Protein AF-A0A1D5QR86-F1 (afdb_monomer_lite)

InterPro domains:
  IPR000245 V-ATPase proteolipid subunit [PR00122] (263-287)
  IPR000245 V-ATPase proteolipid subunit [PR00122] (347-373)
  IPR000245 V-ATPase proteolipid subunit [PR00122] (374-397)
  IPR002379 V-ATPase proteolipid subunit C-like domain [PF00137] (250-309)
  IPR002379 V-ATPase proteolipid subunit C-like domain [PF00137] (336-394)
  IPR016435 Diphthamide synthesis DPH1/DPH2 [PF01866] (54-160)
  IPR016435 Diphthamide synthesis DPH1/DPH2 [SFLDS00032] (28-161)
  IPR016435 Diphthamide synthesis DPH1/DPH2 [TIGR00322] (32-161)
  IPR035921 F/V-ATP synthase subunit C superfamily [G3DSA:1.20.120.610] (244-402)
  IPR035921 F/V-ATP synthase subunit C superfamily [SSF81333] (243-310)
  IPR035921 F/V-ATP synthase subunit C superfamily [SSF81333] (328-397)
  IPR042263 Diphthamide synthesis DPH1/DPH2, domain 1 [G3DSA:3.40.50.11840] (35-127)

Sequence (403 aa):
MESMFSSPAEAALQREAGVPGLLTPLPDLDRVYELERVAGFIRDLGCERVALQFPDQLLGDAVAVAARLEETTGSKMFILGDTAYGSCCMDVLGAEQAGAQALIHFGPACLSPPARPLPVAFVLGQRSVALELCVKAFEAQNPDPKAPVVLLSEPACAHALGSPFHVPLPPPESELWETPDVSLITGDLRPPPAWKSSNDSGSLALTPRPQLELAESSPAGICYTIFDLGFRFDVAWFLTETSPFMWSNLGIGLAISLSVVGAAWGIYITGSSIIGGGVKAPRIKTKNLVSIIFCEAVAIYGIIMAIVISNMAEPFSATDPKAIGHRNYHAGYSMFGAGLTVGLSNLFCGVCVGIVGSGAALADAQNPSLFVKILIVEIFGSAIGLFGVIVAILQTSRVKMGD

pLDDT: mean 77.25, std 22.2, range [23.45, 98.5]

Secondary structure (DSSP, 8-state):
-GGGTS--HHHHHT-----PPP-S-TTTHHHHTTHHHHHHHHHHTT-SEEEEE--GGGTTTHHHHHHHHHHHH-PEEEE-----SSTTS--HHHHHHTT-SEEEEES----PPPSS---EEEE-------HHHHHHHHHHH---TTS--PPP--GGGGGGG-S----PPPPTTSGGGGSPP--TTS-PPPPPPPP-----------PPP---------HHHHHHHHTT-GGG--HHHHHHHS-HHHHHHHHHHHHHHHHHHHHHHHHHHHHHHHHHHHHH-TTHHHHTHHHHHHHHHHHHHHHHHHHHHHTT-------SHHHHHHHHHHHHHHHHHHHHHHHHHHHHHHHHHHHHHHHHHHHHHH-TTSHHHHHHHHHHHHHHHHHHHHHHHHHHTT-----

Radius of gyration: 29.92 Å; chains: 1; bounding box: 74×60×73 Å

Organism: Macaca mulatta (NCBI:txid9544)

Structure (mmCIF, N/CA/C/O backbone):
data_AF-A0A1D5QR86-F1
#
_entry.id   AF-A0A1D5QR86-F1
#
loop_
_atom_site.group_PDB
_atom_site.id
_atom_site.type_symbol
_atom_site.label_atom_id
_atom_site.label_alt_id
_atom_site.label_comp_id
_atom_site.label_asym_id
_atom_site.label_entity_id
_atom_site.label_seq_id
_atom_site.pdbx_PDB_ins_code
_atom_site.Cartn_x
_atom_site.Cartn_y
_atom_site.Cartn_z
_atom_site.occupancy
_atom_site.B_iso_or_equiv
_atom_site.auth_seq_id
_atom_site.auth_comp_id
_atom_site.auth_asym_id
_atom_site.auth_atom_id
_atom_site.pdbx_PDB_model_num
ATOM 1 N N . MET A 1 1 ? -16.825 1.562 -8.379 1.00 32.47 1 MET A N 1
ATOM 2 C CA . MET A 1 1 ? -17.013 0.316 -7.603 1.00 32.47 1 MET A CA 1
ATOM 3 C C . MET A 1 1 ? -16.562 0.462 -6.144 1.00 32.47 1 MET A C 1
ATOM 5 O O . MET A 1 1 ? -17.110 -0.226 -5.302 1.00 32.47 1 MET A O 1
ATOM 9 N N . GLU A 1 2 ? -15.655 1.395 -5.812 1.00 26.03 2 GLU A N 1
ATOM 10 C CA . GLU A 1 2 ? -15.201 1.665 -4.426 1.00 26.03 2 GLU A CA 1
ATOM 11 C C . GLU A 1 2 ? -16.261 2.291 -3.496 1.00 26.03 2 GLU A C 1
ATOM 13 O O . GLU A 1 2 ? -16.185 2.143 -2.282 1.00 26.03 2 GLU A O 1
ATOM 18 N N . SER A 1 3 ? -17.293 2.942 -4.038 1.00 32.66 3 SER A N 1
ATOM 19 C CA . SER A 1 3 ? -18.311 3.656 -3.250 1.00 32.66 3 SER A CA 1
ATOM 20 C C . SER A 1 3 ? -19.381 2.765 -2.604 1.00 32.66 3 SER A C 1
ATOM 22 O O . SER A 1 3 ? -20.321 3.292 -2.017 1.00 32.66 3 SER A O 1
ATOM 24 N N . MET A 1 4 ? -19.300 1.439 -2.760 1.00 37.44 4 MET A N 1
ATOM 25 C CA . MET A 1 4 ? -20.317 0.509 -2.247 1.00 37.44 4 MET A CA 1
ATOM 26 C C . MET A 1 4 ? -20.044 0.028 -0.815 1.00 37.44 4 MET A C 1
ATOM 28 O O . MET A 1 4 ? -20.982 -0.393 -0.147 1.00 37.44 4 MET A O 1
ATOM 32 N N . PHE A 1 5 ? -18.797 0.113 -0.328 1.00 35.44 5 PHE A N 1
ATOM 33 C CA . PHE A 1 5 ? -18.410 -0.471 0.967 1.00 35.44 5 PHE A CA 1
ATOM 34 C C . PHE A 1 5 ? -17.581 0.446 1.879 1.00 35.44 5 PHE A C 1
ATOM 36 O O . PHE A 1 5 ? -17.468 0.156 3.069 1.00 35.44 5 PHE A O 1
ATOM 43 N N . SER A 1 6 ? -17.042 1.567 1.384 1.00 39.09 6 SER A N 1
ATOM 44 C CA . SER A 1 6 ? -16.416 2.581 2.239 1.00 39.09 6 SER A CA 1
ATOM 45 C C . SER A 1 6 ? -16.717 3.999 1.761 1.00 39.09 6 SER A C 1
ATOM 47 O O . SER A 1 6 ? -16.951 4.252 0.579 1.00 39.09 6 SER A O 1
ATOM 49 N N . SER A 1 7 ? -16.696 4.948 2.699 1.00 45.62 7 SER A N 1
ATOM 50 C CA . SER A 1 7 ? -16.758 6.369 2.348 1.00 45.62 7 SER A CA 1
ATOM 51 C C . SER A 1 7 ? -15.442 6.788 1.672 1.00 45.62 7 SER A C 1
ATOM 53 O O . SER A 1 7 ? -14.379 6.398 2.160 1.00 45.62 7 SER A O 1
ATOM 55 N N . PRO A 1 8 ? -15.474 7.577 0.583 1.00 51.75 8 PRO A N 1
ATOM 56 C CA . PRO A 1 8 ? -14.273 8.172 0.002 1.00 51.75 8 PRO A CA 1
ATOM 57 C C . PRO A 1 8 ? -13.542 9.049 1.027 1.00 51.75 8 PRO A C 1
ATOM 59 O O . PRO A 1 8 ? -14.184 9.771 1.793 1.00 51.75 8 PRO A O 1
ATOM 62 N N . ALA A 1 9 ? -12.207 9.030 1.018 1.00 50.56 9 ALA A N 1
ATOM 63 C CA . ALA A 1 9 ? -11.381 9.776 1.977 1.00 50.56 9 ALA A CA 1
ATOM 64 C C . ALA A 1 9 ? -11.683 11.289 1.984 1.00 50.56 9 ALA A C 1
ATOM 66 O O . ALA A 1 9 ? -11.667 11.935 3.028 1.00 50.56 9 ALA A O 1
ATOM 67 N N . GLU A 1 10 ? -12.032 11.842 0.825 1.00 54.88 10 GLU A N 1
ATOM 68 C CA . GLU A 1 10 ? -12.370 13.255 0.653 1.00 54.88 10 GLU A CA 1
ATOM 69 C C . GLU A 1 10 ? -13.703 13.627 1.328 1.00 54.88 10 GLU A C 1
ATOM 71 O O . GLU A 1 10 ? -13.811 14.674 1.963 1.00 54.88 10 GLU A O 1
ATOM 76 N N . ALA A 1 11 ? -14.685 12.719 1.304 1.00 58.59 11 ALA A N 1
ATOM 77 C CA . ALA A 1 11 ? -15.957 12.888 2.008 1.00 58.59 11 ALA A CA 1
ATOM 78 C C . ALA A 1 11 ? -15.796 12.768 3.533 1.00 58.59 11 ALA A C 1
ATOM 80 O O . ALA A 1 11 ? -16.530 13.408 4.282 1.00 58.59 11 ALA A O 1
ATOM 81 N N . ALA A 1 12 ? -14.826 11.976 4.004 1.00 56.12 12 ALA A N 1
ATOM 82 C CA . ALA A 1 12 ? -14.495 11.887 5.424 1.00 56.12 12 ALA A CA 1
ATOM 83 C C . ALA A 1 12 ? -13.814 13.167 5.942 1.00 56.12 12 ALA A C 1
ATOM 85 O O . ALA A 1 12 ? -14.102 13.598 7.054 1.00 56.12 12 ALA A O 1
ATOM 86 N N . LEU A 1 13 ? -12.962 13.803 5.128 1.00 49.66 13 LEU A N 1
ATOM 87 C CA . LEU A 1 13 ? -12.280 15.062 5.463 1.00 49.66 13 LEU A CA 1
ATOM 88 C C . LEU A 1 13 ? -13.221 16.274 5.503 1.00 49.66 13 LEU A C 1
ATOM 90 O O . LEU A 1 13 ? -12.959 17.224 6.233 1.00 49.66 13 LEU A O 1
ATOM 94 N N . GLN A 1 14 ? -14.310 16.240 4.732 1.00 52.50 14 GLN A N 1
ATOM 95 C CA . GLN A 1 14 ? -15.327 17.297 4.708 1.00 52.50 14 GLN A CA 1
ATOM 96 C C . GLN A 1 14 ? -16.430 17.120 5.764 1.00 52.50 14 GLN A C 1
ATOM 98 O O . GLN A 1 14 ? -17.315 17.969 5.861 1.00 52.50 14 GLN A O 1
ATOM 103 N N . ARG A 1 15 ? -16.413 16.040 6.562 1.00 55.00 15 ARG A N 1
ATOM 104 C CA . ARG A 1 15 ? -17.391 15.857 7.643 1.00 55.00 15 ARG A CA 1
ATOM 105 C C . ARG A 1 15 ? -17.127 16.853 8.767 1.00 55.00 15 ARG A C 1
ATOM 107 O O . ARG A 1 15 ? -16.128 16.761 9.475 1.00 55.00 15 ARG A O 1
ATOM 114 N N . GLU A 1 16 ? -18.069 17.763 8.976 1.00 50.78 16 GLU A N 1
ATOM 115 C CA . GLU A 1 16 ? -18.090 18.600 10.170 1.00 50.78 16 GLU A CA 1
ATOM 116 C C . GLU A 1 16 ? -18.520 17.764 11.386 1.00 50.78 16 GLU A C 1
ATOM 118 O O . GLU A 1 16 ? -19.588 17.149 11.398 1.00 50.78 16 GLU A O 1
ATOM 123 N N . ALA A 1 17 ? -17.687 17.739 12.428 1.00 47.78 17 ALA A N 1
ATOM 124 C CA . ALA A 1 17 ? -18.006 17.115 13.710 1.00 47.78 17 ALA A CA 1
ATOM 125 C C . ALA A 1 17 ? -18.940 18.029 14.529 1.00 47.78 17 ALA A C 1
ATOM 127 O O . ALA A 1 17 ? -18.517 18.693 15.474 1.00 47.78 17 ALA A O 1
ATOM 128 N N . GLY A 1 18 ? -20.208 18.103 14.129 1.00 49.53 18 GLY A N 1
ATOM 129 C CA . GLY A 1 18 ? -21.288 18.692 14.923 1.00 49.53 18 GLY A CA 1
ATOM 130 C C . GLY A 1 18 ? -22.098 17.613 15.641 1.00 49.53 18 GLY A C 1
ATOM 131 O O . GLY A 1 18 ? -22.132 16.470 15.191 1.00 49.53 18 GLY A O 1
ATOM 132 N N . VAL A 1 19 ? -22.781 17.964 16.739 1.00 51.56 19 VAL A N 1
ATOM 133 C CA . VAL A 1 19 ? -23.878 17.130 17.263 1.00 51.56 19 VAL A CA 1
ATOM 134 C C . VAL A 1 19 ? -24.912 17.070 16.141 1.00 51.56 19 VAL A C 1
ATOM 136 O O . VAL A 1 19 ? -25.474 18.123 15.824 1.00 51.56 19 VAL A O 1
ATOM 139 N N . PRO A 1 20 ? -25.127 15.918 15.482 1.00 55.78 20 PRO A N 1
ATOM 140 C CA . PRO A 1 20 ? -26.083 15.879 14.399 1.00 55.78 20 PRO A CA 1
ATOM 141 C C . PRO A 1 20 ? -27.441 16.178 15.032 1.00 55.78 20 PRO A C 1
ATOM 143 O O . PRO A 1 20 ? -27.851 15.513 15.984 1.00 55.78 20 PRO A O 1
ATOM 146 N N . GLY A 1 21 ? -28.088 17.252 14.579 1.00 62.06 21 GLY A N 1
ATOM 147 C CA . GLY A 1 21 ? -29.459 17.535 14.980 1.00 62.06 21 GLY A CA 1
ATOM 148 C C . GLY A 1 21 ? -30.355 16.354 14.614 1.00 62.06 21 GLY A C 1
ATOM 149 O O . GLY A 1 21 ? -29.981 15.525 13.785 1.00 62.06 21 GLY A O 1
ATOM 150 N N . LEU A 1 22 ? -31.535 16.289 15.226 1.00 71.12 22 LEU A N 1
ATOM 151 C CA . LEU A 1 22 ? -32.528 15.273 14.897 1.00 71.12 22 LEU A CA 1
ATOM 152 C C . LEU A 1 22 ? -32.771 15.268 13.374 1.00 71.12 22 LEU A C 1
ATOM 154 O O . LEU A 1 22 ? -33.191 16.281 12.810 1.00 71.12 22 LEU A O 1
ATOM 158 N N . LEU A 1 23 ? -32.452 14.152 12.720 1.00 75.12 23 LEU A N 1
ATOM 159 C CA . LEU A 1 23 ? -32.503 13.986 11.267 1.00 75.12 23 LEU A CA 1
ATOM 160 C C . LEU A 1 23 ? -33.921 13.631 10.821 1.00 75.12 23 LEU A C 1
ATOM 162 O O . LEU A 1 23 ? -34.385 14.103 9.783 1.00 75.12 23 LEU A O 1
ATOM 166 N N . THR A 1 24 ? -34.614 12.828 11.629 1.00 78.88 24 THR A N 1
ATOM 167 C CA . THR A 1 24 ? -35.984 12.380 11.369 1.00 78.88 24 THR A CA 1
ATOM 168 C C . THR A 1 24 ? -36.973 13.144 12.254 1.00 78.88 24 THR A C 1
ATOM 170 O O . THR A 1 24 ? -36.804 13.161 13.473 1.00 78.88 24 THR A O 1
ATOM 173 N N . PRO A 1 25 ? -38.046 13.751 11.708 1.00 82.19 25 PRO A N 1
ATOM 174 C CA . PRO A 1 25 ? -39.092 14.357 12.528 1.00 82.19 25 PRO A CA 1
ATOM 175 C C . PRO A 1 25 ? -39.625 13.376 13.586 1.00 82.19 25 PRO A C 1
ATOM 177 O O . PRO A 1 25 ? -39.898 12.219 13.274 1.00 82.19 25 PRO A O 1
ATOM 180 N N . LEU A 1 26 ? -39.832 13.845 14.825 1.00 76.50 26 LEU A N 1
ATOM 181 C CA . LEU A 1 26 ? -40.340 13.028 15.946 1.00 76.50 26 LEU A CA 1
ATOM 182 C C . LEU A 1 26 ? -41.544 12.120 15.610 1.00 76.50 26 LEU A C 1
ATOM 184 O O . LEU A 1 26 ? -41.548 10.985 16.077 1.00 76.50 26 LEU A O 1
ATOM 188 N N . PRO A 1 27 ? -42.540 12.548 14.807 1.00 80.19 27 PRO A N 1
ATOM 189 C CA . PRO A 1 27 ? -43.680 11.697 14.456 1.00 80.19 27 PRO A CA 1
ATOM 190 C C . PRO A 1 27 ? -43.328 10.508 13.551 1.00 80.19 27 PRO A C 1
ATOM 192 O O . PRO A 1 27 ? -44.059 9.523 13.528 1.00 80.19 27 PRO A O 1
ATOM 195 N N . ASP A 1 28 ? -42.234 10.601 12.792 1.00 82.19 28 ASP A N 1
ATOM 196 C CA . ASP A 1 28 ? -41.844 9.606 11.791 1.00 82.19 28 ASP A CA 1
ATOM 197 C C . ASP A 1 28 ? -40.810 8.598 12.323 1.00 82.19 28 ASP A C 1
ATOM 199 O O . ASP A 1 28 ? -40.579 7.565 11.690 1.00 82.19 28 ASP A O 1
ATOM 203 N N . LEU A 1 29 ? -40.220 8.861 13.496 1.00 83.50 29 LEU A N 1
ATOM 204 C CA . LEU A 1 29 ? -39.222 8.009 14.155 1.00 83.50 29 LEU A CA 1
ATOM 205 C C . LEU A 1 29 ? -39.717 6.572 14.357 1.00 83.50 29 LEU A C 1
ATOM 207 O O . LEU A 1 29 ? -39.020 5.630 13.979 1.00 83.50 29 LEU A O 1
ATOM 211 N N . ASP A 1 30 ? -40.936 6.413 14.884 1.00 83.88 30 ASP A N 1
ATOM 212 C CA . ASP A 1 30 ? -41.536 5.102 15.167 1.00 83.88 30 ASP A CA 1
ATOM 213 C C . ASP A 1 30 ? -41.618 4.238 13.889 1.00 83.88 30 ASP A C 1
ATOM 215 O O . ASP A 1 30 ? -41.329 3.038 13.920 1.00 83.88 30 ASP A O 1
ATOM 219 N N . ARG A 1 31 ? -41.933 4.862 12.742 1.00 83.06 31 ARG A N 1
ATOM 220 C CA . ARG A 1 31 ? -42.046 4.190 11.439 1.00 83.06 31 ARG A CA 1
ATOM 221 C C . ARG A 1 31 ? -40.686 3.909 10.803 1.00 83.06 31 ARG A C 1
ATOM 223 O O . ARG A 1 31 ? -40.471 2.810 10.306 1.00 83.06 31 ARG A O 1
ATOM 230 N N . VAL A 1 32 ? -39.787 4.896 10.778 1.00 82.12 32 VAL A N 1
ATOM 231 C CA . VAL A 1 32 ? -38.483 4.795 10.093 1.00 82.12 32 VAL A CA 1
ATOM 232 C C . VAL A 1 32 ? -37.579 3.760 10.758 1.00 82.12 32 VAL A C 1
ATOM 234 O O . VAL A 1 32 ? -36.906 2.999 10.063 1.00 82.12 32 VAL A O 1
ATOM 237 N N . TYR A 1 33 ? -37.596 3.709 12.089 1.00 85.62 33 TYR A N 1
ATOM 238 C CA . TYR A 1 33 ? -36.760 2.809 12.882 1.00 85.62 33 TYR A CA 1
ATOM 239 C C . TYR A 1 33 ? -37.495 1.542 13.340 1.00 85.62 33 TYR A C 1
ATOM 241 O O . TYR A 1 33 ? -36.945 0.767 14.120 1.00 85.62 33 TYR A O 1
ATOM 249 N N . GLU A 1 34 ? -38.722 1.320 12.855 1.00 85.25 34 GLU A N 1
ATOM 250 C CA . GLU A 1 34 ? -39.534 0.131 13.145 1.00 85.25 34 GLU A CA 1
ATOM 251 C C . GLU A 1 34 ? -39.636 -0.159 14.659 1.00 85.25 34 GLU A C 1
ATOM 253 O O . GLU A 1 34 ? -39.511 -1.304 15.107 1.00 85.25 34 GLU A O 1
ATOM 258 N N . LEU A 1 35 ? -39.839 0.892 15.466 1.00 88.31 35 LEU A N 1
ATOM 259 C CA . LEU A 1 35 ? -39.670 0.831 16.924 1.00 88.31 35 LEU A CA 1
ATOM 260 C C . LEU A 1 35 ? -40.651 -0.128 17.601 1.00 88.31 35 LEU A C 1
ATOM 262 O O . LEU A 1 35 ? -40.291 -0.762 18.589 1.00 88.31 35 LEU A O 1
ATOM 266 N N . GLU A 1 36 ? -41.850 -0.316 17.045 1.00 86.56 36 GLU A N 1
ATOM 267 C CA . GLU A 1 36 ? -42.806 -1.312 17.542 1.00 86.56 36 GLU A CA 1
ATOM 268 C C . GLU A 1 36 ? -42.268 -2.747 17.423 1.00 86.56 36 GLU A C 1
ATOM 270 O O . GLU A 1 36 ? -42.405 -3.533 18.366 1.00 86.56 36 GLU A O 1
ATOM 275 N N . ARG A 1 37 ? -41.598 -3.083 16.306 1.00 85.56 37 ARG A N 1
ATOM 276 C CA . ARG A 1 37 ? -40.980 -4.404 16.094 1.00 85.56 37 ARG A CA 1
ATOM 277 C C . ARG A 1 37 ? -39.827 -4.617 17.066 1.00 85.56 37 ARG A C 1
ATOM 279 O O . ARG A 1 37 ? -39.736 -5.669 17.695 1.00 85.56 37 ARG A O 1
ATOM 286 N N . VAL A 1 38 ? -38.970 -3.607 17.209 1.00 87.81 38 VAL A N 1
ATOM 287 C CA . VAL A 1 38 ? -37.832 -3.637 18.139 1.00 87.81 38 VAL A CA 1
ATOM 288 C C . VAL A 1 38 ? -38.321 -3.781 19.583 1.00 87.81 38 VAL A C 1
ATOM 290 O O . VAL A 1 38 ? -37.812 -4.613 20.331 1.00 87.81 38 VAL A O 1
ATOM 293 N N . ALA A 1 39 ? -39.360 -3.040 19.968 1.00 88.19 39 ALA A N 1
ATOM 294 C CA . ALA A 1 39 ? -39.958 -3.133 21.293 1.00 88.19 39 ALA A CA 1
ATOM 295 C C . ALA A 1 39 ? -40.630 -4.491 21.551 1.00 88.19 39 ALA A C 1
ATOM 297 O O . ALA A 1 39 ? -40.648 -4.944 22.694 1.00 88.19 39 ALA A O 1
ATOM 298 N N . GLY A 1 40 ? -41.210 -5.132 20.529 1.00 84.31 40 GLY A N 1
ATOM 299 C CA . GLY A 1 40 ? -41.700 -6.513 20.610 1.00 84.31 40 GLY A CA 1
ATOM 300 C C . GLY A 1 40 ? -40.565 -7.485 20.929 1.00 84.31 40 GLY A C 1
ATOM 301 O O . GLY A 1 40 ? -40.592 -8.130 21.970 1.00 84.31 40 GLY A O 1
ATOM 302 N N . PHE A 1 41 ? -39.500 -7.459 20.123 1.00 84.62 41 PHE A N 1
ATOM 303 C CA . PHE A 1 41 ? -38.308 -8.294 20.310 1.00 84.62 41 PHE A CA 1
ATOM 304 C C . PHE A 1 41 ? -37.681 -8.163 21.711 1.00 84.62 41 PHE A C 1
ATOM 306 O O . PHE A 1 41 ? -37.348 -9.161 22.348 1.00 84.62 41 PHE A O 1
ATOM 313 N N . ILE A 1 42 ? -37.554 -6.934 22.224 1.00 86.50 42 ILE A N 1
ATOM 314 C CA . ILE A 1 42 ? -36.993 -6.673 23.560 1.00 86.50 42 ILE A CA 1
ATOM 315 C C . ILE A 1 42 ? -37.888 -7.250 24.667 1.00 86.50 42 ILE A C 1
ATOM 317 O O . ILE A 1 42 ? -37.379 -7.814 25.639 1.00 86.50 42 ILE A O 1
ATOM 321 N N . ARG A 1 43 ? -39.213 -7.116 24.524 1.00 87.25 43 ARG A N 1
ATOM 322 C CA . ARG A 1 43 ? -40.190 -7.631 25.495 1.00 87.25 43 ARG A CA 1
ATOM 323 C C . ARG A 1 43 ? -40.265 -9.152 25.476 1.00 87.25 43 ARG A C 1
ATOM 325 O O . ARG A 1 43 ? -40.291 -9.750 26.548 1.00 87.25 43 ARG A O 1
ATOM 332 N N . ASP A 1 44 ? -40.233 -9.762 24.296 1.00 83.31 44 ASP A N 1
ATOM 333 C CA . ASP A 1 44 ? -40.285 -11.218 24.131 1.00 83.31 44 ASP A CA 1
ATOM 334 C C . ASP A 1 44 ? -39.072 -11.905 24.776 1.00 83.31 44 ASP A C 1
ATOM 336 O O . ASP A 1 44 ? -39.197 -12.979 25.366 1.00 83.31 44 ASP A O 1
ATOM 340 N N . LEU A 1 45 ? -37.903 -11.257 24.732 1.00 82.88 45 LEU A N 1
ATOM 341 C CA . LEU A 1 45 ? -36.685 -11.730 25.395 1.00 82.88 45 LEU A CA 1
ATOM 342 C C . LEU A 1 45 ? -36.576 -11.320 26.873 1.00 82.88 45 LEU A C 1
ATOM 344 O O . LEU A 1 45 ? -35.663 -11.780 27.559 1.00 82.88 45 LEU A O 1
ATOM 348 N N . GLY A 1 46 ? -37.456 -10.444 27.369 1.00 85.88 46 GLY A N 1
ATOM 349 C CA . GLY A 1 46 ? -37.400 -9.925 28.738 1.00 85.88 46 GLY A CA 1
ATOM 350 C C . GLY A 1 46 ? -36.086 -9.207 29.069 1.00 85.88 46 GLY A C 1
ATOM 351 O O . GLY A 1 46 ? -35.585 -9.326 30.186 1.00 85.88 46 GLY A O 1
ATOM 352 N N . CYS A 1 47 ? -35.483 -8.511 28.099 1.00 88.19 47 CYS A N 1
ATOM 353 C CA . CYS A 1 47 ? -34.191 -7.855 28.299 1.00 88.19 47 CYS A CA 1
ATOM 354 C C . CYS A 1 47 ? -34.319 -6.608 29.187 1.00 88.19 47 CYS A C 1
ATOM 356 O O . CYS A 1 47 ? -35.113 -5.713 28.912 1.00 88.19 47 CYS A O 1
ATOM 358 N N . GLU A 1 48 ? -33.470 -6.494 30.206 1.00 91.00 48 GLU A N 1
ATOM 359 C CA . GLU A 1 48 ? -33.322 -5.303 31.051 1.00 91.00 48 GLU A CA 1
ATOM 360 C C . GLU A 1 48 ? -32.292 -4.321 30.482 1.00 91.00 48 GLU A C 1
ATOM 362 O O . GLU A 1 48 ? -32.366 -3.120 30.740 1.00 91.00 48 GLU A O 1
ATOM 367 N N . ARG A 1 49 ? -31.310 -4.822 29.720 1.00 91.81 49 ARG A N 1
ATOM 368 C CA . ARG A 1 49 ? -30.216 -4.024 29.148 1.00 91.81 49 ARG A CA 1
ATOM 369 C C . ARG A 1 49 ? -30.013 -4.363 27.681 1.00 91.81 49 ARG A C 1
ATOM 371 O O . ARG A 1 49 ? -29.712 -5.509 27.352 1.00 91.81 49 ARG A O 1
ATOM 378 N N . VAL A 1 50 ? -30.108 -3.361 26.816 1.00 93.75 50 VAL A N 1
ATOM 379 C CA . VAL A 1 50 ? -30.031 -3.538 25.360 1.00 93.75 50 VAL A CA 1
ATOM 380 C C . VAL A 1 50 ? -29.004 -2.573 24.777 1.00 93.75 50 VAL A C 1
ATOM 382 O O . VAL A 1 50 ? -28.977 -1.394 25.128 1.00 93.75 50 VAL A O 1
ATOM 385 N N . ALA A 1 51 ? -28.139 -3.080 23.904 1.00 93.50 51 ALA A N 1
ATOM 386 C CA . ALA A 1 51 ? -27.189 -2.270 23.155 1.00 93.50 51 ALA A CA 1
ATOM 387 C C . ALA A 1 51 ? -27.809 -1.838 21.821 1.00 93.50 51 ALA A C 1
ATOM 389 O O . ALA A 1 51 ? -28.441 -2.640 21.138 1.00 93.50 51 ALA A O 1
ATOM 390 N N . LEU A 1 52 ? -27.606 -0.582 21.441 1.00 93.12 52 LEU A N 1
ATOM 391 C CA . LEU A 1 52 ? -28.038 -0.001 20.178 1.00 93.12 52 LEU A CA 1
ATOM 392 C C . LEU A 1 52 ? -26.798 0.414 19.391 1.00 93.12 52 LEU A C 1
ATOM 394 O O . LEU A 1 52 ? -25.952 1.146 19.906 1.00 93.12 52 LEU A O 1
ATOM 398 N N . GLN A 1 53 ? -26.693 -0.027 18.146 1.00 89.81 53 GLN A N 1
ATOM 399 C CA . GLN A 1 53 ? -25.594 0.322 17.255 1.00 89.81 53 GLN A CA 1
ATOM 400 C C . GLN A 1 53 ? -26.139 1.091 16.055 1.00 89.81 53 GLN A C 1
ATOM 402 O O . GLN A 1 53 ? -26.983 0.578 15.320 1.00 89.81 53 GLN A O 1
ATOM 407 N N . PHE A 1 54 ? -25.638 2.309 15.856 1.00 87.56 54 PHE A N 1
ATOM 408 C CA . PHE A 1 54 ? -26.008 3.176 14.740 1.00 87.56 54 PHE A CA 1
ATOM 409 C C . PHE A 1 54 ? -24.792 3.427 13.845 1.00 87.56 54 PHE A C 1
ATOM 411 O O . PHE A 1 54 ? -23.684 3.589 14.358 1.00 87.56 54 PHE A O 1
ATOM 418 N N . PRO A 1 55 ? -24.973 3.511 12.521 1.00 81.44 55 PRO A N 1
ATOM 419 C CA . PRO A 1 55 ? -23.953 4.026 11.631 1.00 81.44 55 PRO A CA 1
ATOM 420 C C . PRO A 1 55 ? -23.883 5.550 11.787 1.00 81.44 55 PRO A C 1
ATOM 422 O O . PRO A 1 55 ? -24.868 6.190 12.168 1.00 81.44 55 PRO A O 1
ATOM 425 N N . ASP A 1 56 ? -22.740 6.146 11.441 1.00 75.50 56 ASP A N 1
ATOM 426 C CA . ASP A 1 56 ? -22.488 7.585 11.616 1.00 75.50 56 ASP A CA 1
ATOM 427 C C . ASP A 1 56 ? -23.613 8.470 11.059 1.00 75.50 56 ASP A C 1
ATOM 429 O O . ASP A 1 56 ? -23.941 9.503 11.640 1.00 75.50 56 ASP A O 1
ATOM 433 N N . GLN A 1 57 ? -24.223 8.066 9.936 1.00 75.19 57 GLN A N 1
ATOM 434 C CA . GLN A 1 57 ? -25.270 8.846 9.275 1.00 75.19 57 GLN A CA 1
ATOM 435 C C . GLN A 1 57 ? -26.579 8.905 10.071 1.00 75.19 57 GLN A C 1
ATOM 437 O O . GLN A 1 57 ? -27.375 9.798 9.814 1.00 75.19 57 GLN A O 1
ATOM 442 N N . LEU A 1 58 ? -26.818 7.975 11.002 1.00 80.31 58 LEU A N 1
ATOM 443 C CA . LEU A 1 58 ? -28.047 7.893 11.805 1.00 80.31 58 LEU A CA 1
ATOM 444 C C . LEU A 1 58 ? -27.822 8.301 13.269 1.00 80.31 58 LEU A C 1
ATOM 446 O O . LEU A 1 58 ? -28.756 8.291 14.070 1.00 80.31 58 LEU A O 1
ATOM 450 N N . LEU A 1 59 ? -26.597 8.693 13.635 1.00 82.38 59 LEU A N 1
ATOM 451 C CA . LEU A 1 59 ? -26.238 8.990 15.022 1.00 82.38 59 LEU A CA 1
ATOM 452 C C . LEU A 1 59 ? -27.011 10.191 15.604 1.00 82.38 59 LEU A C 1
ATOM 454 O O . LEU A 1 59 ? -27.214 10.257 16.813 1.00 82.38 59 LEU A O 1
ATOM 458 N N . GLY A 1 60 ? -27.494 11.107 14.753 1.00 82.19 60 GLY A N 1
ATOM 459 C CA . GLY A 1 60 ? -28.330 12.247 15.163 1.00 82.19 60 GLY A CA 1
ATOM 460 C C . GLY A 1 60 ? -29.674 11.857 15.774 1.00 82.19 60 GLY A C 1
ATOM 461 O O . GLY A 1 60 ? -30.173 12.537 16.668 1.00 82.19 60 GLY A O 1
ATOM 462 N N . ASP A 1 61 ? -30.231 10.725 15.344 1.00 87.06 61 ASP A N 1
ATOM 463 C CA . ASP A 1 61 ? -31.503 10.209 15.854 1.00 87.06 61 ASP A CA 1
ATOM 464 C C . ASP A 1 61 ? -31.310 9.253 17.040 1.00 87.06 61 ASP A C 1
ATOM 466 O O . ASP A 1 61 ? -32.273 8.934 17.738 1.00 87.06 61 ASP A O 1
ATOM 470 N N . ALA A 1 62 ? -30.075 8.813 17.308 1.00 88.50 62 ALA A N 1
ATOM 471 C CA . ALA A 1 62 ? -29.783 7.736 18.252 1.00 88.50 62 ALA A CA 1
ATOM 472 C C . ALA A 1 62 ? -30.316 8.011 19.666 1.00 88.50 62 ALA A C 1
ATOM 474 O O . ALA A 1 62 ? -30.881 7.122 20.301 1.00 88.50 62 ALA A O 1
ATOM 475 N N . VAL A 1 63 ? -30.188 9.252 20.150 1.00 89.56 63 VAL A N 1
ATOM 476 C CA . VAL A 1 63 ? -30.679 9.654 21.480 1.00 89.56 63 VAL A CA 1
ATOM 477 C C . VAL A 1 63 ? -32.207 9.625 21.542 1.00 89.56 63 VAL A C 1
ATOM 479 O O . VAL A 1 63 ? -32.771 9.165 22.533 1.00 89.56 63 VAL A O 1
ATOM 482 N N . ALA A 1 64 ? -32.883 10.084 20.485 1.00 90.00 64 ALA A N 1
ATOM 483 C CA . ALA A 1 64 ? -34.341 10.098 20.425 1.00 90.00 64 ALA A CA 1
ATOM 484 C C . ALA A 1 64 ? -34.911 8.675 20.315 1.00 90.00 64 ALA A C 1
ATOM 486 O O . ALA A 1 64 ? -35.848 8.335 21.036 1.00 90.00 64 ALA A O 1
ATOM 487 N N . VAL A 1 65 ? -34.301 7.827 19.479 1.00 91.31 65 VAL A N 1
ATOM 488 C CA . VAL A 1 65 ? -34.645 6.402 19.360 1.00 91.31 65 VAL A CA 1
ATOM 489 C C . VAL A 1 65 ? -34.442 5.678 20.690 1.00 91.31 65 VAL A C 1
ATOM 491 O O . VAL A 1 65 ? -35.336 4.961 21.135 1.00 91.31 65 VAL A O 1
ATOM 494 N N . ALA A 1 66 ? -33.300 5.889 21.352 1.00 92.44 66 ALA A N 1
ATOM 495 C CA . ALA A 1 66 ? -33.017 5.282 22.648 1.00 92.44 66 ALA A CA 1
ATOM 496 C C . ALA A 1 66 ? -34.061 5.691 23.695 1.00 92.44 66 ALA A C 1
ATOM 498 O O . ALA A 1 66 ? -34.663 4.818 24.310 1.00 92.44 66 ALA A O 1
ATOM 499 N N . ALA A 1 67 ? -34.341 6.991 23.840 1.00 91.75 67 ALA A N 1
ATOM 500 C CA . ALA A 1 67 ? -35.328 7.489 24.798 1.00 91.75 67 ALA A CA 1
ATOM 501 C C . ALA A 1 67 ? -36.732 6.914 24.546 1.00 91.75 67 ALA A C 1
ATOM 503 O O . ALA A 1 67 ? -37.432 6.537 25.485 1.00 91.75 67 ALA A O 1
ATOM 504 N N . ARG A 1 68 ? -37.130 6.797 23.274 1.00 91.38 68 ARG A N 1
ATOM 505 C CA . ARG A 1 68 ? -38.430 6.241 22.888 1.00 91.38 68 ARG A CA 1
ATOM 506 C C . ARG A 1 68 ? -38.543 4.746 23.192 1.00 91.38 68 ARG A C 1
ATOM 508 O O . ARG A 1 68 ? -39.584 4.290 23.668 1.00 91.38 68 ARG A O 1
ATOM 515 N N . LEU A 1 69 ? -37.477 3.985 22.948 1.00 92.12 69 LEU A N 1
ATOM 516 C CA . LEU A 1 69 ? -37.415 2.563 23.287 1.00 92.12 69 LEU A CA 1
ATOM 517 C C . LEU A 1 69 ? -37.384 2.344 24.805 1.00 92.12 69 LEU A C 1
ATOM 519 O O . LEU A 1 69 ? -38.100 1.468 25.281 1.00 92.12 69 LEU A O 1
ATOM 523 N N . GLU A 1 70 ? -36.644 3.158 25.568 1.00 93.69 70 GLU A N 1
ATOM 524 C CA . GLU A 1 70 ? -36.655 3.113 27.041 1.00 93.69 70 GLU A CA 1
ATOM 525 C C . GLU A 1 70 ? -38.060 3.369 27.604 1.00 93.69 70 GLU A C 1
ATOM 527 O O . GLU A 1 70 ? -38.515 2.628 28.474 1.00 93.69 70 GLU A O 1
ATOM 532 N N . GLU A 1 71 ? -38.778 4.369 27.079 1.00 92.00 71 GLU A N 1
ATOM 533 C CA . GLU A 1 71 ? -40.162 4.672 27.473 1.00 92.00 71 GLU A CA 1
ATOM 534 C C . GLU A 1 71 ? -41.115 3.506 27.164 1.00 92.00 71 GLU A C 1
ATOM 536 O O . GLU A 1 71 ? -41.997 3.185 27.961 1.00 92.00 71 GLU A O 1
ATOM 541 N N . THR A 1 72 ? -40.927 2.851 26.016 1.00 90.94 72 THR A N 1
ATOM 542 C CA . THR A 1 72 ? -41.844 1.813 25.526 1.00 90.94 72 THR A CA 1
ATOM 543 C C . THR A 1 72 ? -41.595 0.448 26.171 1.00 90.94 72 THR A C 1
ATOM 545 O O . THR A 1 72 ? -42.548 -0.289 26.432 1.00 90.94 72 THR A O 1
ATOM 548 N N . THR A 1 73 ? -40.335 0.073 26.410 1.00 91.19 73 THR A N 1
ATOM 549 C CA . THR A 1 73 ? -39.982 -1.258 26.933 1.00 91.19 73 THR A CA 1
ATOM 550 C C . THR A 1 73 ? -39.661 -1.261 28.424 1.00 91.19 73 THR A C 1
ATOM 552 O O . THR A 1 73 ? -39.723 -2.321 29.041 1.00 91.19 73 THR A O 1
ATOM 555 N N . GLY A 1 74 ? -39.305 -0.113 29.012 1.00 89.75 74 GLY A N 1
ATOM 556 C CA . GLY A 1 74 ? -38.802 -0.017 30.387 1.00 89.75 74 GLY A CA 1
ATOM 557 C C . GLY A 1 74 ? -37.385 -0.577 30.582 1.00 89.75 74 GLY A C 1
ATOM 558 O O . GLY A 1 74 ? -36.883 -0.597 31.706 1.00 89.75 74 GLY A O 1
ATOM 559 N N . SER A 1 75 ? -36.735 -1.037 29.510 1.00 91.25 75 SER A N 1
ATOM 560 C CA . SER A 1 75 ? -35.361 -1.553 29.521 1.00 91.25 75 SER A CA 1
ATOM 561 C C . SER A 1 75 ? -34.371 -0.402 29.379 1.00 91.25 75 SER A C 1
ATOM 563 O O . SER A 1 75 ? -34.678 0.605 28.754 1.00 91.25 75 SER A O 1
ATOM 565 N N . LYS A 1 76 ? -33.153 -0.560 29.896 1.00 93.19 76 LYS A N 1
ATOM 566 C CA . LYS A 1 76 ? -32.087 0.434 29.749 1.00 93.19 76 LYS A CA 1
ATOM 567 C C . LYS A 1 76 ? -31.374 0.285 28.405 1.00 93.19 76 LYS A C 1
ATOM 569 O O . LYS A 1 76 ? -30.863 -0.800 28.103 1.00 93.19 76 LYS A O 1
ATOM 574 N N . MET A 1 77 ? -31.278 1.372 27.643 1.00 93.56 77 MET A N 1
ATOM 575 C CA . MET A 1 77 ? -30.634 1.399 26.328 1.00 93.56 77 MET A CA 1
ATOM 576 C C . MET A 1 77 ? -29.200 1.935 26.428 1.00 93.56 77 MET A C 1
ATOM 578 O O . MET A 1 77 ? -28.918 2.905 27.131 1.00 93.56 77 MET A O 1
ATOM 582 N N . PHE A 1 78 ? -28.271 1.311 25.706 1.00 90.81 78 PHE A N 1
ATOM 583 C CA . PHE A 1 78 ? -26.873 1.737 25.617 1.00 90.81 78 PHE A CA 1
ATOM 584 C C . PHE A 1 78 ? -26.494 1.950 24.158 1.00 90.81 78 PHE A C 1
ATOM 586 O O . PHE A 1 78 ? -26.476 0.998 23.388 1.00 90.81 78 PHE A O 1
ATOM 593 N N . ILE A 1 79 ? -26.159 3.179 23.777 1.00 90.94 79 ILE A N 1
ATOM 594 C CA . ILE A 1 79 ? -25.678 3.471 22.424 1.00 90.94 79 ILE A CA 1
ATOM 595 C C . ILE A 1 79 ? -24.189 3.110 22.359 1.00 90.94 79 ILE A C 1
ATOM 597 O O . ILE A 1 79 ? -23.386 3.650 23.124 1.00 90.94 79 ILE A O 1
ATOM 601 N N . LEU A 1 80 ? -23.826 2.180 21.477 1.00 87.44 80 LEU A N 1
ATOM 602 C CA . LEU A 1 80 ? -22.436 1.803 21.232 1.00 87.44 80 LEU A CA 1
ATOM 603 C C . LEU A 1 80 ? -21.734 2.894 20.418 1.00 87.44 80 LEU A C 1
ATOM 605 O O . LEU A 1 80 ? -22.298 3.429 19.466 1.00 87.44 80 LEU A O 1
ATOM 609 N N . GLY A 1 81 ? -20.505 3.225 20.816 1.00 72.31 81 GLY A N 1
ATOM 610 C CA . GLY A 1 81 ? -19.702 4.273 20.179 1.00 72.31 81 GLY A CA 1
ATOM 611 C C . GLY A 1 81 ? -18.753 3.779 19.084 1.00 72.31 81 GLY A C 1
ATOM 612 O O . GLY A 1 81 ? -18.212 4.608 18.361 1.00 72.31 81 GLY A O 1
ATOM 613 N N . ASP A 1 82 ? -18.543 2.464 18.966 1.00 64.19 82 ASP A N 1
ATOM 614 C CA . ASP A 1 82 ? -17.628 1.877 17.985 1.00 64.19 82 ASP A CA 1
ATOM 615 C C . ASP A 1 82 ? -18.381 1.372 16.743 1.00 64.19 82 ASP A C 1
ATOM 617 O O . ASP A 1 82 ? -19.381 0.652 16.823 1.00 64.19 82 ASP A O 1
ATOM 621 N N . THR A 1 83 ? -17.858 1.708 15.563 1.00 55.97 83 THR A N 1
ATOM 622 C CA . THR A 1 83 ? -18.192 1.004 14.321 1.00 55.97 83 THR A CA 1
ATOM 623 C C . THR A 1 83 ? -17.236 -0.184 14.191 1.00 55.97 83 THR A C 1
ATOM 625 O O . THR A 1 83 ? -16.020 -0.025 14.094 1.00 55.97 83 THR A O 1
ATOM 628 N N . ALA A 1 84 ? -17.749 -1.413 14.249 1.00 52.81 84 ALA A N 1
ATOM 629 C CA . ALA A 1 84 ? -16.904 -2.605 14.213 1.00 52.81 84 ALA A CA 1
ATOM 630 C C . ALA A 1 84 ? -16.272 -2.776 12.823 1.00 52.81 84 ALA A C 1
ATOM 632 O O . ALA A 1 84 ? -16.976 -3.176 11.926 1.00 52.81 84 ALA A O 1
ATOM 633 N N . TYR A 1 85 ? -14.980 -2.531 12.587 1.00 49.50 85 TYR A N 1
ATOM 634 C CA . TYR A 1 85 ? -14.292 -2.763 11.284 1.00 49.50 85 TYR A CA 1
ATOM 635 C C . TYR A 1 85 ? -14.880 -2.049 10.022 1.00 49.50 85 TYR A C 1
ATOM 637 O O . TYR A 1 85 ? -14.175 -1.928 9.024 1.00 49.50 85 TYR A O 1
ATOM 645 N N . GLY A 1 86 ? -16.127 -1.559 10.047 1.00 59.16 86 GLY A N 1
ATOM 646 C CA . GLY A 1 86 ? -16.918 -0.958 8.969 1.00 59.16 86 GLY A CA 1
ATOM 647 C C . GLY A 1 86 ? -18.383 -0.736 9.401 1.00 59.16 86 GLY A C 1
ATOM 648 O O . GLY A 1 86 ? -18.857 -1.328 10.369 1.00 59.16 86 GLY A O 1
ATOM 649 N N . SER A 1 87 ? -19.137 0.106 8.684 1.00 63.28 87 SER A N 1
ATOM 650 C CA . SER A 1 87 ? -20.513 0.491 9.068 1.00 63.28 87 SER A CA 1
ATOM 651 C C . SER A 1 87 ? -21.551 -0.635 8.978 1.00 63.28 87 SER A C 1
ATOM 653 O O . SER A 1 87 ? -22.677 -0.437 9.412 1.00 63.28 87 SER A O 1
ATOM 655 N N . CYS A 1 88 ? -21.189 -1.782 8.392 1.00 68.81 88 CYS A N 1
ATOM 656 C CA . CYS A 1 88 ? -22.079 -2.926 8.169 1.00 68.81 88 CYS A CA 1
ATOM 657 C C . CYS A 1 88 ? -21.886 -4.098 9.139 1.00 68.81 88 CYS A C 1
ATOM 659 O O . CYS A 1 88 ? -22.544 -5.132 9.013 1.00 68.81 88 CYS A O 1
ATOM 661 N N . CYS A 1 89 ? -20.961 -3.958 10.082 1.00 73.19 89 CYS A N 1
ATOM 662 C CA . CYS A 1 89 ? -20.534 -5.020 10.977 1.00 73.19 89 CYS A CA 1
ATOM 663 C C . CYS A 1 89 ? -21.081 -4.797 12.391 1.00 73.19 89 CYS A C 1
ATOM 665 O O . CYS A 1 89 ? -21.143 -3.673 12.897 1.00 73.19 89 CYS A O 1
ATOM 667 N N . MET A 1 90 ? -21.426 -5.898 13.054 1.00 80.94 90 MET A N 1
ATOM 668 C CA . MET A 1 90 ? -22.001 -5.882 14.396 1.00 80.94 90 MET A CA 1
ATOM 669 C C . MET A 1 90 ? -20.923 -5.836 15.479 1.00 80.94 90 MET A C 1
ATOM 671 O O . MET A 1 90 ? -20.029 -6.685 15.495 1.00 80.94 90 MET A O 1
ATOM 675 N N . ASP A 1 91 ? -21.054 -4.921 16.439 1.00 82.06 91 ASP A N 1
ATOM 676 C CA . ASP A 1 91 ? -20.194 -4.887 17.628 1.00 82.06 91 ASP A CA 1
ATOM 677 C C . ASP A 1 91 ? -20.766 -5.735 18.779 1.00 82.06 91 ASP A C 1
ATOM 679 O O . ASP A 1 91 ? -21.216 -5.246 19.818 1.00 82.06 91 ASP A O 1
ATOM 683 N N . VAL A 1 92 ? -20.760 -7.055 18.582 1.00 83.19 92 VAL A N 1
ATOM 684 C CA . VAL A 1 92 ? -21.237 -8.013 19.595 1.00 83.19 92 VAL A CA 1
ATOM 685 C C . VAL A 1 92 ? -20.348 -7.993 20.843 1.00 83.19 92 VAL A C 1
ATOM 687 O O . VAL A 1 92 ? -20.839 -8.145 21.960 1.00 83.19 92 VAL A O 1
ATOM 690 N N . LEU A 1 93 ? -19.040 -7.772 20.677 1.00 82.88 93 LEU A N 1
ATOM 691 C CA . LEU A 1 93 ? -18.097 -7.751 21.794 1.00 82.88 93 LEU A CA 1
ATOM 692 C C . LEU A 1 93 ? -18.317 -6.526 22.689 1.00 82.88 93 LEU A C 1
ATOM 694 O O . LEU A 1 93 ? -18.342 -6.672 23.911 1.00 82.88 93 LEU A O 1
ATOM 698 N N . GLY A 1 94 ? -18.494 -5.340 22.100 1.00 82.25 94 GLY A N 1
ATOM 699 C CA . GLY A 1 94 ? -18.807 -4.119 22.836 1.00 82.25 94 GLY A CA 1
ATOM 700 C C . GLY A 1 94 ? -20.146 -4.215 23.561 1.00 82.25 94 GLY A C 1
ATOM 701 O O . GLY A 1 94 ? -20.231 -3.849 24.735 1.00 82.25 94 GLY A O 1
ATOM 702 N N . ALA A 1 95 ? -21.165 -4.804 22.924 1.00 86.81 95 ALA A N 1
ATOM 703 C CA . ALA A 1 95 ? -22.456 -5.077 23.558 1.00 86.81 95 ALA A CA 1
ATOM 704 C C . ALA A 1 95 ? -22.326 -6.004 24.784 1.00 86.81 95 ALA A C 1
ATOM 706 O O . ALA A 1 95 ? -22.831 -5.683 25.863 1.00 86.81 95 ALA A O 1
ATOM 707 N N . GLU A 1 96 ? -21.599 -7.119 24.655 1.00 84.75 96 GLU A N 1
ATOM 708 C CA . GLU A 1 96 ? -21.350 -8.049 25.766 1.00 84.75 96 GLU A CA 1
ATOM 709 C C . GLU A 1 96 ? -20.560 -7.387 26.905 1.00 84.75 96 GLU A C 1
ATOM 711 O O . GLU A 1 96 ? -20.901 -7.548 28.078 1.00 84.75 96 GLU A O 1
ATOM 716 N N . GLN A 1 97 ? -19.526 -6.603 26.587 1.00 84.94 97 GLN A N 1
ATOM 717 C CA . GLN A 1 97 ? -18.735 -5.873 27.587 1.00 84.94 97 GLN A CA 1
ATOM 718 C C . GLN A 1 97 ? -19.549 -4.791 28.300 1.00 84.94 97 GLN A C 1
ATOM 720 O O . GLN A 1 97 ? -19.341 -4.539 29.489 1.00 84.94 97 GLN A O 1
ATOM 725 N N . ALA A 1 98 ? -20.506 -4.183 27.599 1.00 83.31 98 ALA A N 1
ATOM 726 C CA . ALA A 1 98 ? -21.487 -3.286 28.189 1.00 83.31 98 ALA A CA 1
ATOM 727 C C . ALA A 1 98 ? -22.535 -4.031 29.035 1.00 83.31 98 ALA A C 1
ATOM 729 O O . ALA A 1 98 ? -23.351 -3.379 29.682 1.00 83.31 98 ALA A O 1
ATOM 730 N N . GLY A 1 99 ? -22.517 -5.368 29.087 1.00 86.56 99 GLY A N 1
ATOM 731 C CA . GLY A 1 99 ? -23.481 -6.183 29.823 1.00 86.56 99 GLY A CA 1
ATOM 732 C C . GLY A 1 99 ? -24.885 -6.145 29.220 1.00 86.56 99 GLY A C 1
ATOM 733 O O . GLY A 1 99 ? -25.860 -6.246 29.966 1.00 86.56 99 GLY A O 1
ATOM 734 N N . ALA A 1 100 ? -24.993 -5.925 27.907 1.00 89.44 100 ALA A N 1
ATOM 735 C CA . ALA A 1 100 ? -26.257 -6.001 27.190 1.00 89.44 100 ALA A CA 1
ATOM 736 C C . ALA A 1 100 ? -26.660 -7.463 26.948 1.00 89.44 100 ALA A C 1
ATOM 738 O O . ALA A 1 100 ? -25.818 -8.331 26.732 1.00 89.44 100 ALA A O 1
ATOM 739 N N . GLN A 1 101 ? -27.964 -7.720 26.984 1.00 87.56 101 GLN A N 1
ATOM 740 C CA . GLN A 1 101 ? -28.568 -9.035 26.746 1.00 87.56 101 GLN A CA 1
ATOM 741 C C . GLN A 1 101 ? -29.028 -9.204 25.296 1.00 87.56 101 GLN A C 1
ATOM 743 O O . GLN A 1 101 ? -29.273 -10.324 24.862 1.00 87.56 101 GLN A O 1
ATOM 748 N N . ALA A 1 102 ? -29.123 -8.101 24.555 1.00 87.69 102 ALA A N 1
ATOM 749 C CA . ALA A 1 102 ? -29.446 -8.073 23.139 1.00 87.69 102 ALA A CA 1
ATOM 750 C C . ALA A 1 102 ? -28.782 -6.868 22.461 1.00 87.69 102 ALA A C 1
ATOM 752 O O . ALA A 1 102 ? -28.485 -5.861 23.116 1.00 87.69 102 ALA A O 1
ATOM 753 N N . LEU A 1 103 ? -28.577 -6.972 21.150 1.00 89.62 103 LEU A N 1
ATOM 754 C CA . LEU A 1 103 ? -28.047 -5.913 20.294 1.00 89.62 103 LEU A CA 1
ATOM 755 C C . LEU A 1 103 ? -29.067 -5.559 19.207 1.00 89.62 103 LEU A C 1
ATOM 757 O O . LEU A 1 103 ? -29.575 -6.437 18.516 1.00 89.62 103 LEU A O 1
ATOM 761 N N . ILE A 1 104 ? -29.341 -4.271 19.021 1.00 90.44 104 ILE A N 1
ATOM 762 C CA . ILE A 1 104 ? -30.129 -3.763 17.897 1.00 90.44 104 ILE A CA 1
ATOM 763 C C . ILE A 1 104 ? -29.182 -3.037 16.948 1.00 90.44 104 ILE A C 1
ATOM 765 O O . ILE A 1 104 ? -28.555 -2.048 17.333 1.00 90.44 104 ILE A O 1
ATOM 769 N N . HIS A 1 105 ? -29.067 -3.537 15.722 1.00 88.25 105 HIS A N 1
ATOM 770 C CA . HIS A 1 105 ? -28.229 -2.950 14.683 1.00 88.25 105 HIS A CA 1
ATOM 771 C C . HIS A 1 105 ? -29.090 -2.187 13.674 1.00 88.25 105 HIS A C 1
ATOM 773 O O . HIS A 1 105 ? -29.937 -2.776 12.997 1.00 88.25 105 HIS A O 1
ATOM 779 N N . PHE A 1 106 ? -28.862 -0.880 13.567 1.00 86.94 106 PHE A N 1
ATOM 780 C CA . PHE A 1 106 ? -29.543 -0.008 12.614 1.00 86.94 106 PHE A CA 1
ATOM 781 C C . PHE A 1 106 ? -28.696 0.184 11.352 1.00 86.94 106 PHE A C 1
ATOM 783 O O . PHE A 1 106 ? -27.480 0.296 11.432 1.00 86.94 106 PHE A O 1
ATOM 790 N N . GLY A 1 107 ? -29.334 0.286 10.188 1.00 80.50 107 GLY A N 1
ATOM 791 C CA . GLY A 1 107 ? -28.665 0.553 8.915 1.00 80.50 107 GLY A CA 1
ATOM 792 C C . GLY A 1 107 ? -28.192 -0.700 8.164 1.00 80.50 107 GLY A C 1
ATOM 793 O O . GLY A 1 107 ? -28.656 -1.805 8.440 1.00 80.50 107 GLY A O 1
ATOM 794 N N . PRO A 1 108 ? -27.328 -0.534 7.144 1.00 75.81 108 PRO A N 1
ATOM 795 C CA . PRO A 1 108 ? -26.865 -1.636 6.303 1.00 75.81 108 PRO A CA 1
ATOM 796 C C . PRO A 1 108 ? -26.107 -2.679 7.121 1.00 75.81 108 PRO A C 1
ATOM 798 O O . PRO A 1 108 ? -25.236 -2.304 7.889 1.00 75.81 108 PRO A O 1
ATOM 801 N N . ALA A 1 109 ? -26.353 -3.968 6.889 1.00 76.38 109 ALA A N 1
ATOM 802 C CA . ALA A 1 109 ? -25.652 -5.056 7.567 1.00 76.38 109 ALA A CA 1
ATOM 803 C C . ALA A 1 109 ? -25.104 -6.076 6.564 1.00 76.38 109 ALA A C 1
ATOM 805 O O . ALA A 1 109 ? -25.747 -6.367 5.555 1.00 76.38 109 ALA A O 1
ATOM 806 N N . CYS A 1 110 ? -23.938 -6.657 6.861 1.00 69.88 110 CYS A N 1
ATOM 807 C CA . CYS A 1 110 ? -23.378 -7.769 6.085 1.00 69.88 110 CYS A CA 1
ATOM 808 C C . CYS A 1 110 ? -24.059 -9.117 6.380 1.00 69.88 110 CYS A C 1
ATOM 810 O O . CYS A 1 110 ? -23.833 -10.077 5.652 1.00 69.88 110 CYS A O 1
ATOM 812 N N . LEU A 1 111 ? -24.880 -9.182 7.441 1.00 71.75 111 LEU A N 1
ATOM 813 C CA . LEU A 1 111 ? -25.600 -10.378 7.910 1.00 71.75 111 LEU A CA 1
ATOM 814 C C . LEU A 1 111 ? -24.699 -11.595 8.179 1.00 71.75 111 LEU A C 1
ATOM 816 O O . LEU A 1 111 ? -25.179 -12.724 8.258 1.00 71.75 111 LEU A O 1
ATOM 820 N N . SER A 1 112 ? -23.398 -11.369 8.368 1.00 67.88 112 SER A N 1
ATOM 821 C CA . SER A 1 112 ? -22.464 -12.418 8.758 1.00 67.88 112 SER A CA 1
ATOM 822 C C . SER A 1 112 ? -22.907 -13.057 10.079 1.00 67.88 112 SER A C 1
ATOM 824 O O . SER A 1 112 ? -23.224 -12.321 11.022 1.00 67.88 112 SER A O 1
ATOM 826 N N . PRO A 1 113 ? -22.900 -14.399 10.187 1.00 63.22 113 PRO A N 1
ATOM 827 C CA . PRO A 1 113 ? -23.258 -15.081 11.421 1.00 63.22 113 PRO A CA 1
ATOM 828 C C . PRO A 1 113 ? -22.405 -14.567 12.589 1.00 63.22 113 PRO A C 1
ATOM 830 O O . PRO A 1 113 ? -21.176 -14.501 12.464 1.00 63.22 113 PRO A O 1
ATOM 833 N N . PRO A 1 114 ? -23.013 -14.188 13.726 1.00 65.38 114 PRO A N 1
ATOM 834 C CA . PRO A 1 114 ? -22.242 -13.724 14.862 1.00 65.38 114 PRO A CA 1
ATOM 835 C C . PRO A 1 114 ? -21.427 -14.887 15.435 1.00 65.38 114 PRO A C 1
ATOM 837 O O . PRO A 1 114 ? -21.923 -15.995 15.622 1.00 65.38 114 PRO A O 1
ATOM 840 N N . ALA A 1 115 ? -20.166 -14.624 15.779 1.00 62.75 115 ALA A N 1
ATOM 841 C CA . ALA A 1 115 ? -19.291 -15.618 16.406 1.00 62.75 115 ALA A CA 1
ATOM 842 C C . ALA A 1 115 ? -19.722 -15.993 17.843 1.00 62.75 115 ALA A C 1
ATOM 844 O O . ALA A 1 115 ? -19.122 -16.873 18.461 1.00 62.75 115 ALA A O 1
ATOM 845 N N . ARG A 1 116 ? -20.716 -15.290 18.403 1.00 65.75 116 ARG A N 1
ATOM 846 C CA . ARG A 1 116 ? -21.193 -15.419 19.784 1.00 65.75 116 ARG A CA 1
ATOM 847 C C . ARG A 1 116 ? -22.723 -15.376 19.845 1.00 65.75 116 ARG A C 1
ATOM 849 O O . ARG A 1 116 ? -23.331 -14.719 19.005 1.00 65.75 116 ARG A O 1
ATOM 856 N N . PRO A 1 117 ? -23.349 -16.033 20.837 1.00 74.56 117 PRO A N 1
ATOM 857 C CA . PRO A 1 117 ? -24.795 -16.261 20.878 1.00 74.56 117 PRO A CA 1
ATOM 858 C C . PRO A 1 117 ? -25.623 -15.063 21.387 1.00 74.56 117 PRO A C 1
ATOM 860 O O . PRO A 1 117 ? -26.696 -15.270 21.948 1.00 74.56 117 PRO A O 1
ATOM 863 N N . LEU A 1 118 ? -25.157 -13.819 21.230 1.00 78.38 118 LEU A N 1
ATOM 864 C CA . LEU A 1 118 ? -25.938 -12.644 21.628 1.00 78.38 118 LEU A CA 1
ATOM 865 C C . LEU A 1 118 ? -27.126 -12.465 20.659 1.00 78.38 118 LEU A C 1
ATOM 867 O O . LEU A 1 118 ? -26.891 -12.381 19.453 1.00 78.38 118 LEU A O 1
ATOM 871 N N . PRO A 1 119 ? -28.381 -12.383 21.138 1.00 83.62 119 PRO A N 1
ATOM 872 C CA . PRO A 1 119 ? -29.529 -12.077 20.292 1.00 83.62 119 PRO A CA 1
ATOM 873 C C . PRO A 1 119 ? -29.360 -10.726 19.591 1.00 83.62 119 PRO A C 1
ATOM 875 O O . PRO A 1 119 ? -29.127 -9.707 20.249 1.00 83.62 119 PRO A O 1
ATOM 878 N N . VAL A 1 120 ? -29.501 -10.713 18.263 1.00 83.62 120 VAL A N 1
ATOM 879 C CA . VAL A 1 120 ? -29.403 -9.494 17.452 1.00 83.62 120 VAL A CA 1
ATOM 880 C C . VAL A 1 120 ? -30.673 -9.285 16.640 1.00 83.62 120 VAL A C 1
ATOM 882 O O . VAL A 1 120 ? -31.140 -10.212 15.981 1.00 83.62 120 VAL A O 1
ATOM 885 N N . ALA A 1 121 ? -31.196 -8.060 16.646 1.00 84.62 121 ALA A N 1
ATOM 886 C CA . ALA A 1 121 ? -32.235 -7.627 15.718 1.00 84.62 121 ALA A CA 1
ATOM 887 C C . ALA A 1 121 ? -31.692 -6.561 14.761 1.00 84.62 121 ALA A C 1
ATOM 889 O O . ALA A 1 121 ? -30.954 -5.660 15.164 1.00 84.62 121 ALA A O 1
ATOM 890 N N . PHE A 1 122 ? -32.088 -6.651 13.494 1.00 83.19 122 PHE A N 1
ATOM 891 C CA . PHE A 1 122 ? -31.676 -5.718 12.449 1.00 83.19 122 PHE A CA 1
ATOM 892 C C . PHE A 1 122 ? -32.811 -4.765 12.080 1.00 83.19 122 PHE A C 1
ATOM 894 O O . PHE A 1 122 ? -33.971 -5.169 11.972 1.00 83.19 122 PHE A O 1
ATOM 901 N N . VAL A 1 123 ? -32.463 -3.504 11.837 1.00 85.00 123 VAL A N 1
ATOM 902 C CA . VAL A 1 123 ? -33.357 -2.470 11.303 1.00 85.00 123 VAL A CA 1
ATOM 903 C C . VAL A 1 123 ? -32.668 -1.837 10.099 1.00 85.00 123 VAL A C 1
ATOM 905 O O . VAL A 1 123 ? -31.879 -0.905 10.224 1.00 85.00 123 VAL A O 1
ATOM 908 N N . LEU A 1 124 ? -32.942 -2.388 8.918 1.00 79.62 124 LEU A N 1
ATOM 909 C CA . LEU A 1 124 ? -32.217 -2.085 7.675 1.00 79.62 124 LEU A CA 1
ATOM 910 C C . LEU A 1 124 ? -32.734 -0.824 6.954 1.00 79.62 124 LEU A C 1
ATOM 912 O O . LEU A 1 124 ? -32.125 -0.371 5.984 1.00 79.62 124 LEU A O 1
ATOM 916 N N . GLY A 1 125 ? -33.847 -0.258 7.429 1.00 73.56 125 GLY A N 1
ATOM 917 C CA . GLY A 1 125 ? -34.547 0.867 6.811 1.00 73.56 125 GLY A CA 1
ATOM 918 C C . GLY A 1 125 ? -35.465 0.452 5.654 1.00 73.56 125 GLY A C 1
ATOM 919 O O . GLY A 1 125 ? -35.322 -0.619 5.064 1.00 73.56 125 GLY A O 1
ATOM 920 N N . GLN A 1 126 ? -36.428 1.318 5.326 1.00 69.94 126 GLN A N 1
ATOM 921 C CA . GLN A 1 126 ? -37.394 1.109 4.242 1.00 69.94 126 GLN A CA 1
ATOM 922 C C . GLN A 1 126 ? -37.188 2.158 3.146 1.00 69.94 126 GLN A C 1
ATOM 924 O O . GLN A 1 126 ? -37.648 3.297 3.248 1.00 69.94 126 GLN A O 1
ATOM 929 N N . ARG A 1 127 ? -36.464 1.792 2.085 1.00 69.19 127 ARG A N 1
ATOM 930 C CA . ARG A 1 127 ? -36.252 2.676 0.933 1.00 69.19 127 ARG A CA 1
ATOM 931 C C . ARG A 1 127 ? -37.462 2.637 0.001 1.00 69.19 127 ARG A C 1
ATOM 933 O O . ARG A 1 127 ? -37.824 1.572 -0.469 1.00 69.19 127 ARG A O 1
ATOM 940 N N . SER A 1 128 ? -38.053 3.784 -0.330 1.00 69.50 128 SER A N 1
ATOM 941 C CA . SER A 1 128 ? -39.190 3.822 -1.264 1.00 69.50 128 SER A CA 1
ATOM 942 C C . SER A 1 128 ? -38.834 3.183 -2.615 1.00 69.50 128 SER A C 1
ATOM 944 O O . SER A 1 128 ? -37.869 3.597 -3.264 1.00 69.50 128 SER A O 1
ATOM 946 N N . VAL A 1 129 ? -39.614 2.180 -3.034 1.00 70.38 129 VAL A N 1
ATOM 947 C CA . VAL A 1 129 ? -39.460 1.474 -4.314 1.00 70.38 129 VAL A CA 1
ATOM 948 C C . VAL A 1 129 ? -40.696 1.713 -5.176 1.00 70.38 129 VAL A C 1
ATOM 950 O O . VAL A 1 129 ? -41.818 1.402 -4.780 1.00 70.38 129 VAL A O 1
ATOM 953 N N . ALA A 1 130 ? -40.495 2.218 -6.394 1.00 77.44 130 ALA A N 1
ATOM 954 C CA . ALA A 1 130 ? -41.554 2.343 -7.392 1.00 77.44 130 ALA A CA 1
ATOM 955 C C . ALA A 1 130 ? -41.825 0.982 -8.059 1.00 77.44 130 ALA A C 1
ATOM 957 O O . ALA A 1 130 ? -41.406 0.736 -9.191 1.00 77.44 130 ALA A O 1
ATOM 958 N N . LEU A 1 131 ? -42.525 0.100 -7.339 1.00 73.56 131 LEU A N 1
ATOM 959 C CA . LEU A 1 131 ? -42.840 -1.275 -7.751 1.00 73.56 131 LEU A CA 1
ATOM 960 C C . LEU A 1 131 ? -43.389 -1.364 -9.181 1.00 73.56 131 LEU A C 1
ATOM 962 O O . LEU A 1 131 ? -42.931 -2.194 -9.959 1.00 73.56 131 LEU A O 1
ATOM 966 N N . GLU A 1 132 ? -44.298 -0.468 -9.566 1.00 71.94 132 GLU A N 1
ATOM 967 C CA . GLU A 1 132 ? -44.894 -0.464 -10.909 1.00 71.94 132 GLU A CA 1
ATOM 968 C C . GLU A 1 132 ? -43.869 -0.267 -12.036 1.00 71.94 132 GLU A C 1
ATOM 970 O O . GLU A 1 132 ? -44.005 -0.849 -13.112 1.00 71.94 132 GLU A O 1
ATOM 975 N N . LEU A 1 133 ? -42.834 0.548 -11.807 1.00 74.56 133 LEU A N 1
ATOM 976 C CA . LEU A 1 133 ? -41.762 0.759 -12.781 1.00 74.56 133 LEU A CA 1
ATOM 977 C C . LEU A 1 133 ? -40.818 -0.443 -12.823 1.00 74.56 133 LEU A C 1
ATOM 979 O O . LEU A 1 133 ? -40.415 -0.859 -13.908 1.00 74.56 133 LEU A O 1
ATOM 983 N N . CYS A 1 134 ? -40.505 -1.020 -11.659 1.00 71.25 134 CYS A N 1
ATOM 984 C CA . CYS A 1 134 ? -39.680 -2.222 -11.557 1.00 71.25 134 CYS A CA 1
ATOM 985 C C . CYS A 1 134 ? -40.328 -3.410 -12.276 1.00 71.25 134 CYS A C 1
ATOM 987 O O . CYS A 1 134 ? -39.647 -4.099 -13.030 1.00 71.25 134 CYS A O 1
ATOM 989 N N . VAL A 1 135 ? -41.640 -3.604 -12.111 1.00 73.19 135 VAL A N 1
ATOM 990 C CA . VAL A 1 135 ? -42.402 -4.665 -12.788 1.00 73.19 135 VAL A CA 1
ATOM 991 C C . VAL A 1 135 ? -42.382 -4.468 -14.302 1.00 73.19 135 VAL A C 1
ATOM 993 O O . VAL A 1 135 ? -42.001 -5.383 -15.023 1.00 73.19 135 VAL A O 1
ATOM 996 N N . LYS A 1 136 ? -42.682 -3.260 -14.799 1.00 73.94 136 LYS A N 1
ATOM 997 C CA . LYS A 1 136 ? -42.643 -2.974 -16.246 1.00 73.94 136 LYS A CA 1
ATOM 998 C C . LYS A 1 136 ? -41.255 -3.191 -16.854 1.00 73.94 136 LYS A C 1
ATOM 1000 O O . LYS A 1 136 ? -41.138 -3.710 -17.961 1.00 73.94 136 LYS A O 1
ATOM 1005 N N . ALA A 1 137 ? -40.200 -2.788 -16.145 1.00 78.12 137 ALA A N 1
ATOM 1006 C CA . ALA A 1 137 ? -38.825 -3.009 -16.586 1.00 78.12 137 ALA A CA 1
ATOM 1007 C C . ALA A 1 137 ? -38.455 -4.501 -16.580 1.00 78.12 137 ALA A C 1
ATOM 1009 O O . ALA A 1 137 ? -37.785 -4.969 -17.499 1.00 78.12 137 ALA A O 1
ATOM 1010 N N . PHE A 1 138 ? -38.920 -5.245 -15.575 1.00 75.19 138 PHE A N 1
ATOM 1011 C CA . PHE A 1 138 ? -38.707 -6.683 -15.468 1.00 75.19 138 PHE A CA 1
ATOM 1012 C C . PHE A 1 138 ? -39.397 -7.449 -16.601 1.00 75.19 138 PHE A C 1
ATOM 1014 O O . PHE A 1 138 ? -38.747 -8.257 -17.258 1.00 75.19 138 PHE A O 1
ATOM 1021 N N . GLU A 1 139 ? -40.669 -7.149 -16.880 1.00 76.38 139 GLU A N 1
ATOM 1022 C CA . GLU A 1 139 ? -41.444 -7.749 -17.977 1.00 76.38 139 GLU A CA 1
ATOM 1023 C C . GLU A 1 139 ? -40.827 -7.452 -19.352 1.00 76.38 139 GLU A C 1
ATOM 1025 O O . GLU A 1 139 ? -40.814 -8.312 -20.230 1.00 76.38 139 GLU A O 1
ATOM 1030 N N . ALA A 1 140 ? -40.265 -6.252 -19.539 1.00 80.25 140 ALA A N 1
ATOM 1031 C CA . ALA A 1 140 ? -39.578 -5.887 -20.776 1.00 80.25 140 ALA A CA 1
ATOM 1032 C C . ALA A 1 140 ? -38.259 -6.656 -20.986 1.00 80.25 140 ALA A C 1
ATOM 1034 O O . ALA A 1 140 ? -37.887 -6.927 -22.126 1.00 80.25 140 ALA A O 1
ATOM 1035 N N . GLN A 1 141 ? -37.542 -6.989 -19.907 1.00 77.69 141 GLN A N 1
ATOM 1036 C CA . GLN A 1 141 ? -36.259 -7.704 -19.967 1.00 77.69 141 GLN A CA 1
ATOM 1037 C C . GLN A 1 141 ? -36.411 -9.228 -19.929 1.00 77.69 141 GLN A C 1
ATOM 1039 O O . GLN A 1 141 ? -35.564 -9.933 -20.473 1.00 77.69 141 GLN A O 1
ATOM 1044 N N . ASN A 1 142 ? -37.490 -9.735 -19.329 1.00 69.31 142 ASN A N 1
ATOM 1045 C CA . ASN A 1 142 ? -37.773 -11.162 -19.182 1.00 69.31 142 ASN A CA 1
ATOM 1046 C C . ASN A 1 142 ? -39.147 -11.496 -19.791 1.00 69.31 142 ASN A C 1
ATOM 1048 O O . ASN A 1 142 ? -40.124 -11.672 -19.063 1.00 69.31 142 ASN A O 1
ATOM 1052 N N . PRO A 1 143 ? -39.241 -11.589 -21.131 1.00 67.75 143 PRO A N 1
ATOM 1053 C CA . PRO A 1 143 ? -40.507 -11.822 -21.825 1.00 67.75 143 PRO A CA 1
ATOM 1054 C C . PRO A 1 143 ? -41.029 -13.265 -21.709 1.00 67.75 143 PRO A C 1
ATOM 1056 O O . PRO A 1 143 ? -42.177 -13.513 -22.073 1.00 67.75 143 PRO A O 1
ATOM 1059 N N . ASP A 1 144 ? -40.215 -14.219 -21.236 1.00 73.12 144 ASP A N 1
ATOM 1060 C CA . ASP A 1 144 ? -40.653 -15.594 -20.969 1.00 73.12 144 ASP A CA 1
ATOM 1061 C C . ASP A 1 144 ? -41.056 -15.765 -19.489 1.00 73.12 144 ASP A C 1
ATOM 1063 O O . ASP A 1 144 ? -40.183 -15.868 -18.623 1.00 73.12 144 ASP A O 1
ATOM 1067 N N . PRO A 1 145 ? -42.362 -15.851 -19.175 1.00 66.00 145 PRO A N 1
ATOM 1068 C CA . PRO A 1 145 ? -42.854 -15.964 -17.803 1.00 66.00 145 PRO A CA 1
ATOM 1069 C C . PRO A 1 145 ? -42.593 -17.335 -17.160 1.00 66.00 145 PRO A C 1
ATOM 1071 O O . PRO A 1 145 ? -42.933 -17.534 -15.995 1.00 66.00 145 PRO A O 1
ATOM 1074 N N . LYS A 1 146 ? -42.054 -18.311 -17.904 1.00 69.56 146 LYS A N 1
ATOM 1075 C CA . LYS A 1 146 ? -41.768 -19.662 -17.394 1.00 69.56 146 LYS A CA 1
ATOM 1076 C C . LYS A 1 146 ? -40.295 -19.883 -17.062 1.00 69.56 146 LYS A C 1
ATOM 1078 O O . LYS A 1 146 ? -39.964 -20.923 -16.492 1.00 69.56 146 LYS A O 1
ATOM 1083 N N . ALA A 1 147 ? -39.424 -18.941 -17.414 1.00 68.94 147 ALA A N 1
ATOM 1084 C CA . ALA A 1 147 ? -38.016 -19.016 -17.069 1.00 68.94 147 ALA A CA 1
ATOM 1085 C C . ALA A 1 147 ? -37.833 -18.788 -15.555 1.00 68.94 147 ALA A C 1
ATOM 1087 O O . ALA A 1 147 ? -38.418 -17.852 -15.004 1.00 68.94 147 ALA A O 1
ATOM 1088 N N . PRO A 1 148 ? -37.042 -19.620 -14.854 1.00 68.06 148 PRO A N 1
ATOM 1089 C CA . PRO A 1 148 ? -36.717 -19.362 -13.459 1.00 68.06 148 PRO A CA 1
ATOM 1090 C C . PRO A 1 148 ? -35.838 -18.110 -13.368 1.00 68.06 148 PRO A C 1
ATOM 1092 O O . PRO A 1 148 ? -34.786 -18.040 -14.002 1.00 68.06 148 PRO A O 1
ATOM 1095 N N . VAL A 1 149 ? -36.261 -17.129 -12.569 1.00 60.97 149 VAL A N 1
ATOM 1096 C CA . VAL A 1 149 ? -35.520 -15.881 -12.354 1.00 60.97 149 VAL A CA 1
ATOM 1097 C C . VAL A 1 149 ? -35.261 -15.686 -10.867 1.00 60.97 149 VAL A C 1
ATOM 1099 O O . VAL A 1 149 ? -36.157 -15.850 -10.042 1.00 60.97 149 VAL A O 1
ATOM 1102 N N . VAL A 1 150 ? -34.023 -15.325 -10.532 1.00 69.56 150 VAL A N 1
ATOM 1103 C CA . VAL A 1 150 ? -33.623 -14.957 -9.172 1.00 69.56 150 VAL A CA 1
ATOM 1104 C C . VAL A 1 150 ? -33.629 -13.436 -9.067 1.00 69.56 150 VAL A C 1
ATOM 1106 O O . VAL A 1 150 ? -32.913 -12.755 -9.798 1.00 69.56 150 VAL A O 1
ATOM 1109 N N . LEU A 1 151 ? -34.442 -12.905 -8.156 1.00 63.31 151 LEU A N 1
ATOM 1110 C CA . LEU A 1 151 ? -34.488 -11.481 -7.835 1.00 63.31 151 LEU A CA 1
ATOM 1111 C C . LEU A 1 151 ? -33.600 -11.213 -6.621 1.00 63.31 151 LEU A C 1
ATOM 1113 O O . LEU A 1 151 ? -33.853 -11.721 -5.532 1.00 63.31 151 LEU A O 1
ATOM 1117 N N . LEU A 1 152 ? -32.562 -10.404 -6.820 1.00 64.25 152 LEU A N 1
ATOM 1118 C CA . LEU A 1 152 ? -31.703 -9.908 -5.751 1.00 64.25 152 LEU A CA 1
ATOM 1119 C C . LEU A 1 152 ? -32.104 -8.467 -5.430 1.00 64.25 152 LEU A C 1
ATOM 1121 O O . LEU A 1 152 ? -32.250 -7.648 -6.338 1.00 64.25 152 LEU A O 1
ATOM 1125 N N . SER A 1 153 ? -32.268 -8.147 -4.149 1.00 64.81 153 SER A N 1
ATOM 1126 C CA . SER A 1 153 ? -32.546 -6.784 -3.689 1.00 64.81 153 SER A CA 1
ATOM 1127 C C . SER A 1 153 ? -31.523 -6.327 -2.664 1.00 64.81 153 SER A C 1
ATOM 1129 O O . SER A 1 153 ? -31.049 -7.122 -1.853 1.00 64.81 153 SER A O 1
ATOM 1131 N N . GLU A 1 154 ? -31.267 -5.021 -2.625 1.00 65.50 154 GLU A N 1
ATOM 1132 C CA . GLU A 1 154 ? -30.594 -4.415 -1.478 1.00 65.50 154 GLU A CA 1
ATOM 1133 C C . GLU A 1 154 ? -31.406 -4.666 -0.189 1.00 65.50 154 GLU A C 1
ATOM 1135 O O . GLU A 1 154 ? -32.641 -4.630 -0.239 1.00 65.50 154 GLU A O 1
ATOM 1140 N N . PRO A 1 155 ? -30.755 -4.858 0.976 1.00 66.38 155 PRO A N 1
ATOM 1141 C CA . PRO A 1 155 ? -31.450 -5.123 2.239 1.00 66.38 155 PRO A CA 1
ATOM 1142 C C . PRO A 1 155 ? -32.493 -4.049 2.609 1.00 66.38 155 PRO A C 1
ATOM 1144 O O . PRO A 1 155 ? -33.566 -4.374 3.108 1.00 66.38 155 PRO A O 1
ATOM 1147 N N . ALA A 1 156 ? -32.238 -2.779 2.273 1.00 66.62 156 ALA A N 1
ATOM 1148 C CA . ALA A 1 156 ? -33.167 -1.663 2.503 1.00 66.62 156 ALA A CA 1
ATOM 1149 C C . ALA A 1 156 ? -34.441 -1.705 1.624 1.00 66.62 156 ALA A C 1
ATOM 1151 O O . ALA A 1 156 ? -35.432 -1.027 1.908 1.00 66.62 156 ALA A O 1
ATOM 1152 N N . CYS A 1 157 ? -34.432 -2.498 0.549 1.00 67.19 157 CYS A N 1
ATOM 1153 C CA . CYS A 1 157 ? -35.561 -2.699 -0.364 1.00 67.19 157 CYS A CA 1
ATOM 1154 C C . CYS A 1 157 ? -36.302 -4.020 -0.097 1.00 67.19 157 CYS A C 1
ATOM 1156 O O . CYS A 1 157 ? -37.293 -4.301 -0.767 1.00 67.19 157 CYS A O 1
ATOM 1158 N N . ALA A 1 158 ? -35.861 -4.820 0.883 1.00 66.50 158 ALA A N 1
ATOM 1159 C CA . ALA A 1 158 ? -36.431 -6.139 1.162 1.00 66.50 158 ALA A CA 1
ATOM 1160 C C . ALA A 1 158 ? -37.933 -6.084 1.500 1.00 66.50 158 ALA A C 1
ATOM 1162 O O . ALA A 1 158 ? -38.689 -6.973 1.118 1.00 66.50 158 ALA A O 1
ATOM 1163 N N . HIS A 1 159 ? -38.391 -5.007 2.146 1.00 69.06 159 HIS A N 1
ATOM 1164 C CA . HIS A 1 159 ? -39.811 -4.788 2.448 1.00 69.06 159 HIS A CA 1
ATOM 1165 C C . HIS A 1 159 ? -40.698 -4.721 1.187 1.00 69.06 159 HIS A C 1
ATOM 1167 O O . HIS A 1 159 ? -41.866 -5.094 1.245 1.00 69.06 159 HIS A O 1
ATOM 1173 N N . ALA A 1 160 ? -40.154 -4.287 0.043 1.00 64.50 160 ALA A N 1
ATOM 1174 C CA . ALA A 1 160 ? -40.887 -4.191 -1.219 1.00 64.50 160 ALA A CA 1
ATOM 1175 C C . ALA A 1 160 ? -41.072 -5.553 -1.911 1.00 64.50 160 ALA A C 1
ATOM 1177 O O . ALA A 1 160 ? -41.899 -5.667 -2.811 1.00 64.50 160 ALA A O 1
ATOM 1178 N N . LEU A 1 161 ? -40.332 -6.587 -1.492 1.00 62.31 161 LEU A N 1
ATOM 1179 C CA . LEU A 1 161 ? -40.441 -7.935 -2.055 1.00 62.31 161 LEU A CA 1
ATOM 1180 C C . LEU A 1 161 ? -41.597 -8.762 -1.469 1.00 62.31 161 LEU A C 1
ATOM 1182 O O . LEU A 1 161 ? -41.878 -9.818 -2.022 1.00 62.31 161 LEU A O 1
ATOM 1186 N N . GLY A 1 162 ? -42.270 -8.288 -0.408 1.00 48.31 162 GLY A N 1
ATOM 1187 C CA . GLY A 1 162 ? -43.439 -8.934 0.210 1.00 48.31 162 GLY A CA 1
ATOM 1188 C C . GLY A 1 162 ? -43.161 -10.355 0.727 1.00 48.31 162 GLY A C 1
ATOM 1189 O O . GLY A 1 162 ? -43.118 -11.311 -0.040 1.00 48.31 162 GLY A O 1
ATOM 1190 N N . SER A 1 163 ? -42.990 -10.549 2.038 1.00 36.62 163 SER A N 1
ATOM 1191 C CA . SER A 1 163 ? -42.859 -11.916 2.587 1.00 36.62 163 SER A CA 1
ATOM 1192 C C . SER A 1 163 ? -44.225 -12.647 2.589 1.00 36.62 163 SER A C 1
ATOM 1194 O O . SER A 1 163 ? -45.250 -11.964 2.668 1.00 36.62 163 SER A O 1
ATOM 1196 N N . PRO A 1 164 ? -44.297 -13.998 2.501 1.00 37.03 164 PRO A N 1
ATOM 1197 C CA . PRO A 1 164 ? -43.239 -14.989 2.686 1.00 37.03 164 PRO A CA 1
ATOM 1198 C C . PRO A 1 164 ? -43.060 -15.875 1.437 1.00 37.03 164 PRO A C 1
ATOM 1200 O O . PRO A 1 164 ? -43.799 -16.837 1.224 1.00 37.03 164 PRO A O 1
ATOM 1203 N N . PHE A 1 165 ? -42.042 -15.619 0.617 1.00 33.75 165 PHE A N 1
ATOM 1204 C CA . PHE A 1 165 ? -41.582 -16.657 -0.302 1.00 33.75 165 PHE A CA 1
ATOM 1205 C C . PHE A 1 165 ? -40.754 -17.659 0.501 1.00 33.75 165 PHE A C 1
ATOM 1207 O O . PHE A 1 165 ? -39.628 -17.378 0.903 1.00 33.75 165 PHE A O 1
ATOM 1214 N N . HIS A 1 166 ? -41.341 -18.831 0.755 1.00 30.86 166 HIS A N 1
ATOM 1215 C CA . HIS A 1 166 ? -40.589 -20.035 1.080 1.00 30.86 166 HIS A CA 1
ATOM 1216 C C . HIS A 1 166 ? -39.517 -20.216 0.004 1.00 30.86 166 HIS A C 1
ATOM 1218 O O . HIS A 1 166 ? -39.824 -20.639 -1.108 1.00 30.86 166 HIS A O 1
ATOM 1224 N N . VAL A 1 167 ? -38.266 -19.904 0.328 1.00 35.31 167 VAL A N 1
ATOM 1225 C CA . VAL A 1 167 ? -37.131 -20.480 -0.385 1.00 35.31 167 VAL A CA 1
ATOM 1226 C C . VAL A 1 167 ? -37.049 -21.915 0.133 1.00 35.31 167 VAL A C 1
ATOM 1228 O O . VAL A 1 167 ? -36.790 -22.106 1.325 1.00 35.31 167 VAL A O 1
ATOM 1231 N N . PRO A 1 168 ? -37.363 -22.943 -0.675 1.00 30.81 168 PRO A N 1
ATOM 1232 C CA . PRO A 1 168 ? -37.160 -24.313 -0.242 1.00 30.81 168 PRO A CA 1
ATOM 1233 C C . PRO A 1 168 ? -35.663 -24.464 0.021 1.00 30.81 168 PRO A C 1
ATOM 1235 O O . PRO A 1 168 ? -34.857 -24.188 -0.868 1.00 30.81 168 PRO A O 1
ATOM 1238 N N . LEU A 1 169 ? -35.297 -24.870 1.238 1.00 34.59 169 LEU A N 1
ATOM 1239 C CA . LEU A 1 169 ? -33.938 -25.323 1.522 1.00 34.59 169 LEU A CA 1
ATOM 1240 C C . LEU A 1 169 ? -33.567 -26.361 0.449 1.00 34.59 169 LEU A C 1
ATOM 1242 O O . LEU A 1 169 ? -34.356 -27.290 0.225 1.00 34.59 169 LEU A O 1
ATOM 1246 N N . PRO A 1 170 ? -32.413 -26.225 -0.226 1.00 33.50 170 PRO A N 1
ATOM 1247 C CA . PRO A 1 170 ? -31.913 -27.305 -1.053 1.00 33.50 170 PRO A CA 1
ATOM 1248 C C . PRO A 1 170 ? -31.793 -28.569 -0.185 1.00 33.50 170 PRO A C 1
ATOM 1250 O O . PRO A 1 170 ? -31.459 -28.462 1.000 1.00 33.50 170 PRO A O 1
ATOM 1253 N N . PRO A 1 171 ? -32.072 -29.768 -0.725 1.00 39.16 171 PRO A N 1
ATOM 1254 C CA . PRO A 1 171 ? -31.840 -31.004 0.009 1.00 39.16 171 PRO A CA 1
ATOM 1255 C C . PRO A 1 171 ? -30.382 -31.060 0.503 1.00 39.16 171 PRO A C 1
ATOM 1257 O O . PRO A 1 171 ? -29.500 -30.508 -0.162 1.00 39.16 171 PRO A O 1
ATOM 1260 N N . PRO A 1 172 ? -30.110 -31.741 1.632 1.00 45.28 172 PRO A N 1
ATOM 1261 C CA . PRO A 1 172 ? -28.810 -31.743 2.325 1.00 45.28 172 PRO A CA 1
ATOM 1262 C C . PRO A 1 172 ? -27.624 -32.290 1.504 1.00 45.28 172 PRO A C 1
ATOM 1264 O O . PRO A 1 172 ? -26.508 -32.354 2.005 1.00 45.28 172 PRO A O 1
ATOM 1267 N N . GLU A 1 173 ? -27.856 -32.675 0.250 1.00 40.34 173 GLU A N 1
ATOM 1268 C CA . GLU A 1 173 ? -26.871 -33.192 -0.700 1.00 40.34 173 GLU A CA 1
ATOM 1269 C C . GLU A 1 173 ? -26.447 -32.147 -1.761 1.00 40.34 173 GLU A C 1
ATOM 1271 O O . GLU A 1 173 ? -25.647 -32.461 -2.638 1.00 40.34 173 GLU A O 1
ATOM 1276 N N . SER A 1 174 ? -26.972 -30.911 -1.725 1.00 39.16 174 SER A N 1
ATOM 1277 C CA . SER A 1 174 ? -26.660 -29.860 -2.715 1.00 39.16 174 SER A CA 1
ATOM 1278 C C . SER A 1 174 ? -25.486 -28.960 -2.293 1.00 39.16 174 SER A C 1
ATOM 1280 O O . SER A 1 174 ? -25.452 -28.478 -1.162 1.00 39.16 174 SER A O 1
ATOM 1282 N N . GLU A 1 175 ? -24.605 -28.618 -3.243 1.00 43.44 175 GLU A N 1
ATOM 1283 C CA . GLU A 1 175 ? -23.435 -27.725 -3.075 1.00 43.44 175 GLU A CA 1
ATOM 1284 C C . GLU A 1 175 ? -23.762 -26.304 -2.558 1.00 43.44 175 GLU A C 1
ATOM 1286 O O . GLU A 1 175 ? -22.864 -25.580 -2.139 1.00 43.44 175 GLU A O 1
ATOM 1291 N N . LEU A 1 176 ? -25.036 -25.893 -2.549 1.00 39.47 176 LEU A N 1
ATOM 1292 C CA . LEU A 1 176 ? -25.490 -24.591 -2.035 1.00 39.47 176 LEU A CA 1
ATOM 1293 C C . LEU A 1 176 ? -25.736 -24.568 -0.513 1.00 39.47 176 LEU A C 1
ATOM 1295 O O . LEU A 1 176 ? -25.997 -23.501 0.040 1.00 39.47 176 LEU A O 1
ATOM 1299 N N . TRP A 1 177 ? -25.643 -25.715 0.172 1.00 40.47 177 TRP A N 1
ATOM 1300 C CA . TRP A 1 177 ? -25.877 -25.832 1.620 1.00 40.47 177 TRP A CA 1
ATOM 1301 C C . TRP A 1 177 ? -24.853 -25.067 2.483 1.00 40.47 177 TRP A C 1
ATOM 1303 O O . TRP A 1 177 ? -25.166 -24.650 3.591 1.00 40.47 177 TRP A O 1
ATOM 1313 N N . GLU A 1 178 ? -23.643 -24.837 1.971 1.00 32.97 178 GLU A N 1
ATOM 1314 C CA . GLU A 1 178 ? -22.549 -24.145 2.681 1.00 32.97 178 GLU A CA 1
ATOM 1315 C C . GLU A 1 178 ? -22.567 -22.609 2.489 1.00 32.97 178 GLU A C 1
ATOM 1317 O O . GLU A 1 178 ? -21.625 -21.915 2.874 1.00 32.97 178 GLU A O 1
ATOM 1322 N N . THR A 1 179 ? -23.621 -22.043 1.887 1.00 35.22 179 THR A N 1
ATOM 1323 C CA . THR A 1 179 ? -23.762 -20.582 1.728 1.00 35.22 179 THR A CA 1
ATOM 1324 C C . THR A 1 179 ? -24.485 -19.960 2.934 1.00 35.22 179 THR A C 1
ATOM 1326 O O . THR A 1 179 ? -25.389 -20.585 3.483 1.00 35.22 179 THR A O 1
ATOM 1329 N N . PRO A 1 180 ? -24.085 -18.762 3.412 1.00 32.38 180 PRO A N 1
ATOM 1330 C CA . PRO A 1 180 ? -24.560 -18.229 4.689 1.00 32.38 180 PRO A CA 1
ATOM 1331 C C . PRO A 1 180 ? -26.062 -17.897 4.647 1.00 32.38 180 PRO A C 1
ATOM 1333 O O . PRO A 1 180 ? -26.511 -17.063 3.862 1.00 32.38 180 PRO A O 1
ATOM 1336 N N . ASP A 1 181 ? -26.815 -18.574 5.516 1.00 33.59 181 ASP A N 1
ATOM 1337 C CA . ASP A 1 181 ? -28.275 -18.545 5.634 1.00 33.59 181 ASP A CA 1
ATOM 1338 C C . ASP A 1 181 ? -28.863 -17.156 5.966 1.00 33.59 181 ASP A C 1
ATOM 1340 O O . ASP A 1 181 ? -28.483 -16.499 6.938 1.00 33.59 181 ASP A O 1
ATOM 1344 N N . VAL A 1 182 ? -29.904 -16.767 5.217 1.00 35.88 182 VAL A N 1
ATOM 1345 C CA . VAL A 1 182 ? -30.744 -15.568 5.418 1.00 35.88 182 VAL A CA 1
ATOM 1346 C C . VAL A 1 182 ? -32.053 -15.954 6.126 1.00 35.88 182 VAL A C 1
ATOM 1348 O O . VAL A 1 182 ? -33.148 -15.763 5.605 1.00 35.88 182 VAL A O 1
ATOM 1351 N N . SER A 1 183 ? -31.966 -16.524 7.331 1.00 31.38 183 SER A N 1
ATOM 1352 C CA . SER A 1 183 ? -33.149 -16.843 8.156 1.00 31.38 183 SER A CA 1
ATOM 1353 C C . SER A 1 183 ? -33.360 -15.893 9.343 1.00 31.38 183 SER A C 1
ATOM 1355 O O . SER A 1 183 ? -34.210 -16.142 10.191 1.00 31.38 183 SER A O 1
ATOM 1357 N N . LEU A 1 184 ? -32.611 -14.791 9.427 1.00 39.88 184 LEU A N 1
ATOM 1358 C CA . LEU A 1 184 ? -32.631 -13.873 10.578 1.00 39.88 184 LEU A CA 1
ATOM 1359 C C . LEU A 1 184 ? -33.664 -12.733 10.492 1.00 39.88 184 LEU A C 1
ATOM 1361 O O . LEU A 1 184 ? -33.655 -11.843 11.336 1.00 39.88 184 LEU A O 1
ATOM 1365 N N . ILE A 1 185 ? -34.574 -12.742 9.512 1.00 38.47 185 ILE A N 1
ATOM 1366 C CA . ILE A 1 185 ? -35.537 -11.637 9.320 1.00 38.47 185 ILE A CA 1
ATOM 1367 C C . ILE A 1 185 ? -36.896 -11.896 10.006 1.00 38.47 185 ILE A C 1
ATOM 1369 O O . ILE A 1 185 ? -37.689 -10.969 10.148 1.00 38.47 185 ILE A O 1
ATOM 1373 N N . THR A 1 186 ? -37.180 -13.109 10.499 1.00 38.12 186 THR A N 1
ATOM 1374 C CA . THR A 1 186 ? -38.541 -13.462 10.966 1.00 38.12 186 THR A CA 1
ATOM 1375 C C . THR A 1 186 ? -38.703 -13.780 12.454 1.00 38.12 186 THR A C 1
ATOM 1377 O O . THR A 1 186 ? -39.834 -13.952 12.885 1.00 38.12 186 THR A O 1
ATOM 1380 N N . GLY A 1 187 ? -37.642 -13.802 13.268 1.00 35.62 187 GLY A N 1
ATOM 1381 C CA . GLY A 1 187 ? -37.786 -13.905 14.732 1.00 35.62 187 GLY A CA 1
ATOM 1382 C C . GLY A 1 187 ? -38.230 -15.268 15.295 1.00 35.62 187 GLY A C 1
ATOM 1383 O O . GLY A 1 187 ? -38.494 -15.351 16.491 1.00 35.62 187 GLY A O 1
ATOM 1384 N N . ASP A 1 188 ? -38.261 -16.344 14.503 1.00 28.95 188 ASP A N 1
ATOM 1385 C CA . ASP A 1 188 ? -38.598 -17.683 15.010 1.00 28.95 188 ASP A CA 1
ATOM 1386 C C . ASP A 1 188 ? -37.359 -18.455 15.518 1.00 28.95 188 ASP A C 1
ATOM 1388 O O . ASP A 1 188 ? -36.364 -18.625 14.809 1.00 28.95 188 ASP A O 1
ATOM 1392 N N . LEU A 1 189 ? -37.432 -18.968 16.754 1.00 30.95 189 LEU A N 1
ATOM 1393 C CA . LEU A 1 189 ? -36.394 -19.785 17.404 1.00 30.95 189 LEU A CA 1
ATOM 1394 C C . LEU A 1 189 ? -36.376 -21.231 16.859 1.00 30.95 189 LEU A C 1
ATOM 1396 O O . LEU A 1 189 ? -37.382 -21.938 16.932 1.00 30.95 189 LEU A O 1
ATOM 1400 N N . ARG A 1 190 ? -35.214 -21.736 16.407 1.00 32.75 190 ARG A N 1
ATOM 1401 C CA . ARG A 1 190 ? -34.996 -23.184 16.169 1.00 32.75 190 ARG A CA 1
ATOM 1402 C C . ARG A 1 190 ? -34.550 -23.897 17.462 1.00 32.75 190 ARG A C 1
ATOM 1404 O O . ARG A 1 190 ? -33.638 -23.404 18.123 1.00 32.75 190 ARG A O 1
ATOM 1411 N N . PRO A 1 191 ? -35.096 -25.083 17.804 1.00 30.80 191 PRO A N 1
ATOM 1412 C CA . PRO A 1 191 ? -34.530 -25.941 18.847 1.00 30.80 191 PRO A CA 1
ATOM 1413 C C . PRO A 1 191 ? -33.215 -26.610 18.378 1.00 30.80 191 PRO A C 1
ATOM 1415 O O . PRO A 1 191 ? -33.037 -26.831 17.177 1.00 30.80 191 PRO A O 1
ATOM 1418 N N . PRO A 1 192 ? -32.286 -26.952 19.294 1.00 28.88 192 PRO A N 1
ATOM 1419 C CA . PRO A 1 192 ? -30.959 -27.455 18.931 1.00 28.88 192 PRO A CA 1
ATOM 1420 C C . PRO A 1 192 ? -31.005 -28.901 18.391 1.00 28.88 192 PRO A C 1
ATOM 1422 O O . PRO A 1 192 ? -31.711 -29.736 18.966 1.00 28.88 192 PRO A O 1
ATOM 1425 N N . PRO A 1 193 ? -30.245 -29.248 17.331 1.00 30.48 193 PRO A N 1
ATOM 1426 C CA . PRO A 1 193 ? -30.192 -30.615 16.823 1.00 30.48 193 PRO A CA 1
ATOM 1427 C C . PRO A 1 193 ? -29.213 -31.493 17.620 1.00 30.48 193 PRO A C 1
ATOM 1429 O O . PRO A 1 193 ? -28.152 -31.056 18.064 1.00 30.48 193 PRO A O 1
ATOM 1432 N N . ALA A 1 194 ? -29.582 -32.766 17.776 1.00 26.88 194 ALA A N 1
ATOM 1433 C CA . ALA A 1 194 ? -28.777 -33.800 18.417 1.00 26.88 194 ALA A CA 1
ATOM 1434 C C . ALA A 1 194 ? -27.592 -34.236 17.532 1.00 26.88 194 ALA A C 1
ATOM 1436 O O . ALA A 1 194 ? -27.752 -34.520 16.346 1.00 26.88 194 ALA A O 1
ATOM 1437 N N . TRP A 1 195 ? -26.409 -34.334 18.139 1.00 23.45 195 TRP A N 1
ATOM 1438 C CA . TRP A 1 195 ? -25.154 -34.744 17.504 1.00 23.45 195 TRP A CA 1
ATOM 1439 C C . TRP A 1 195 ? -25.217 -36.206 17.021 1.00 23.45 195 TRP A C 1
ATOM 1441 O O . TRP A 1 195 ? -25.523 -37.106 17.806 1.00 23.45 195 TRP A O 1
ATOM 1451 N N . LYS A 1 196 ? -24.864 -36.469 15.754 1.00 24.11 196 LYS A N 1
ATOM 1452 C CA . LYS A 1 196 ? -24.483 -37.808 15.265 1.00 24.11 196 LYS A CA 1
ATOM 1453 C C . LYS A 1 196 ? -23.087 -37.770 14.648 1.00 24.11 196 LYS A C 1
ATOM 1455 O O . LYS A 1 196 ? -22.723 -36.815 13.973 1.00 24.11 196 LYS A O 1
ATOM 1460 N N . SER A 1 197 ? -22.303 -38.798 14.951 1.00 24.75 197 SER A N 1
ATOM 1461 C CA . SER A 1 197 ? -20.895 -38.949 14.599 1.00 24.75 197 SER A CA 1
ATOM 1462 C C . SER A 1 197 ? -20.673 -39.718 13.292 1.00 24.75 197 SER A C 1
ATOM 1464 O O . SER A 1 197 ? -21.348 -40.713 13.046 1.00 24.75 197 SER A O 1
ATOM 1466 N N . SER A 1 198 ? -19.592 -39.319 12.612 1.00 27.20 198 SER A N 1
ATOM 1467 C CA . SER A 1 198 ? -18.609 -40.126 11.864 1.00 27.20 198 SER A CA 1
ATOM 1468 C C . SER A 1 198 ? -18.989 -40.860 10.570 1.00 27.20 198 SER A C 1
ATOM 1470 O O . SER A 1 198 ? -19.945 -41.624 10.528 1.00 27.20 198 SER A O 1
ATOM 1472 N N . ASN A 1 199 ? -18.020 -40.761 9.647 1.00 27.38 199 ASN A N 1
ATOM 1473 C CA . ASN A 1 199 ? -17.696 -41.598 8.489 1.00 27.38 199 ASN A CA 1
ATOM 1474 C C . ASN A 1 199 ? -18.536 -41.407 7.224 1.00 27.38 199 ASN A C 1
ATOM 1476 O O . ASN A 1 199 ? -19.580 -42.024 7.080 1.00 27.38 199 ASN A O 1
ATOM 1480 N N . ASP A 1 200 ? -17.958 -40.707 6.242 1.00 27.06 200 ASP A N 1
ATOM 1481 C CA . ASP A 1 200 ? -17.611 -41.417 5.012 1.00 27.06 200 ASP A CA 1
ATOM 1482 C C . ASP A 1 200 ? -16.437 -40.787 4.254 1.00 27.06 200 ASP A C 1
ATOM 1484 O O . ASP A 1 200 ? -16.222 -39.576 4.228 1.00 27.06 200 ASP A O 1
ATOM 1488 N N . SER A 1 201 ? -15.637 -41.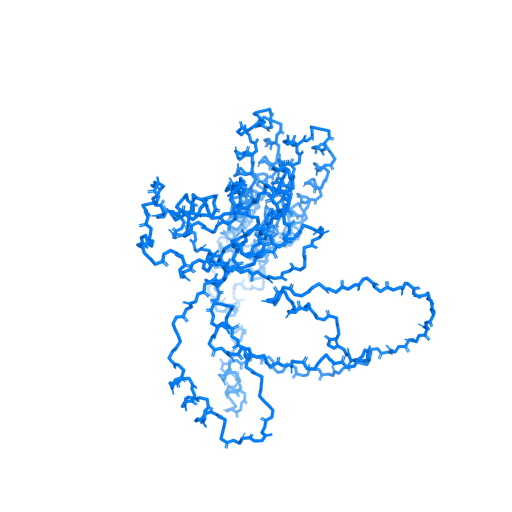682 3.689 1.00 30.62 201 SER A N 1
ATOM 1489 C CA . SER A 1 201 ? -14.416 -41.459 2.929 1.00 30.62 201 SER A CA 1
ATOM 1490 C C . SER A 1 201 ? -14.719 -41.573 1.440 1.00 30.62 201 SER A C 1
ATOM 1492 O O . SER A 1 201 ? -15.072 -42.651 0.970 1.00 30.62 201 SER A O 1
ATOM 1494 N N . GLY A 1 202 ? -14.525 -40.490 0.689 1.00 26.28 202 GLY A N 1
ATOM 1495 C CA . GLY A 1 202 ? -14.787 -40.454 -0.747 1.00 26.28 202 GLY A CA 1
ATOM 1496 C C . GLY A 1 202 ? -13.968 -39.370 -1.428 1.00 26.28 202 GLY A C 1
ATOM 1497 O O . GLY A 1 202 ? -14.383 -38.223 -1.523 1.00 26.28 202 GLY A O 1
ATOM 1498 N N . SER A 1 203 ? -12.776 -39.745 -1.883 1.00 27.62 203 SER A N 1
ATOM 1499 C CA . SER A 1 203 ? -11.990 -38.982 -2.848 1.00 27.62 203 SER A CA 1
ATOM 1500 C C . SER A 1 203 ? -12.806 -38.789 -4.131 1.00 27.62 203 SER A C 1
ATOM 1502 O O . SER A 1 203 ? -13.200 -39.779 -4.744 1.00 27.62 203 SER A O 1
ATOM 1504 N N . LEU A 1 204 ? -13.017 -37.542 -4.564 1.00 26.34 204 LEU A N 1
ATOM 1505 C CA . LEU A 1 204 ? -13.364 -37.250 -5.953 1.00 26.34 204 LEU A CA 1
ATOM 1506 C C . LEU A 1 204 ? -12.368 -36.246 -6.533 1.00 26.34 204 LEU A C 1
ATOM 1508 O O . LEU A 1 204 ? -12.147 -35.156 -6.011 1.00 26.34 204 LEU A O 1
ATOM 1512 N N . ALA A 1 205 ? -11.719 -36.695 -7.599 1.00 26.34 205 ALA A N 1
ATOM 1513 C CA . ALA A 1 205 ? -10.656 -36.023 -8.310 1.00 26.34 205 ALA A CA 1
ATOM 1514 C C . ALA A 1 205 ? -11.139 -34.725 -8.974 1.00 26.34 205 ALA A C 1
ATOM 1516 O O . ALA A 1 205 ? -12.109 -34.718 -9.730 1.00 26.34 205 ALA A O 1
ATOM 1517 N N . LEU A 1 206 ? -10.391 -33.644 -8.747 1.00 24.64 206 LEU A N 1
ATOM 1518 C CA . LEU A 1 206 ? -10.453 -32.415 -9.530 1.00 24.64 206 LEU A CA 1
ATOM 1519 C C . LEU A 1 206 ? -9.976 -32.709 -10.959 1.00 24.64 206 LEU A C 1
ATOM 1521 O O . LEU A 1 206 ? -8.779 -32.756 -11.235 1.00 24.64 206 LEU A O 1
ATOM 1525 N N . THR A 1 207 ? -10.912 -32.908 -11.882 1.00 27.03 207 THR A N 1
ATOM 1526 C CA . THR A 1 207 ? -10.637 -32.760 -13.314 1.00 27.03 207 THR A CA 1
ATOM 1527 C C . THR A 1 207 ? -10.570 -31.264 -13.640 1.00 27.03 207 THR A C 1
ATOM 1529 O O . THR A 1 207 ? -11.578 -30.578 -13.448 1.00 27.03 207 THR A O 1
ATOM 1532 N N . PRO A 1 208 ? -9.449 -30.725 -14.152 1.00 29.28 208 PRO A N 1
ATOM 1533 C CA . PRO A 1 208 ? -9.400 -29.340 -14.595 1.00 29.28 208 PRO A CA 1
ATOM 1534 C C . PRO A 1 208 ? -10.175 -29.223 -15.911 1.00 29.28 208 PRO A C 1
ATOM 1536 O O . PRO A 1 208 ? -9.801 -29.827 -16.918 1.00 29.28 208 PRO A O 1
ATOM 1539 N N . ARG A 1 209 ? -11.266 -28.451 -15.922 1.00 26.89 209 ARG A N 1
ATOM 1540 C CA . ARG A 1 209 ? -11.852 -27.972 -17.181 1.00 26.89 209 ARG A CA 1
ATOM 1541 C C . ARG A 1 209 ? -10.905 -26.927 -17.785 1.00 26.89 209 ARG A C 1
ATOM 1543 O O . ARG A 1 209 ? -10.429 -26.069 -17.044 1.00 26.89 209 ARG A O 1
ATOM 1550 N N . PRO A 1 210 ? -10.650 -26.945 -19.103 1.00 29.94 210 PRO A N 1
ATOM 1551 C CA . PRO A 1 210 ? -9.892 -25.891 -19.749 1.00 29.94 210 PRO A CA 1
ATOM 1552 C C . PRO A 1 210 ? -10.817 -24.679 -19.879 1.00 29.94 210 PRO A C 1
ATOM 1554 O O . PRO A 1 210 ? -11.628 -24.597 -20.800 1.00 29.94 210 PRO A O 1
ATOM 1557 N N . GLN A 1 211 ? -10.737 -23.747 -18.932 1.00 32.03 211 GLN A N 1
ATOM 1558 C CA . GLN A 1 211 ? -11.226 -22.397 -19.174 1.00 32.03 211 GLN A CA 1
ATOM 1559 C C . GLN A 1 211 ? -10.257 -21.749 -20.156 1.00 32.03 211 GLN A C 1
ATOM 1561 O O . GLN A 1 211 ? -9.201 -21.240 -19.794 1.00 32.03 211 GLN A O 1
ATOM 1566 N N . LEU A 1 212 ? -10.619 -21.821 -21.434 1.00 30.52 212 LEU A N 1
ATOM 1567 C CA . LEU A 1 212 ? -10.123 -20.900 -22.436 1.00 30.52 212 LEU A CA 1
ATOM 1568 C C . LEU A 1 212 ? -10.751 -19.535 -22.116 1.00 30.52 212 LEU A C 1
ATOM 1570 O O . LEU A 1 212 ? -11.732 -19.127 -22.733 1.00 30.52 212 LEU A O 1
ATOM 1574 N N . GLU A 1 213 ? -10.223 -18.863 -21.092 1.00 35.31 213 GLU A N 1
ATOM 1575 C CA . GLU A 1 213 ? -10.366 -17.421 -20.955 1.00 35.31 213 GLU A CA 1
ATOM 1576 C C . GLU A 1 213 ? -9.643 -16.815 -22.156 1.00 35.31 213 GLU A C 1
ATOM 1578 O O . GLU A 1 213 ? -8.428 -16.609 -22.159 1.00 35.31 213 GLU A O 1
ATOM 1583 N N . LEU A 1 214 ? -10.394 -16.577 -23.234 1.00 36.03 214 LEU A N 1
ATOM 1584 C CA . LEU A 1 214 ? -10.017 -15.545 -24.181 1.00 36.03 214 LEU A CA 1
ATOM 1585 C C . LEU A 1 214 ? -10.045 -14.242 -23.391 1.00 36.03 214 LEU A C 1
ATOM 1587 O O . LEU A 1 214 ? -11.094 -13.634 -23.192 1.00 36.03 214 LEU A O 1
ATOM 1591 N N . ALA A 1 215 ? -8.861 -13.895 -22.894 1.00 37.91 215 ALA A N 1
ATOM 1592 C CA . ALA A 1 215 ? -8.524 -12.609 -22.337 1.00 37.91 215 ALA A CA 1
ATOM 1593 C C . ALA A 1 215 ? -9.203 -11.495 -23.137 1.00 37.91 215 ALA A C 1
ATOM 1595 O O . ALA A 1 215 ? -9.286 -11.564 -24.369 1.00 37.91 215 ALA A O 1
ATOM 1596 N N . GLU A 1 216 ? -9.632 -10.463 -22.418 1.00 41.38 216 GLU A N 1
ATOM 1597 C CA . GLU A 1 216 ? -10.072 -9.160 -22.909 1.00 41.38 216 GLU A CA 1
ATOM 1598 C C . GLU A 1 216 ? -8.966 -8.472 -23.735 1.00 41.38 216 GLU A C 1
ATOM 1600 O O . GLU A 1 216 ? -8.445 -7.409 -23.402 1.00 41.38 216 GLU A O 1
ATOM 1605 N N . SER A 1 217 ? -8.566 -9.073 -24.852 1.00 45.72 217 SER A N 1
ATOM 1606 C CA . SER A 1 217 ? -7.880 -8.360 -25.907 1.00 45.72 217 SER A CA 1
ATOM 1607 C C . SER A 1 217 ? -8.924 -7.429 -26.509 1.00 45.72 217 SER A C 1
ATOM 1609 O O . SER A 1 217 ? -9.903 -7.856 -27.118 1.00 45.72 217 SER A O 1
ATOM 1611 N N . SER A 1 218 ? -8.748 -6.139 -26.222 1.00 57.75 218 SER A N 1
ATOM 1612 C CA . SER A 1 218 ? -9.542 -5.035 -26.753 1.00 57.75 218 SER A CA 1
ATOM 1613 C C . SER A 1 218 ? -9.915 -5.307 -28.224 1.00 57.75 218 SER A C 1
ATOM 1615 O O . SER A 1 218 ? -9.037 -5.766 -28.960 1.00 57.75 218 SER A O 1
ATOM 1617 N N . PRO A 1 219 ? -11.149 -5.022 -28.695 1.00 65.19 219 PRO A N 1
ATOM 1618 C CA . PRO A 1 219 ? -11.608 -5.329 -30.061 1.00 65.19 219 PRO A CA 1
ATOM 1619 C C . PRO A 1 219 ? -10.610 -4.943 -31.165 1.00 65.19 219 PRO A C 1
ATOM 1621 O O . PRO A 1 219 ? -10.532 -5.588 -32.206 1.00 65.19 219 PRO A O 1
ATOM 1624 N N . ALA A 1 220 ? -9.787 -3.924 -30.906 1.00 62.34 220 ALA A N 1
ATOM 1625 C CA . ALA A 1 220 ? -8.665 -3.517 -31.738 1.00 62.34 220 ALA A CA 1
ATOM 1626 C C . ALA A 1 220 ? -7.636 -4.633 -32.018 1.00 62.34 220 ALA A C 1
ATOM 1628 O O . ALA A 1 220 ? -7.224 -4.773 -33.163 1.00 62.34 220 ALA A O 1
ATOM 1629 N N . GLY A 1 221 ? -7.225 -5.438 -31.031 1.00 68.50 221 GLY A N 1
ATOM 1630 C CA . GLY A 1 221 ? -6.230 -6.508 -31.213 1.00 68.50 221 GLY A CA 1
ATOM 1631 C C . GLY A 1 221 ? -6.730 -7.643 -32.113 1.00 68.50 221 GLY A C 1
ATOM 1632 O O . GLY A 1 221 ? -6.005 -8.129 -32.984 1.00 68.50 221 GLY A O 1
ATOM 1633 N N . ILE A 1 222 ? -8.010 -7.993 -31.970 1.00 70.12 222 ILE A N 1
ATOM 1634 C CA . ILE A 1 222 ? -8.700 -8.948 -32.846 1.00 70.12 222 ILE A CA 1
ATOM 1635 C C . ILE A 1 222 ? -8.840 -8.357 -34.261 1.00 70.12 222 ILE A C 1
ATOM 1637 O O . ILE A 1 222 ? -8.572 -9.032 -35.249 1.00 70.12 222 ILE A O 1
ATOM 1641 N N . CYS A 1 223 ? -9.159 -7.067 -34.389 1.00 69.19 223 CYS A N 1
ATOM 1642 C CA . CYS A 1 223 ? -9.202 -6.390 -35.688 1.00 69.19 223 CYS A CA 1
ATOM 1643 C C . CYS A 1 223 ? -7.826 -6.326 -36.378 1.00 69.19 223 CYS A C 1
ATOM 1645 O O . CYS A 1 223 ? -7.735 -6.605 -37.569 1.00 69.19 223 CYS A O 1
ATOM 1647 N N . TYR A 1 224 ? -6.742 -6.002 -35.665 1.00 74.81 224 TYR A N 1
ATOM 1648 C CA . TYR A 1 224 ? -5.395 -5.948 -36.253 1.00 74.81 224 TYR A CA 1
ATOM 1649 C C . TYR A 1 224 ? -4.947 -7.300 -36.817 1.00 74.81 224 TYR A C 1
ATOM 1651 O O . TYR A 1 224 ? -4.277 -7.338 -37.849 1.00 74.81 224 TYR A O 1
ATOM 1659 N N . THR A 1 225 ? -5.339 -8.398 -36.169 1.00 75.56 225 THR A N 1
ATOM 1660 C CA . THR A 1 225 ? -5.016 -9.761 -36.610 1.00 75.56 225 THR A CA 1
ATOM 1661 C C . THR A 1 225 ? -5.922 -10.244 -37.744 1.00 75.56 225 THR A C 1
ATOM 1663 O O . THR A 1 225 ? -5.424 -10.850 -38.686 1.00 75.56 225 THR A O 1
ATOM 1666 N N . ILE A 1 226 ? -7.223 -9.930 -37.718 1.00 81.12 226 ILE A N 1
ATOM 1667 C CA . ILE A 1 226 ? -8.178 -10.334 -38.768 1.00 81.12 226 ILE A CA 1
ATOM 1668 C C . ILE A 1 226 ? -7.993 -9.542 -40.071 1.00 81.12 226 ILE A C 1
ATOM 1670 O O . ILE A 1 226 ? -8.131 -10.108 -41.152 1.00 81.12 226 ILE A O 1
ATOM 1674 N N . PHE A 1 227 ? -7.675 -8.246 -39.999 1.00 84.44 227 PHE A N 1
ATOM 1675 C CA . PHE A 1 227 ? -7.494 -7.392 -41.184 1.00 84.44 227 PHE A CA 1
ATOM 1676 C C . PHE A 1 227 ? -6.071 -7.430 -41.769 1.00 84.44 227 PHE A C 1
ATOM 1678 O O . PHE A 1 227 ? -5.721 -6.558 -42.562 1.00 84.44 227 PHE A O 1
ATOM 1685 N N . ASP A 1 228 ? -5.247 -8.402 -41.363 1.00 73.50 228 ASP A N 1
ATOM 1686 C CA . ASP A 1 228 ? -3.861 -8.580 -41.830 1.00 73.50 228 ASP A CA 1
ATOM 1687 C C . ASP A 1 228 ? -2.974 -7.325 -41.627 1.00 73.50 228 ASP A C 1
ATOM 1689 O O . ASP A 1 228 ? -1.976 -7.086 -42.305 1.00 73.50 228 ASP A O 1
ATOM 1693 N N . LEU A 1 229 ? -3.346 -6.490 -40.649 1.00 80.50 229 LEU A N 1
ATOM 1694 C CA . LEU A 1 229 ? -2.668 -5.248 -40.256 1.00 80.50 229 LEU A CA 1
ATOM 1695 C C . LEU A 1 229 ? -1.730 -5.459 -39.059 1.00 80.50 229 LEU A C 1
ATOM 1697 O O . LEU A 1 229 ? -1.223 -4.490 -38.490 1.00 80.50 229 LEU A O 1
ATOM 1701 N N . GLY A 1 230 ? -1.473 -6.715 -38.685 1.00 77.88 230 GLY A N 1
ATOM 1702 C CA . GLY A 1 230 ? -0.627 -7.085 -37.551 1.00 77.88 230 GLY A CA 1
ATOM 1703 C C . GLY A 1 230 ? 0.795 -6.530 -37.651 1.00 77.88 230 GLY A C 1
ATOM 1704 O O . GLY A 1 230 ? 1.381 -6.184 -36.632 1.00 77.88 230 GLY A O 1
ATOM 1705 N N . PHE A 1 231 ? 1.312 -6.322 -38.868 1.00 81.62 231 PHE A N 1
ATOM 1706 C CA . PHE A 1 231 ? 2.619 -5.694 -39.100 1.00 81.62 231 PHE A CA 1
ATOM 1707 C C . PHE A 1 231 ? 2.721 -4.253 -38.568 1.00 81.62 231 PHE A C 1
ATOM 1709 O O . PHE A 1 231 ? 3.824 -3.747 -38.396 1.00 81.62 231 PHE A O 1
ATOM 1716 N N . ARG A 1 232 ? 1.591 -3.570 -38.322 1.00 81.88 232 ARG A N 1
ATOM 1717 C CA . ARG A 1 232 ? 1.579 -2.223 -37.727 1.00 81.88 232 ARG A CA 1
ATOM 1718 C C . ARG A 1 232 ? 1.713 -2.243 -36.206 1.00 81.88 232 ARG A C 1
ATOM 1720 O O . ARG A 1 232 ? 2.056 -1.215 -35.629 1.00 81.88 232 ARG A O 1
ATOM 1727 N N . PHE A 1 233 ? 1.434 -3.374 -35.562 1.00 85.75 233 PHE A N 1
ATOM 1728 C CA . PHE A 1 233 ? 1.627 -3.550 -34.126 1.00 85.75 233 PHE A CA 1
ATOM 1729 C C . PHE A 1 233 ? 3.071 -3.992 -33.859 1.00 85.75 233 PHE A C 1
ATOM 1731 O O . PHE A 1 233 ? 3.352 -5.159 -33.592 1.00 85.75 233 PHE A O 1
ATOM 1738 N N . ASP A 1 234 ? 4.003 -3.048 -33.988 1.00 87.75 234 ASP A N 1
ATOM 1739 C CA . ASP A 1 234 ? 5.433 -3.309 -33.835 1.00 87.75 234 ASP A CA 1
ATOM 1740 C C . ASP A 1 234 ? 5.934 -2.914 -32.436 1.00 87.75 234 ASP A C 1
ATOM 1742 O O . ASP A 1 234 ? 6.239 -1.754 -32.142 1.00 87.75 234 ASP A O 1
ATOM 1746 N N . VAL A 1 235 ? 6.027 -3.914 -31.557 1.00 90.00 235 VAL A N 1
ATOM 1747 C CA . VAL A 1 235 ? 6.588 -3.759 -30.206 1.00 90.00 235 VAL A CA 1
ATOM 1748 C C . VAL A 1 235 ? 8.088 -3.461 -30.256 1.00 90.00 235 VAL A C 1
ATOM 1750 O O . VAL A 1 235 ? 8.593 -2.750 -29.386 1.00 90.00 235 VAL A O 1
ATOM 1753 N N . ALA A 1 236 ? 8.809 -3.967 -31.263 1.00 89.56 236 ALA A N 1
ATOM 1754 C CA . ALA A 1 236 ? 10.234 -3.699 -31.401 1.00 89.56 236 ALA A CA 1
ATOM 1755 C C . ALA A 1 236 ? 10.458 -2.218 -31.707 1.00 89.56 236 ALA A C 1
ATOM 1757 O O . ALA A 1 236 ? 11.257 -1.591 -31.017 1.00 89.56 236 ALA A O 1
ATOM 1758 N N . TRP A 1 237 ? 9.684 -1.646 -32.637 1.00 90.69 237 TRP A N 1
ATOM 1759 C CA . TRP A 1 237 ? 9.713 -0.209 -32.912 1.00 90.69 237 TRP A CA 1
ATOM 1760 C C . TRP A 1 237 ? 9.435 0.616 -31.652 1.00 90.69 237 TRP A C 1
ATOM 1762 O O . TRP A 1 237 ? 10.221 1.503 -31.332 1.00 90.69 237 TRP A O 1
ATOM 1772 N N . PHE A 1 238 ? 8.392 0.287 -30.879 1.00 92.62 238 PHE A N 1
ATOM 1773 C CA . PHE A 1 238 ? 8.094 0.993 -29.626 1.00 92.62 238 PHE A CA 1
ATOM 1774 C C . PHE A 1 238 ? 9.269 0.950 -28.638 1.00 92.62 238 PHE A C 1
ATOM 1776 O O . PHE A 1 238 ? 9.642 1.977 -28.070 1.00 92.62 238 PHE A O 1
ATOM 1783 N N . LEU A 1 239 ? 9.874 -0.222 -28.441 1.00 92.75 239 LEU A N 1
ATOM 1784 C CA . LEU A 1 239 ? 10.968 -0.401 -27.491 1.00 92.75 239 LEU A CA 1
ATOM 1785 C C . LEU A 1 239 ? 12.265 0.282 -27.944 1.00 92.75 239 LEU A C 1
ATOM 1787 O O . LEU A 1 239 ? 12.971 0.831 -27.098 1.00 92.75 239 LEU A O 1
ATOM 1791 N N . THR A 1 240 ? 12.570 0.281 -29.245 1.00 90.00 240 THR A N 1
ATOM 1792 C CA . THR A 1 240 ? 13.800 0.886 -29.775 1.00 90.00 240 THR A CA 1
ATOM 1793 C C . THR A 1 240 ? 13.680 2.384 -30.028 1.00 90.00 240 THR A C 1
ATOM 1795 O O . THR A 1 240 ? 14.648 3.105 -29.819 1.00 90.00 240 THR A O 1
ATOM 1798 N N . GLU A 1 241 ? 12.526 2.882 -30.465 1.00 90.12 241 GLU A N 1
ATOM 1799 C CA . GLU A 1 241 ? 12.336 4.316 -30.723 1.00 90.12 241 GLU A CA 1
ATOM 1800 C C . GLU A 1 241 ? 12.251 5.108 -29.410 1.00 90.12 241 GLU A C 1
ATOM 1802 O O . GLU A 1 241 ? 12.702 6.249 -29.305 1.00 90.12 241 GLU A O 1
ATOM 1807 N N . THR A 1 242 ? 11.701 4.483 -28.367 1.00 93.25 242 THR A N 1
ATOM 1808 C CA . THR A 1 242 ? 11.596 5.096 -27.046 1.00 93.25 242 THR A CA 1
ATOM 1809 C C . THR A 1 242 ? 12.969 5.213 -26.385 1.00 93.25 242 THR A C 1
ATOM 1811 O O . THR A 1 242 ? 13.709 4.235 -26.260 1.00 93.25 242 THR A O 1
ATOM 1814 N N . SER A 1 243 ? 13.299 6.411 -25.894 1.00 91.81 243 SER A N 1
ATOM 1815 C CA . SER A 1 243 ? 14.624 6.676 -25.331 1.00 91.81 243 SER A CA 1
ATOM 1816 C C . SER A 1 243 ? 14.906 5.849 -24.059 1.00 91.81 243 SER A C 1
ATOM 1818 O O . SER A 1 243 ? 14.065 5.779 -23.155 1.00 91.81 243 SER A O 1
ATOM 1820 N N . PRO A 1 244 ? 16.116 5.275 -23.909 1.00 93.94 244 PRO A N 1
ATOM 1821 C CA . PRO A 1 244 ? 16.528 4.593 -22.677 1.00 93.94 244 PRO A CA 1
ATOM 1822 C C . PRO A 1 244 ? 16.487 5.485 -21.425 1.00 93.94 244 PRO A C 1
ATOM 1824 O O . PRO A 1 244 ? 16.250 4.994 -20.321 1.00 93.94 244 PRO A O 1
ATOM 1827 N N . PHE A 1 245 ? 16.670 6.802 -21.591 1.00 94.50 245 PHE A N 1
ATOM 1828 C CA . PHE A 1 245 ? 16.552 7.780 -20.505 1.00 94.50 245 PHE A CA 1
ATOM 1829 C C . PHE A 1 245 ? 15.148 7.830 -19.907 1.00 94.50 245 PHE A C 1
ATOM 1831 O O . PHE A 1 245 ? 15.020 8.003 -18.698 1.00 94.50 245 PHE A O 1
ATOM 1838 N N . MET A 1 246 ? 14.098 7.663 -20.720 1.00 95.75 246 MET A N 1
ATOM 1839 C CA . MET A 1 246 ? 12.724 7.631 -20.217 1.00 95.75 246 MET A CA 1
ATOM 1840 C C . MET A 1 246 ? 12.546 6.486 -19.215 1.00 95.75 246 MET A C 1
ATOM 1842 O O . MET A 1 246 ? 12.077 6.711 -18.102 1.00 95.75 246 MET A O 1
ATOM 1846 N N . TRP A 1 247 ? 12.981 5.278 -19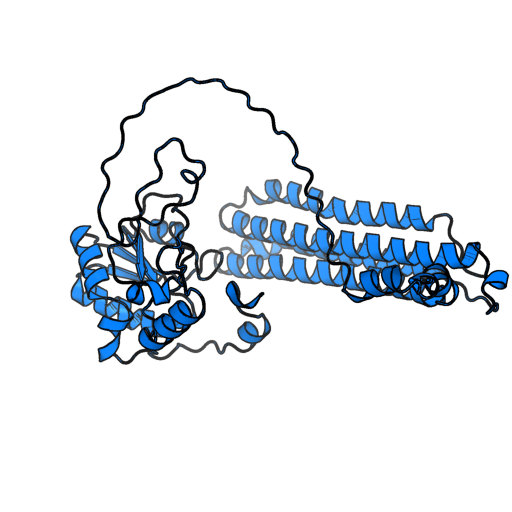.583 1.00 96.25 247 TRP A N 1
ATOM 1847 C CA . TRP A 1 247 ? 12.898 4.086 -18.736 1.00 96.25 247 TRP A CA 1
ATOM 1848 C C . TRP A 1 247 ? 13.723 4.230 -17.454 1.00 96.25 247 TRP A C 1
ATOM 1850 O O . TRP A 1 247 ? 13.213 3.975 -16.363 1.00 96.25 247 TRP A O 1
ATOM 1860 N N . SER A 1 248 ? 14.965 4.704 -17.573 1.00 96.06 248 SER A N 1
ATOM 1861 C CA . SER A 1 248 ? 15.852 4.922 -16.427 1.00 96.06 248 SER A CA 1
ATOM 1862 C C . SER A 1 248 ? 15.278 5.937 -15.429 1.00 96.06 248 SER A C 1
ATOM 1864 O O . SER A 1 248 ? 15.087 5.614 -14.255 1.00 96.06 248 SER A O 1
ATOM 1866 N N . ASN A 1 249 ? 14.912 7.135 -15.897 1.00 96.31 249 ASN A N 1
ATOM 1867 C CA . ASN A 1 249 ? 14.390 8.201 -15.037 1.00 96.31 249 ASN A CA 1
ATOM 1868 C C . ASN A 1 249 ? 13.039 7.838 -14.415 1.00 96.31 249 ASN A C 1
ATOM 1870 O O . ASN A 1 249 ? 12.795 8.149 -13.248 1.00 96.31 249 ASN A O 1
ATOM 1874 N N . LEU A 1 250 ? 12.175 7.144 -15.163 1.00 97.81 250 LEU A N 1
ATOM 1875 C CA . LEU A 1 250 ? 10.924 6.624 -14.622 1.00 97.81 250 LEU A CA 1
ATOM 1876 C C . LEU A 1 250 ? 11.194 5.583 -13.529 1.00 97.81 250 LEU A C 1
ATOM 1878 O O . LEU A 1 250 ? 10.561 5.637 -12.481 1.00 97.81 250 LEU A O 1
ATOM 1882 N N . GLY A 1 251 ? 12.168 4.690 -13.722 1.00 97.19 251 GLY A N 1
ATOM 1883 C CA . GLY A 1 251 ? 12.608 3.738 -12.699 1.00 97.19 251 GLY A CA 1
ATOM 1884 C C . GLY A 1 251 ? 13.071 4.421 -11.412 1.00 97.19 251 GLY A C 1
ATOM 1885 O O . GLY A 1 251 ? 12.599 4.074 -10.330 1.00 97.19 251 GLY A O 1
ATOM 1886 N N . ILE A 1 252 ? 13.937 5.433 -11.522 1.00 97.50 252 ILE A N 1
ATOM 1887 C CA . ILE A 1 252 ? 14.437 6.216 -10.377 1.00 97.50 252 ILE A CA 1
ATOM 1888 C C . ILE A 1 252 ? 13.277 6.912 -9.649 1.00 97.50 252 ILE A C 1
ATOM 1890 O O . ILE A 1 252 ? 13.175 6.835 -8.423 1.00 97.50 252 ILE A O 1
ATOM 1894 N N . GLY A 1 253 ? 12.374 7.552 -10.399 1.00 97.75 253 GLY A N 1
ATOM 1895 C CA . GLY A 1 253 ? 11.198 8.225 -9.847 1.00 97.75 253 GLY A CA 1
ATOM 1896 C C . GLY A 1 253 ? 10.227 7.264 -9.153 1.00 97.75 253 GLY A C 1
ATOM 1897 O O . GLY A 1 253 ? 9.747 7.557 -8.057 1.00 97.75 253 GLY A O 1
ATOM 1898 N N . LEU A 1 254 ? 9.964 6.096 -9.745 1.00 97.75 254 LEU A N 1
ATOM 1899 C CA . LEU A 1 254 ? 9.093 5.067 -9.166 1.00 97.75 254 LEU A CA 1
ATOM 1900 C C . LEU A 1 254 ? 9.705 4.424 -7.916 1.00 97.75 254 LEU A C 1
ATOM 1902 O O . LEU A 1 254 ? 8.977 4.171 -6.958 1.00 97.75 254 LEU A O 1
ATOM 1906 N N . ALA A 1 255 ? 11.026 4.227 -7.881 1.00 97.94 255 ALA A N 1
ATOM 1907 C CA . ALA A 1 255 ? 11.724 3.669 -6.724 1.00 97.94 255 ALA A CA 1
ATOM 1908 C C . ALA A 1 255 ? 11.468 4.490 -5.452 1.00 97.94 255 ALA A C 1
ATOM 1910 O O . ALA A 1 255 ? 11.088 3.938 -4.417 1.00 97.94 255 ALA A O 1
ATOM 1911 N N . ILE A 1 256 ? 11.641 5.814 -5.533 1.00 98.19 256 ILE A N 1
ATOM 1912 C CA . ILE A 1 256 ? 11.430 6.712 -4.394 1.00 98.19 256 ILE A CA 1
ATOM 1913 C C . ILE A 1 256 ? 9.942 6.940 -4.113 1.00 98.19 256 ILE A C 1
ATOM 1915 O O . ILE A 1 256 ? 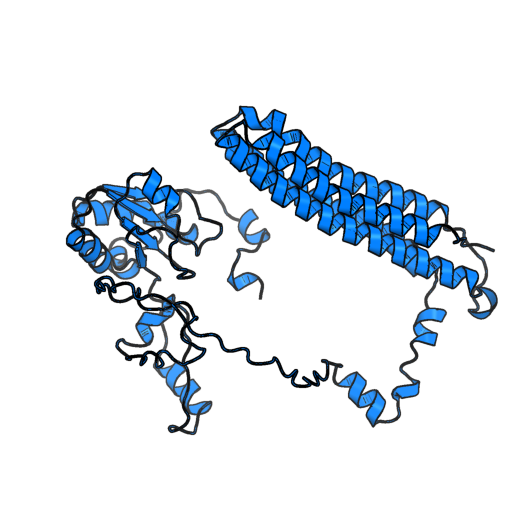9.517 6.796 -2.969 1.00 98.19 256 ILE A O 1
ATOM 1919 N N . SER A 1 257 ? 9.138 7.256 -5.132 1.00 98.25 257 SER A N 1
ATOM 1920 C CA . SER A 1 257 ? 7.731 7.630 -4.934 1.00 98.25 257 SER A CA 1
ATOM 1921 C C . SER A 1 257 ? 6.902 6.487 -4.349 1.00 98.25 257 SER A C 1
ATOM 1923 O O . SER A 1 257 ? 6.246 6.685 -3.329 1.00 98.25 257 SER A O 1
ATOM 1925 N N . LEU A 1 258 ? 6.984 5.277 -4.914 1.00 98.00 258 LEU A N 1
ATOM 1926 C CA . LEU A 1 258 ? 6.222 4.124 -4.422 1.00 98.00 258 LEU A CA 1
ATOM 1927 C C . LEU A 1 258 ? 6.666 3.695 -3.017 1.00 98.00 258 LEU A C 1
ATOM 1929 O O . LEU A 1 258 ? 5.821 3.365 -2.184 1.00 98.00 258 LEU A O 1
ATOM 1933 N N . SER A 1 259 ? 7.969 3.770 -2.718 1.00 98.25 259 SER A N 1
ATOM 1934 C CA . SER A 1 259 ? 8.485 3.475 -1.373 1.00 98.25 259 SER A CA 1
ATOM 1935 C C . SER A 1 259 ? 7.953 4.464 -0.330 1.00 98.25 259 SER A C 1
ATOM 1937 O O . SER A 1 259 ? 7.532 4.053 0.751 1.00 98.25 259 SER A O 1
ATOM 1939 N N . VAL A 1 260 ? 7.935 5.764 -0.651 1.00 98.44 260 VAL A N 1
ATOM 1940 C CA . VAL A 1 260 ? 7.416 6.810 0.246 1.00 98.44 260 VAL A CA 1
ATOM 1941 C C . VAL A 1 260 ? 5.903 6.687 0.425 1.00 98.44 260 VAL A C 1
ATOM 1943 O O . VAL A 1 260 ? 5.421 6.846 1.544 1.00 98.44 260 VAL A O 1
ATOM 1946 N N . VAL A 1 261 ? 5.153 6.347 -0.630 1.00 98.50 261 VAL A N 1
ATOM 1947 C CA . VAL A 1 261 ? 3.709 6.073 -0.527 1.00 98.50 261 VAL A CA 1
ATOM 1948 C C . VAL A 1 261 ? 3.445 4.911 0.433 1.00 98.50 261 VAL A C 1
ATOM 1950 O O . VAL A 1 261 ? 2.604 5.043 1.320 1.00 98.50 261 VAL A O 1
ATOM 1953 N N . GLY A 1 262 ? 4.196 3.809 0.328 1.00 97.62 262 GLY A N 1
ATOM 1954 C CA . GLY A 1 262 ? 4.081 2.680 1.259 1.00 97.62 262 GLY A CA 1
ATOM 1955 C C . GLY A 1 262 ? 4.386 3.044 2.704 1.00 97.62 262 GLY A C 1
ATOM 1956 O O . GLY A 1 262 ? 3.634 2.673 3.605 1.00 97.62 262 GLY A O 1
ATOM 1957 N N . ALA A 1 263 ? 5.458 3.806 2.925 1.00 97.88 263 ALA A N 1
ATOM 1958 C CA . ALA A 1 263 ? 5.825 4.287 4.252 1.00 97.88 263 ALA A CA 1
ATOM 1959 C C . ALA A 1 263 ? 4.738 5.196 4.846 1.00 97.88 263 ALA A C 1
ATOM 1961 O O . ALA A 1 263 ? 4.295 4.968 5.969 1.00 97.88 263 ALA A O 1
ATOM 1962 N N . ALA A 1 264 ? 4.257 6.184 4.085 1.00 98.19 264 ALA A N 1
ATOM 1963 C CA . ALA A 1 264 ? 3.208 7.101 4.525 1.00 98.19 264 ALA A CA 1
ATOM 1964 C C . ALA A 1 264 ? 1.906 6.362 4.868 1.00 98.19 264 ALA A C 1
ATOM 1966 O O . ALA A 1 264 ? 1.293 6.636 5.901 1.00 98.19 264 ALA A O 1
ATOM 1967 N N . TRP A 1 265 ? 1.517 5.385 4.043 1.00 97.81 265 TRP A N 1
ATOM 1968 C CA . TRP A 1 265 ? 0.334 4.565 4.292 1.00 97.81 265 TRP A CA 1
ATOM 1969 C C . TRP A 1 265 ? 0.492 3.737 5.576 1.00 97.81 265 TRP A C 1
ATOM 1971 O O . TRP A 1 265 ? -0.393 3.753 6.436 1.00 97.81 265 TRP A O 1
ATOM 1981 N N . GLY A 1 266 ? 1.641 3.080 5.763 1.00 97.31 266 GLY A N 1
ATOM 1982 C CA . GLY A 1 266 ? 1.925 2.302 6.970 1.00 97.31 266 GLY A CA 1
ATOM 1983 C C . GLY A 1 266 ? 1.929 3.146 8.252 1.00 97.31 266 GLY A C 1
ATOM 1984 O O . GLY A 1 266 ? 1.336 2.750 9.264 1.00 97.31 266 GLY A O 1
ATOM 1985 N N . ILE A 1 267 ? 2.517 4.347 8.186 1.00 97.62 267 ILE A N 1
ATOM 1986 C CA . ILE A 1 267 ? 2.533 5.328 9.282 1.00 97.62 267 ILE A CA 1
ATOM 1987 C C . ILE A 1 267 ? 1.114 5.781 9.628 1.00 97.62 267 ILE A C 1
ATOM 1989 O O . ILE A 1 267 ? 0.771 5.837 10.806 1.00 97.62 267 ILE A O 1
ATOM 1993 N N . TYR A 1 268 ? 0.275 6.079 8.635 1.00 97.12 268 TYR A N 1
ATOM 1994 C CA . TYR A 1 268 ? -1.109 6.500 8.864 1.00 97.12 268 TYR A CA 1
ATOM 1995 C C . TYR A 1 268 ? -1.949 5.408 9.556 1.00 97.12 268 TYR A C 1
ATOM 1997 O O . TYR A 1 268 ? -2.622 5.684 10.557 1.00 97.12 268 TYR A O 1
ATOM 2005 N N . ILE A 1 269 ? -1.868 4.159 9.081 1.00 94.94 269 ILE A N 1
ATOM 2006 C CA . ILE A 1 269 ? -2.605 3.018 9.657 1.00 94.94 269 ILE A CA 1
ATOM 2007 C C . ILE A 1 269 ? -2.175 2.765 11.111 1.00 94.94 269 ILE A C 1
ATOM 2009 O O . ILE A 1 269 ? -3.008 2.649 12.014 1.00 94.94 269 ILE A O 1
ATOM 2013 N N . THR A 1 270 ? -0.866 2.725 11.369 1.00 95.56 270 THR A N 1
ATOM 2014 C CA . THR A 1 270 ? -0.344 2.486 12.723 1.00 95.56 270 THR A CA 1
ATOM 2015 C C . THR A 1 270 ? -0.594 3.683 13.640 1.00 95.56 270 THR A C 1
ATOM 2017 O O . THR A 1 270 ? -1.026 3.521 14.781 1.00 95.56 270 THR A O 1
ATOM 2020 N N . GLY A 1 271 ? -0.356 4.899 13.149 1.00 94.94 271 GLY A N 1
ATOM 2021 C CA . GLY A 1 271 ? -0.462 6.138 13.915 1.00 94.94 271 GLY A CA 1
ATOM 2022 C C . GLY A 1 271 ? -1.881 6.418 14.402 1.00 94.94 271 GLY A C 1
ATOM 2023 O O . GLY A 1 271 ? -2.064 6.742 15.575 1.00 94.94 271 GLY A O 1
ATOM 2024 N N . SER A 1 272 ? -2.890 6.216 13.549 1.00 95.19 272 SER A N 1
ATOM 2025 C CA . SER A 1 272 ? -4.302 6.335 13.947 1.00 95.19 272 SER A CA 1
ATOM 2026 C C . SER A 1 272 ? -4.659 5.374 15.089 1.00 95.19 272 SER A C 1
ATOM 2028 O O . SER A 1 272 ? -5.306 5.774 16.058 1.00 95.19 272 SER A O 1
ATOM 2030 N N . SER A 1 273 ? -4.137 4.146 15.047 1.00 93.81 273 SER A N 1
ATOM 2031 C CA . SER A 1 273 ? -4.359 3.123 16.079 1.00 93.81 273 SER A CA 1
ATOM 2032 C C . SER A 1 273 ? -3.631 3.432 17.392 1.00 93.81 273 SER A C 1
ATOM 2034 O O . SER A 1 273 ? -4.194 3.240 18.471 1.00 93.81 273 SER A O 1
ATOM 2036 N N . ILE A 1 274 ? -2.400 3.957 17.326 1.00 93.44 274 ILE A N 1
ATOM 2037 C CA . ILE A 1 274 ? -1.646 4.408 18.509 1.00 93.44 274 ILE A CA 1
ATOM 2038 C C . ILE A 1 274 ? -2.367 5.572 19.195 1.00 93.44 274 ILE A C 1
ATOM 2040 O O . ILE A 1 274 ? -2.469 5.584 20.422 1.00 93.44 274 ILE A O 1
ATOM 2044 N N . ILE A 1 275 ? -2.873 6.542 18.426 1.00 92.88 275 ILE A N 1
ATOM 2045 C CA . ILE A 1 275 ? -3.604 7.688 18.978 1.00 92.88 275 ILE A CA 1
ATOM 2046 C C . ILE A 1 275 ? -4.925 7.218 19.599 1.00 92.88 275 ILE A C 1
ATOM 2048 O O . ILE A 1 275 ? -5.196 7.563 20.748 1.00 92.88 275 ILE A O 1
ATOM 2052 N N . GLY A 1 276 ? -5.694 6.374 18.901 1.00 91.75 276 GLY A N 1
ATOM 2053 C CA . GLY A 1 276 ? -6.959 5.825 19.400 1.00 91.75 276 GLY A CA 1
ATOM 2054 C C . GLY A 1 276 ? -6.794 5.005 20.684 1.00 91.75 276 GLY A C 1
ATOM 2055 O O . GLY A 1 276 ? -7.407 5.311 21.708 1.00 91.75 276 GLY A O 1
ATOM 2056 N N . GLY A 1 277 ? -5.895 4.015 20.687 1.00 87.12 277 GLY A N 1
ATOM 2057 C CA . GLY A 1 277 ? -5.604 3.212 21.883 1.00 87.12 277 GLY A CA 1
ATOM 2058 C C . GLY A 1 277 ? -4.943 4.018 23.012 1.00 87.12 277 GLY A C 1
ATOM 2059 O O . GLY A 1 277 ? -5.112 3.713 24.198 1.00 87.12 277 GLY A O 1
ATOM 2060 N N . GLY A 1 278 ? -4.217 5.080 22.654 1.00 90.62 278 GLY A N 1
ATOM 2061 C CA . GLY A 1 278 ? -3.470 5.938 23.568 1.00 90.62 278 GLY A CA 1
ATOM 2062 C C . GLY A 1 278 ? -4.338 6.836 24.448 1.00 90.62 278 GLY A C 1
ATOM 2063 O O . GLY A 1 278 ? -3.858 7.271 25.495 1.00 90.62 278 GLY A O 1
ATOM 2064 N N . VAL A 1 279 ? -5.606 7.071 24.086 1.00 93.06 279 VAL A N 1
ATOM 2065 C CA . VAL A 1 279 ? -6.551 7.851 24.910 1.00 93.06 279 VAL A CA 1
ATOM 2066 C C . VAL A 1 279 ? -6.785 7.167 26.258 1.00 93.06 279 VAL A C 1
ATOM 2068 O O . VAL A 1 279 ? -6.687 7.800 27.308 1.00 93.06 279 VAL A O 1
ATOM 2071 N N . LYS A 1 280 ? -7.052 5.856 26.238 1.00 86.56 280 LYS A N 1
ATOM 2072 C CA . LYS A 1 280 ? -7.297 5.062 27.452 1.00 86.56 280 LYS A CA 1
ATOM 2073 C C . LYS A 1 280 ? -6.003 4.522 28.065 1.00 86.56 280 LYS A C 1
ATOM 2075 O O . LYS A 1 280 ? -5.901 4.416 29.285 1.00 86.56 280 LYS A O 1
ATOM 2080 N N . ALA A 1 281 ? -5.009 4.191 27.237 1.00 89.31 281 ALA A N 1
ATOM 2081 C CA . ALA A 1 281 ? -3.737 3.617 27.669 1.00 89.31 281 ALA A CA 1
ATOM 2082 C C . ALA A 1 281 ? -2.533 4.448 27.167 1.00 89.31 281 ALA A C 1
ATOM 2084 O O . ALA A 1 281 ? -1.794 4.000 26.292 1.00 89.31 281 ALA A O 1
ATOM 2085 N N . PRO A 1 282 ? -2.236 5.623 27.761 1.00 91.75 282 PRO A N 1
ATOM 2086 C CA . PRO A 1 282 ? -1.228 6.564 27.244 1.00 91.75 282 PRO A CA 1
ATOM 2087 C C . PRO A 1 282 ? 0.217 6.047 27.272 1.00 91.75 282 PRO A C 1
ATOM 2089 O O . PRO A 1 282 ? 1.112 6.666 26.700 1.00 91.75 282 PRO A O 1
ATOM 2092 N N . ARG A 1 283 ? 0.469 4.915 27.929 1.00 90.19 283 ARG A N 1
ATOM 2093 C CA . ARG A 1 283 ? 1.770 4.232 27.962 1.00 90.19 283 ARG A CA 1
ATOM 2094 C C . ARG A 1 283 ? 2.197 3.644 26.609 1.00 90.19 283 ARG A C 1
ATOM 2096 O O . ARG A 1 283 ? 3.393 3.475 26.399 1.00 90.19 283 ARG A O 1
ATOM 2103 N N . ILE A 1 284 ? 1.257 3.358 25.698 1.00 91.81 284 ILE A N 1
ATOM 2104 C CA . ILE A 1 284 ? 1.571 2.732 24.398 1.00 91.81 284 ILE A CA 1
ATOM 2105 C C . ILE A 1 284 ? 2.268 3.707 23.434 1.00 91.81 284 ILE A C 1
ATOM 2107 O O . ILE A 1 284 ? 2.998 3.287 22.542 1.00 91.81 284 ILE A O 1
ATOM 2111 N N . LYS A 1 285 ? 2.116 5.025 23.648 1.00 88.69 285 LYS A N 1
ATOM 2112 C CA . LYS A 1 285 ? 2.615 6.072 22.738 1.00 88.69 285 LYS A CA 1
ATOM 2113 C C . LYS A 1 285 ? 4.131 6.042 22.514 1.00 88.69 285 LYS A C 1
ATOM 2115 O O . LYS A 1 285 ? 4.597 6.363 21.430 1.00 88.69 285 LYS A O 1
ATOM 2120 N N . THR A 1 286 ? 4.907 5.689 23.539 1.00 90.75 286 THR A N 1
ATOM 2121 C CA . THR A 1 286 ? 6.376 5.653 23.460 1.00 90.75 286 THR A CA 1
ATOM 2122 C C . THR A 1 286 ? 6.890 4.283 23.041 1.00 90.75 286 THR A C 1
ATOM 2124 O O . THR A 1 286 ? 7.888 4.198 22.335 1.00 90.75 286 THR A O 1
ATOM 2127 N N . LYS A 1 287 ? 6.213 3.207 23.456 1.00 89.88 287 LYS A N 1
ATOM 2128 C CA . LYS A 1 287 ? 6.636 1.827 23.195 1.00 89.88 287 LYS A CA 1
ATOM 2129 C C . LYS A 1 287 ? 6.366 1.407 21.749 1.00 89.88 287 LYS A C 1
ATOM 2131 O O . LYS A 1 287 ? 7.235 0.817 21.115 1.00 89.88 287 LYS A O 1
ATOM 2136 N N . ASN A 1 288 ? 5.208 1.779 21.209 1.00 90.88 288 ASN A N 1
ATOM 2137 C CA . ASN A 1 288 ? 4.785 1.417 19.854 1.00 90.88 288 ASN A CA 1
ATOM 2138 C C . ASN A 1 288 ? 5.346 2.349 18.768 1.00 90.88 288 ASN A C 1
ATOM 2140 O O . ASN A 1 288 ? 5.066 2.159 17.589 1.00 90.88 288 ASN A O 1
ATOM 2144 N N . LEU A 1 289 ? 6.188 3.322 19.138 1.00 94.25 289 LEU A N 1
ATOM 2145 C CA . LEU A 1 289 ? 6.893 4.184 18.182 1.00 94.25 289 LEU A CA 1
ATOM 2146 C C . LEU A 1 289 ? 7.846 3.367 17.287 1.00 94.25 289 LEU A C 1
ATOM 2148 O O . LEU A 1 289 ? 8.095 3.737 16.145 1.00 94.25 289 LEU A O 1
ATOM 2152 N N . VAL A 1 290 ? 8.300 2.201 17.759 1.00 94.06 290 VAL A N 1
ATOM 2153 C CA . VAL A 1 290 ? 9.115 1.258 16.974 1.00 94.06 290 VAL A CA 1
ATOM 2154 C C . VAL A 1 290 ? 8.440 0.865 15.651 1.00 94.06 290 VAL A C 1
ATOM 2156 O O . VAL A 1 290 ? 9.109 0.827 14.621 1.00 94.06 290 VAL A O 1
ATOM 2159 N N . SER A 1 291 ? 7.120 0.662 15.639 1.00 93.44 291 SER A N 1
ATOM 2160 C CA . SER A 1 291 ? 6.373 0.289 14.428 1.00 93.44 291 SER A CA 1
ATOM 2161 C C . SER A 1 291 ? 6.357 1.413 13.378 1.00 93.44 291 SER A C 1
ATOM 2163 O O . SER A 1 291 ? 6.414 1.149 12.176 1.00 93.44 291 SER A O 1
ATOM 2165 N N . ILE A 1 292 ? 6.368 2.680 13.815 1.00 96.56 292 ILE A N 1
ATOM 2166 C CA . ILE A 1 292 ? 6.504 3.848 12.925 1.00 96.56 292 ILE A CA 1
ATOM 2167 C C . ILE A 1 292 ? 7.908 3.880 12.307 1.00 96.56 292 ILE A C 1
ATOM 2169 O O . ILE A 1 292 ? 8.038 4.091 11.104 1.00 96.56 292 ILE A O 1
ATOM 2173 N N . ILE A 1 293 ? 8.948 3.605 13.102 1.00 96.75 293 ILE A N 1
ATOM 2174 C CA . ILE A 1 293 ? 10.342 3.580 12.629 1.00 96.75 293 ILE A CA 1
ATOM 2175 C C . ILE A 1 293 ? 10.539 2.500 11.558 1.00 96.75 293 ILE A C 1
ATOM 2177 O O . ILE A 1 293 ? 11.224 2.740 10.565 1.00 96.75 293 ILE A O 1
ATOM 2181 N N . PHE A 1 294 ? 9.920 1.324 11.705 1.00 95.81 294 PHE A N 1
ATOM 2182 C CA . PHE A 1 294 ? 9.992 0.296 10.664 1.00 95.81 294 PHE A CA 1
ATOM 2183 C C . PHE A 1 294 ? 9.306 0.721 9.363 1.00 95.81 294 PHE A C 1
ATOM 2185 O O . PHE A 1 294 ? 9.841 0.447 8.290 1.00 95.81 294 PHE A O 1
ATOM 2192 N N . CYS A 1 295 ? 8.177 1.433 9.434 1.00 95.19 295 CYS A N 1
ATOM 2193 C CA . CYS A 1 295 ? 7.547 2.005 8.242 1.00 95.19 295 CYS A CA 1
ATOM 2194 C C . CYS A 1 295 ? 8.430 3.087 7.594 1.00 95.19 295 CYS A C 1
ATOM 2196 O O . CYS A 1 295 ? 8.513 3.158 6.372 1.00 95.19 295 CYS A O 1
ATOM 2198 N N . GLU A 1 296 ? 9.135 3.899 8.386 1.00 97.31 296 GLU A N 1
ATOM 2199 C CA . GLU A 1 296 ? 10.068 4.914 7.880 1.00 97.31 296 GLU A CA 1
ATOM 2200 C C . GLU A 1 296 ? 11.309 4.290 7.216 1.00 97.31 296 GLU A C 1
ATOM 2202 O O . GLU A 1 296 ? 11.753 4.749 6.162 1.00 97.31 296 GLU A O 1
ATOM 2207 N N . ALA A 1 297 ? 11.833 3.190 7.769 1.00 96.25 297 ALA A N 1
ATOM 2208 C CA . ALA A 1 297 ? 12.975 2.471 7.202 1.00 96.25 297 ALA A CA 1
ATOM 2209 C C . ALA A 1 297 ? 12.728 2.019 5.748 1.00 96.25 297 ALA A C 1
ATOM 2211 O O . ALA A 1 297 ? 13.646 2.037 4.928 1.00 96.25 297 ALA A O 1
ATOM 2212 N N . VAL A 1 298 ? 11.478 1.699 5.398 1.00 96.38 298 VAL A N 1
ATOM 2213 C CA . VAL A 1 298 ? 11.065 1.353 4.028 1.00 96.38 298 VAL A CA 1
ATOM 2214 C C . VAL A 1 298 ? 11.270 2.521 3.051 1.00 96.38 298 VAL A C 1
ATOM 2216 O O . VAL A 1 298 ? 11.721 2.315 1.923 1.00 96.38 298 VAL A O 1
ATOM 2219 N N . ALA A 1 299 ? 11.017 3.764 3.475 1.00 97.38 299 ALA A N 1
ATOM 2220 C CA . ALA A 1 299 ? 11.308 4.943 2.657 1.00 97.38 299 ALA A CA 1
ATOM 2221 C C . ALA A 1 299 ? 12.821 5.156 2.485 1.00 97.38 299 ALA A C 1
ATOM 2223 O O . ALA A 1 299 ? 13.267 5.519 1.393 1.00 97.38 299 ALA A O 1
ATOM 2224 N N . ILE A 1 300 ? 13.613 4.871 3.528 1.00 97.94 300 ILE A N 1
ATOM 2225 C CA . ILE A 1 300 ? 15.082 4.947 3.479 1.00 97.94 300 ILE A CA 1
ATOM 2226 C C . ILE A 1 300 ? 15.635 3.981 2.421 1.00 97.94 300 ILE A C 1
ATOM 2228 O O . ILE A 1 300 ? 16.504 4.351 1.630 1.00 97.94 300 ILE A O 1
ATOM 2232 N N . TYR A 1 301 ? 15.095 2.765 2.342 1.00 97.50 301 TYR A N 1
ATOM 2233 C CA . TYR A 1 301 ? 15.461 1.808 1.295 1.00 97.50 301 TYR A CA 1
ATOM 2234 C C . TYR A 1 301 ? 15.182 2.353 -0.114 1.00 97.50 301 TYR A C 1
ATOM 2236 O O . TYR A 1 301 ? 16.021 2.212 -1.006 1.00 97.50 301 TYR A O 1
ATOM 2244 N N . GLY A 1 302 ? 14.043 3.027 -0.301 1.00 97.19 302 GLY A N 1
ATOM 2245 C CA . GLY A 1 302 ? 13.669 3.667 -1.563 1.00 97.19 302 GLY A CA 1
ATOM 2246 C C . GLY A 1 302 ? 14.619 4.787 -1.994 1.00 97.19 302 GLY A C 1
ATOM 2247 O O . GLY A 1 302 ? 15.090 4.779 -3.131 1.00 97.19 302 GLY A O 1
ATOM 2248 N N . ILE A 1 303 ? 14.945 5.728 -1.098 1.00 97.88 303 ILE A N 1
ATOM 2249 C CA . ILE A 1 303 ? 15.863 6.838 -1.419 1.00 97.88 303 ILE A CA 1
ATOM 2250 C C . ILE A 1 303 ? 17.291 6.344 -1.679 1.00 97.88 303 ILE A C 1
ATOM 2252 O O . ILE A 1 303 ? 17.928 6.814 -2.621 1.00 97.88 303 ILE A O 1
ATOM 2256 N N . ILE A 1 304 ? 17.783 5.363 -0.912 1.00 97.75 304 ILE A N 1
ATOM 2257 C CA . ILE A 1 304 ? 19.106 4.768 -1.150 1.00 97.75 304 ILE A CA 1
ATOM 2258 C C . ILE A 1 304 ? 19.154 4.155 -2.551 1.00 97.75 304 ILE A C 1
ATOM 2260 O O . ILE A 1 304 ? 20.079 4.440 -3.311 1.00 97.75 304 ILE A O 1
ATOM 2264 N N . MET A 1 305 ? 18.145 3.363 -2.926 1.00 97.31 305 MET A N 1
ATOM 2265 C CA . MET A 1 305 ? 18.118 2.742 -4.249 1.00 97.31 305 MET A CA 1
ATOM 2266 C C . MET A 1 305 ? 17.937 3.751 -5.382 1.00 97.31 305 MET A C 1
ATOM 2268 O O . MET A 1 305 ? 18.583 3.602 -6.416 1.00 97.31 305 MET A O 1
ATOM 2272 N N . ALA A 1 306 ? 17.145 4.807 -5.191 1.00 97.50 306 ALA A N 1
ATOM 2273 C CA . ALA A 1 306 ? 17.029 5.882 -6.174 1.00 97.50 306 ALA A CA 1
ATOM 2274 C C . ALA A 1 306 ? 18.386 6.564 -6.436 1.00 97.50 306 ALA A C 1
ATOM 2276 O O . ALA A 1 306 ? 18.755 6.764 -7.593 1.00 97.50 306 ALA A O 1
ATOM 2277 N N . ILE A 1 307 ? 19.168 6.844 -5.384 1.00 97.19 307 ILE A N 1
ATOM 2278 C CA . ILE A 1 307 ? 20.522 7.414 -5.510 1.00 97.19 307 ILE A CA 1
ATOM 2279 C C . ILE A 1 307 ? 21.465 6.435 -6.223 1.00 97.19 307 ILE A C 1
ATOM 2281 O O . ILE A 1 307 ? 22.192 6.833 -7.133 1.00 97.19 307 ILE A O 1
ATOM 2285 N N . VAL A 1 308 ? 21.446 5.152 -5.846 1.00 96.12 308 VAL A N 1
ATOM 2286 C CA . VAL A 1 308 ? 22.297 4.121 -6.465 1.00 96.12 308 VAL A CA 1
ATOM 2287 C C . VAL A 1 308 ? 22.016 3.993 -7.963 1.00 96.12 308 VAL 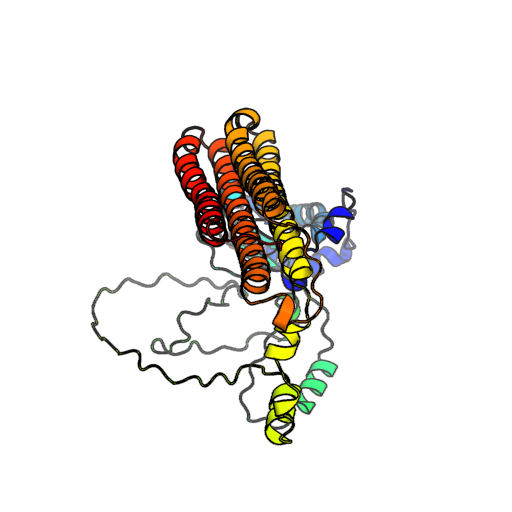A C 1
ATOM 2289 O O . VAL A 1 308 ? 22.959 3.983 -8.750 1.00 96.12 308 VAL A O 1
ATOM 2292 N N . ILE A 1 309 ? 20.743 3.942 -8.367 1.00 95.44 309 ILE A N 1
ATOM 2293 C CA . ILE A 1 309 ? 20.349 3.829 -9.780 1.00 95.44 309 ILE A CA 1
ATOM 2294 C C . ILE A 1 309 ? 20.682 5.124 -10.538 1.00 95.44 309 ILE A C 1
ATOM 2296 O O . ILE A 1 309 ? 21.194 5.062 -11.654 1.00 95.44 309 ILE A O 1
ATOM 2300 N N . SER A 1 310 ? 20.469 6.296 -9.928 1.00 95.69 310 SER A N 1
ATOM 2301 C CA . SER A 1 310 ? 20.800 7.590 -10.541 1.00 95.69 310 SER A CA 1
ATOM 2302 C C . SER A 1 310 ? 22.291 7.742 -10.833 1.00 95.69 310 SER A C 1
ATOM 2304 O O . SER A 1 310 ? 22.649 8.310 -11.860 1.00 95.69 310 SER A O 1
ATOM 2306 N N . ASN A 1 311 ? 23.165 7.220 -9.970 1.00 94.75 311 ASN A N 1
ATOM 2307 C CA . ASN A 1 311 ? 24.615 7.282 -10.171 1.00 94.75 311 ASN A CA 1
ATOM 2308 C C . ASN A 1 311 ? 25.110 6.406 -11.333 1.00 94.75 311 ASN A C 1
ATOM 2310 O O . ASN A 1 311 ? 26.260 6.533 -11.743 1.00 94.75 311 ASN A O 1
ATOM 2314 N N . MET A 1 312 ? 24.271 5.507 -11.852 1.00 92.88 312 MET A N 1
ATOM 2315 C CA . MET A 1 312 ? 24.600 4.643 -12.989 1.00 92.88 312 MET A CA 1
ATOM 2316 C C . MET A 1 312 ? 24.167 5.242 -14.339 1.00 92.88 312 MET A C 1
ATOM 2318 O O . MET A 1 312 ? 24.502 4.675 -15.381 1.00 92.88 312 MET A O 1
ATOM 2322 N N . ALA A 1 313 ? 23.400 6.339 -14.335 1.00 92.75 313 ALA A N 1
ATOM 2323 C CA . ALA A 1 313 ? 22.883 6.990 -15.534 1.00 92.75 313 ALA A CA 1
ATOM 2324 C C . ALA A 1 313 ? 23.870 8.054 -16.052 1.00 92.75 313 ALA A C 1
ATOM 2326 O O . ALA A 1 313 ? 23.901 9.177 -15.552 1.00 92.75 313 ALA A O 1
ATOM 2327 N N . GLU A 1 314 ? 24.665 7.714 -17.071 1.00 94.00 314 GLU A N 1
ATOM 2328 C CA . GLU A 1 314 ? 25.532 8.668 -17.780 1.00 94.00 314 GLU A CA 1
ATOM 2329 C C . GLU A 1 314 ? 24.895 9.083 -19.125 1.00 94.00 314 GLU A C 1
ATOM 2331 O O . GLU A 1 314 ? 24.190 8.285 -19.757 1.00 94.00 314 GLU A O 1
ATOM 2336 N N . PRO A 1 315 ? 25.111 10.329 -19.587 1.00 91.62 315 PRO A N 1
ATOM 2337 C CA . PRO A 1 315 ? 24.636 10.773 -20.892 1.00 91.62 315 PRO A CA 1
ATOM 2338 C C . PRO A 1 315 ? 25.408 10.091 -22.035 1.00 91.62 315 PRO A C 1
ATOM 2340 O O . PRO A 1 315 ? 26.598 9.813 -21.913 1.00 91.62 315 PRO A O 1
ATOM 2343 N N . PHE A 1 316 ? 24.737 9.885 -23.169 1.00 89.94 316 PHE A N 1
ATOM 2344 C CA . PHE A 1 316 ? 25.335 9.429 -24.426 1.00 89.94 316 PHE A CA 1
ATOM 2345 C C . PHE A 1 316 ? 24.839 10.294 -25.588 1.00 89.94 316 PHE A C 1
ATOM 2347 O O . PHE A 1 316 ? 23.772 10.907 -25.506 1.00 89.94 316 PHE A O 1
ATOM 2354 N N . SER A 1 317 ? 25.624 10.361 -26.662 1.00 86.88 317 SER A N 1
ATOM 2355 C CA . SER A 1 317 ? 25.390 11.288 -27.785 1.00 86.88 317 SER A CA 1
ATOM 2356 C C . SER A 1 317 ? 24.653 10.678 -28.986 1.00 86.88 317 SER A C 1
ATOM 2358 O O . SER A 1 317 ? 24.132 11.410 -29.829 1.00 86.88 317 SER A O 1
ATOM 2360 N N . ALA A 1 318 ? 24.588 9.348 -29.074 1.00 86.69 318 ALA A N 1
ATOM 2361 C CA . ALA A 1 318 ? 23.968 8.644 -30.191 1.00 86.69 318 ALA A CA 1
ATOM 2362 C C . ALA A 1 318 ? 22.429 8.745 -30.186 1.00 86.69 318 ALA A C 1
ATOM 2364 O O . ALA A 1 318 ? 21.786 8.512 -29.165 1.00 86.69 318 ALA A O 1
ATOM 2365 N N . THR A 1 319 ? 21.838 9.025 -31.352 1.00 84.06 319 THR A N 1
ATOM 2366 C CA . THR A 1 319 ? 20.375 9.073 -31.558 1.00 84.06 319 THR A CA 1
ATOM 2367 C C . THR A 1 319 ? 19.835 7.882 -32.343 1.00 84.06 319 THR A C 1
ATOM 2369 O O . THR A 1 319 ? 18.675 7.521 -32.182 1.00 84.06 319 THR A O 1
ATOM 2372 N N . ASP A 1 320 ? 20.661 7.252 -33.182 1.00 86.44 320 ASP A N 1
ATOM 2373 C CA . ASP A 1 320 ? 20.231 6.103 -33.979 1.00 86.44 320 ASP A CA 1
ATOM 2374 C C . ASP A 1 320 ? 20.150 4.834 -33.112 1.00 86.44 320 ASP A C 1
ATOM 2376 O O . ASP A 1 320 ? 21.129 4.513 -32.429 1.00 86.44 320 ASP A O 1
ATOM 2380 N N . PRO A 1 321 ? 19.078 4.019 -33.199 1.00 85.56 321 PRO A N 1
ATOM 2381 C CA . PRO A 1 321 ? 18.940 2.799 -32.395 1.00 85.56 321 PRO A CA 1
ATOM 2382 C C . PRO A 1 321 ? 20.108 1.814 -32.540 1.00 85.56 321 PRO A C 1
ATOM 2384 O O . PRO A 1 321 ? 20.520 1.152 -31.586 1.00 85.56 321 PRO A O 1
ATOM 2387 N N . LYS A 1 322 ? 20.700 1.744 -33.739 1.00 84.69 322 LYS A N 1
ATOM 2388 C CA . LYS A 1 322 ? 21.892 0.922 -34.001 1.00 84.69 322 LYS A CA 1
ATOM 2389 C C . LYS A 1 322 ? 23.156 1.478 -33.339 1.00 84.69 322 LYS A C 1
ATOM 2391 O O . LYS A 1 322 ? 24.022 0.689 -32.977 1.00 84.69 322 LYS A O 1
ATOM 2396 N N . ALA A 1 323 ? 23.256 2.798 -33.194 1.00 86.50 323 ALA A N 1
ATOM 2397 C CA . ALA A 1 323 ? 24.395 3.476 -32.581 1.00 86.50 323 ALA A CA 1
ATOM 2398 C C . ALA A 1 323 ? 24.302 3.495 -31.046 1.00 86.50 323 ALA A C 1
ATOM 2400 O O . ALA A 1 323 ? 25.316 3.307 -30.384 1.00 86.50 323 ALA A O 1
ATOM 2401 N N . ILE A 1 324 ? 23.094 3.633 -30.482 1.00 86.44 324 ILE A N 1
ATOM 2402 C CA . ILE A 1 324 ? 22.833 3.513 -29.034 1.00 86.44 324 ILE A CA 1
ATOM 2403 C C . ILE A 1 324 ? 23.246 2.121 -28.529 1.00 86.44 324 ILE A C 1
ATOM 2405 O O . ILE A 1 324 ? 23.849 1.989 -27.461 1.00 86.44 324 ILE A O 1
ATOM 2409 N N . GLY A 1 325 ? 22.962 1.085 -29.324 1.00 88.69 325 GLY A N 1
ATOM 2410 C CA . GLY A 1 325 ? 23.419 -0.279 -29.090 1.00 88.69 325 GLY A CA 1
ATOM 2411 C C . GLY A 1 325 ? 22.704 -0.997 -27.940 1.00 88.69 325 GLY A C 1
ATOM 2412 O O . GLY A 1 325 ? 22.077 -0.406 -27.062 1.00 88.69 325 GLY A O 1
ATOM 2413 N N . HIS A 1 326 ? 22.822 -2.326 -27.922 1.00 90.00 326 HIS A N 1
ATOM 2414 C CA . HIS A 1 326 ? 22.151 -3.194 -26.944 1.00 90.00 326 HIS A CA 1
ATOM 2415 C C . HIS A 1 326 ? 22.525 -2.881 -25.484 1.00 90.00 326 HIS A C 1
ATOM 2417 O O . HIS A 1 326 ? 21.704 -3.081 -24.591 1.00 90.00 326 HIS A O 1
ATOM 2423 N N . ARG A 1 327 ? 23.738 -2.364 -25.237 1.00 92.38 327 ARG A N 1
ATOM 2424 C CA . ARG A 1 327 ? 24.225 -2.012 -23.895 1.00 92.38 327 ARG A CA 1
ATOM 2425 C C . ARG A 1 327 ? 23.358 -0.935 -23.237 1.00 92.38 327 ARG A C 1
ATOM 2427 O O . ARG A 1 327 ? 22.929 -1.122 -22.102 1.00 92.38 327 ARG A O 1
ATOM 2434 N N . ASN A 1 328 ? 23.066 0.152 -23.952 1.00 93.00 328 ASN A N 1
ATOM 2435 C CA . ASN A 1 328 ? 22.320 1.288 -23.406 1.00 93.00 328 ASN A CA 1
ATOM 2436 C C . ASN A 1 328 ? 20.817 0.993 -23.271 1.00 93.00 328 ASN A C 1
ATOM 2438 O O . ASN A 1 328 ? 20.213 1.389 -22.275 1.00 93.00 328 ASN A O 1
ATOM 2442 N N . TYR A 1 329 ? 20.220 0.229 -24.195 1.00 94.19 329 TYR A N 1
ATOM 2443 C CA . TYR A 1 329 ? 18.835 -0.244 -24.029 1.00 94.19 329 TYR A CA 1
ATOM 2444 C C . TYR A 1 329 ? 18.691 -1.192 -22.836 1.00 94.19 329 TYR A C 1
ATOM 2446 O O . TYR A 1 329 ? 17.814 -0.993 -21.996 1.00 94.19 329 TYR A O 1
ATOM 2454 N N . HIS A 1 330 ? 19.586 -2.181 -22.710 1.00 94.69 330 HIS A N 1
ATOM 2455 C CA . HIS A 1 330 ? 19.599 -3.080 -21.556 1.00 94.69 330 HIS A CA 1
ATOM 2456 C C . HIS A 1 330 ? 19.761 -2.301 -20.245 1.00 94.69 330 HIS A C 1
ATOM 2458 O O . HIS A 1 330 ? 19.094 -2.613 -19.258 1.00 94.69 330 HIS A O 1
ATOM 2464 N N . ALA A 1 331 ? 20.597 -1.257 -20.239 1.00 95.12 331 ALA A N 1
ATOM 2465 C CA . ALA A 1 331 ? 20.754 -0.399 -19.076 1.00 95.12 331 ALA A CA 1
ATOM 2466 C C . ALA A 1 331 ? 19.449 0.307 -18.686 1.00 95.12 331 ALA A C 1
ATOM 2468 O O . ALA A 1 331 ? 19.023 0.189 -17.538 1.00 95.12 331 ALA A O 1
ATOM 2469 N N . GLY A 1 332 ? 18.772 0.953 -19.641 1.00 95.31 332 GLY A N 1
ATOM 2470 C CA . GLY A 1 332 ? 17.496 1.630 -19.395 1.00 95.31 332 GLY A CA 1
ATOM 2471 C C . GLY A 1 332 ? 16.416 0.692 -18.844 1.00 95.31 332 GLY A C 1
ATOM 2472 O O . GLY A 1 332 ? 15.780 1.007 -17.838 1.00 95.31 332 GLY A O 1
ATOM 2473 N N . TYR A 1 333 ? 16.245 -0.493 -19.442 1.00 96.56 333 TYR A N 1
ATOM 2474 C CA . TYR A 1 333 ? 15.244 -1.463 -18.980 1.00 96.56 333 TYR A CA 1
ATOM 2475 C C . TYR A 1 333 ? 15.588 -2.069 -17.622 1.00 96.56 333 TYR A C 1
ATOM 2477 O O . TYR A 1 333 ? 14.701 -2.258 -16.791 1.00 96.56 333 TYR A O 1
ATOM 2485 N N . SER A 1 334 ? 16.867 -2.348 -17.363 1.00 97.12 334 SER A N 1
ATOM 2486 C CA . SER A 1 334 ? 17.284 -2.886 -16.072 1.00 97.12 334 SER A CA 1
ATOM 2487 C C . SER A 1 334 ? 17.127 -1.862 -14.946 1.00 97.12 334 SER A C 1
ATOM 2489 O O . SER A 1 334 ? 16.746 -2.244 -13.844 1.00 97.12 334 SER A O 1
ATOM 2491 N N . MET A 1 335 ? 17.385 -0.576 -15.206 1.00 97.12 335 MET A N 1
ATOM 249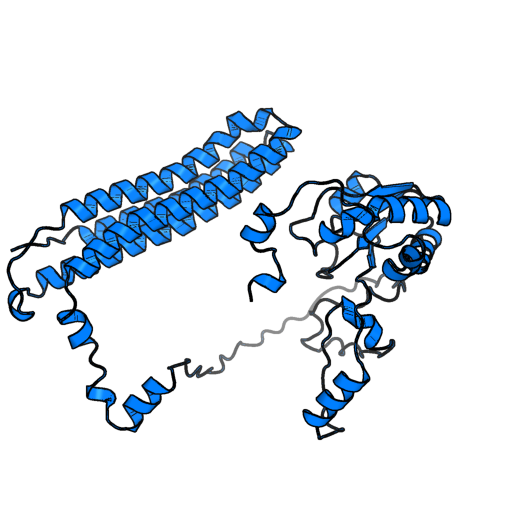2 C CA . MET A 1 335 ? 17.148 0.508 -14.244 1.00 97.12 335 MET A CA 1
ATOM 2493 C C . MET A 1 335 ? 15.652 0.690 -13.960 1.00 97.12 335 MET A C 1
ATOM 2495 O O . MET A 1 335 ? 15.258 0.836 -12.803 1.00 97.12 335 MET A O 1
ATOM 2499 N N . PHE A 1 336 ? 14.813 0.614 -14.999 1.00 98.00 336 PHE A N 1
ATOM 2500 C CA . PHE A 1 336 ? 13.357 0.633 -14.854 1.00 98.00 336 PHE A CA 1
ATOM 2501 C C . PHE A 1 336 ? 12.845 -0.539 -14.009 1.00 98.00 336 PHE A C 1
ATOM 2503 O O . PHE A 1 336 ? 12.127 -0.330 -13.031 1.00 98.00 336 PHE A O 1
ATOM 2510 N N . GLY A 1 337 ? 13.254 -1.765 -14.348 1.00 97.62 337 GLY A N 1
ATOM 2511 C CA . GLY A 1 337 ? 12.862 -2.978 -13.632 1.00 97.62 337 GLY A CA 1
ATOM 2512 C C . GLY A 1 337 ? 13.311 -2.971 -12.171 1.00 97.62 337 GLY A C 1
ATOM 2513 O O . GLY A 1 337 ? 12.522 -3.317 -11.289 1.00 97.62 337 GLY A O 1
ATOM 2514 N N . ALA A 1 338 ? 14.529 -2.497 -11.899 1.00 97.81 338 ALA A N 1
ATOM 2515 C CA . ALA A 1 338 ? 15.051 -2.374 -10.542 1.00 97.81 338 ALA A CA 1
ATOM 2516 C C . ALA A 1 338 ? 14.250 -1.364 -9.718 1.00 97.81 338 ALA A C 1
ATOM 2518 O O . ALA A 1 338 ? 13.864 -1.664 -8.586 1.00 97.81 338 ALA A O 1
ATOM 2519 N N . GLY A 1 339 ? 13.943 -0.202 -10.304 1.00 97.94 339 GLY A N 1
ATOM 2520 C CA . GLY A 1 339 ? 13.136 0.830 -9.663 1.00 97.94 339 GLY A CA 1
ATOM 2521 C C . GLY A 1 339 ? 11.703 0.382 -9.367 1.00 97.94 339 GLY A C 1
ATOM 2522 O O . GLY A 1 339 ? 11.199 0.598 -8.265 1.00 97.94 339 GLY A O 1
ATOM 2523 N N . LEU A 1 340 ? 11.069 -0.321 -10.309 1.00 98.19 340 LEU A N 1
ATOM 2524 C CA . LEU A 1 340 ? 9.730 -0.877 -10.126 1.00 98.19 340 LEU A CA 1
ATOM 2525 C C . LEU A 1 340 ? 9.710 -1.992 -9.066 1.00 98.19 340 LEU A C 1
ATOM 2527 O O . LEU A 1 340 ? 8.819 -2.017 -8.220 1.00 98.19 340 LEU A O 1
ATOM 2531 N N . THR A 1 341 ? 10.713 -2.879 -9.079 1.00 98.06 341 THR A N 1
ATOM 2532 C CA . THR A 1 341 ? 10.848 -3.984 -8.114 1.00 98.06 341 THR A CA 1
ATOM 2533 C C . THR A 1 341 ? 10.982 -3.450 -6.691 1.00 98.06 341 THR A C 1
ATOM 2535 O O . THR A 1 341 ? 10.217 -3.851 -5.814 1.00 98.06 341 THR A O 1
ATOM 2538 N N . VAL A 1 342 ? 11.918 -2.522 -6.451 1.00 98.12 342 VAL A N 1
ATOM 2539 C CA . VAL A 1 342 ? 12.109 -1.952 -5.110 1.00 98.12 342 VAL A CA 1
ATOM 2540 C C . VAL A 1 342 ? 10.907 -1.109 -4.688 1.00 98.12 342 VAL A C 1
ATOM 2542 O O . VAL A 1 342 ? 10.446 -1.248 -3.560 1.00 98.12 342 VAL A O 1
ATOM 2545 N N . GLY A 1 343 ? 10.353 -0.297 -5.595 1.00 98.19 343 GLY A N 1
ATOM 2546 C CA . GLY A 1 343 ? 9.218 0.574 -5.311 1.00 98.19 343 GLY A CA 1
ATOM 2547 C C . GLY A 1 343 ? 7.972 -0.203 -4.885 1.00 98.19 343 GLY A C 1
ATOM 2548 O O . GLY A 1 343 ? 7.403 0.088 -3.836 1.00 98.19 343 GLY A O 1
ATOM 2549 N N . LEU A 1 344 ? 7.577 -1.229 -5.646 1.00 98.38 344 LEU A N 1
ATOM 2550 C CA . LEU A 1 344 ? 6.417 -2.065 -5.310 1.00 98.38 344 LEU A CA 1
ATOM 2551 C C . LEU A 1 344 ? 6.670 -2.956 -4.088 1.00 98.38 344 LEU A C 1
ATOM 2553 O O . LEU A 1 344 ? 5.793 -3.089 -3.237 1.00 98.38 344 LEU A O 1
ATOM 2557 N N . SER A 1 345 ? 7.869 -3.532 -3.958 1.00 98.19 345 SER A N 1
ATOM 2558 C CA . SER A 1 345 ? 8.225 -4.339 -2.783 1.00 98.19 345 SER A CA 1
ATOM 2559 C C . SER A 1 345 ? 8.143 -3.513 -1.498 1.00 98.19 345 SER A C 1
ATOM 2561 O O . SER A 1 345 ? 7.577 -3.964 -0.503 1.00 98.19 345 SER A O 1
ATOM 2563 N N . ASN A 1 346 ? 8.660 -2.283 -1.527 1.00 98.19 346 ASN A N 1
ATOM 2564 C CA . ASN A 1 346 ? 8.595 -1.352 -0.407 1.00 98.19 346 ASN A CA 1
ATOM 2565 C C . ASN A 1 346 ? 7.169 -0.846 -0.159 1.00 98.19 346 ASN A C 1
ATOM 2567 O O . ASN A 1 346 ? 6.759 -0.760 0.994 1.00 98.19 346 ASN A O 1
ATOM 2571 N N . LEU A 1 347 ? 6.382 -0.590 -1.208 1.00 98.25 347 LEU A N 1
ATOM 2572 C CA . LEU A 1 347 ? 4.965 -0.245 -1.077 1.00 98.25 347 LEU A CA 1
ATOM 2573 C C . LEU A 1 347 ? 4.207 -1.303 -0.260 1.00 98.25 347 LEU A C 1
ATOM 2575 O O . LEU A 1 347 ? 3.603 -0.986 0.765 1.00 98.25 347 LEU A O 1
ATOM 2579 N N . PHE A 1 348 ? 4.289 -2.568 -0.678 1.00 98.06 348 PHE A N 1
ATOM 2580 C CA . PHE A 1 348 ? 3.599 -3.666 0.001 1.00 98.06 348 PHE A CA 1
ATOM 2581 C C . PHE A 1 348 ? 4.180 -3.958 1.386 1.00 98.06 348 PHE A C 1
ATOM 2583 O O . PHE A 1 348 ? 3.426 -4.228 2.320 1.00 98.06 348 PHE A O 1
ATOM 2590 N N . CYS A 1 349 ? 5.501 -3.851 1.549 1.00 97.81 349 CYS A N 1
ATOM 2591 C CA . CYS A 1 349 ? 6.163 -3.973 2.845 1.00 97.81 349 CYS A CA 1
ATOM 2592 C C . CYS A 1 349 ? 5.658 -2.918 3.842 1.00 97.81 349 CYS A C 1
ATOM 2594 O O . CYS A 1 349 ? 5.305 -3.266 4.966 1.00 97.81 349 CYS A O 1
ATOM 2596 N N . GLY A 1 350 ? 5.587 -1.644 3.439 1.00 97.50 350 GLY A N 1
ATOM 2597 C CA . GLY A 1 350 ? 5.123 -0.548 4.293 1.00 97.50 350 GLY A CA 1
ATOM 2598 C C . GLY 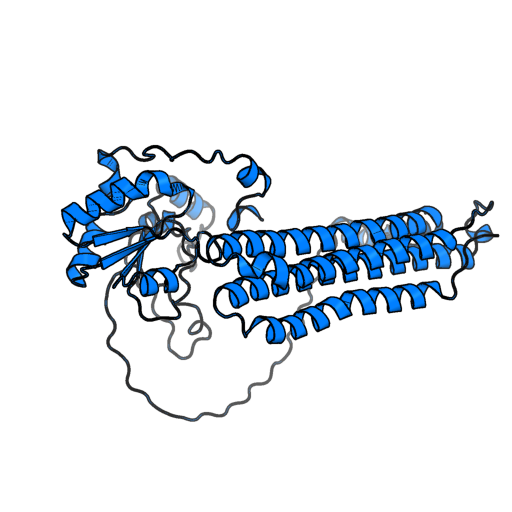A 1 350 ? 3.670 -0.722 4.738 1.00 97.50 350 GLY A C 1
ATOM 2599 O O . GLY A 1 350 ? 3.367 -0.582 5.922 1.00 97.50 350 GLY A O 1
ATOM 2600 N N . VAL A 1 351 ? 2.785 -1.128 3.820 1.00 97.69 351 VAL A N 1
ATOM 2601 C CA . VAL A 1 351 ? 1.380 -1.434 4.145 1.00 97.69 351 VAL A CA 1
ATOM 2602 C C . VAL A 1 351 ? 1.277 -2.640 5.086 1.00 97.69 351 VAL A C 1
ATOM 2604 O O . VAL A 1 351 ? 0.565 -2.574 6.086 1.00 97.69 351 VAL A O 1
ATOM 2607 N N . CYS A 1 352 ? 2.017 -3.719 4.814 1.00 97.62 352 CYS A N 1
ATOM 2608 C CA . CYS A 1 352 ? 2.044 -4.919 5.654 1.00 97.62 352 CYS A CA 1
ATOM 2609 C C . CYS A 1 352 ? 2.486 -4.599 7.091 1.00 97.62 352 CYS A C 1
ATOM 2611 O O . CYS A 1 352 ? 1.762 -4.895 8.042 1.00 97.62 352 CYS A O 1
ATOM 2613 N N . VAL A 1 353 ? 3.634 -3.930 7.251 1.00 97.19 353 VAL A N 1
ATOM 2614 C CA . VAL A 1 353 ? 4.156 -3.526 8.567 1.00 97.19 353 VAL A CA 1
ATOM 2615 C C . VAL A 1 353 ? 3.185 -2.574 9.269 1.00 97.19 353 VAL A C 1
ATOM 2617 O O . VAL A 1 353 ? 2.973 -2.712 10.470 1.00 97.19 353 VAL A O 1
ATOM 2620 N N . GLY A 1 354 ? 2.530 -1.672 8.533 1.00 96.88 354 GLY A N 1
ATOM 2621 C CA . GLY A 1 354 ? 1.525 -0.768 9.089 1.00 96.88 354 GLY A CA 1
ATOM 2622 C C . GLY A 1 354 ? 0.287 -1.476 9.650 1.00 96.88 354 GLY A C 1
ATOM 2623 O O . GLY A 1 354 ? -0.188 -1.139 10.733 1.00 96.88 354 GLY A O 1
ATOM 2624 N N . ILE A 1 355 ? -0.232 -2.485 8.946 1.00 97.19 355 ILE A N 1
ATOM 2625 C CA . ILE A 1 355 ? -1.380 -3.279 9.412 1.00 97.19 355 ILE A CA 1
ATOM 2626 C C . ILE A 1 355 ? -1.004 -4.081 10.664 1.00 97.19 355 ILE A C 1
ATOM 2628 O O . ILE A 1 355 ? -1.748 -4.086 11.648 1.00 97.19 355 ILE A O 1
ATOM 2632 N N . VAL A 1 356 ? 0.169 -4.722 10.661 1.00 96.31 356 VAL A N 1
ATOM 2633 C CA . VAL A 1 356 ? 0.653 -5.475 11.829 1.00 96.31 356 VAL A CA 1
ATOM 2634 C C . VAL A 1 356 ? 0.897 -4.535 13.019 1.00 96.31 356 VAL A C 1
ATOM 2636 O O . VAL A 1 356 ? 0.474 -4.854 14.131 1.00 96.31 356 VAL A O 1
ATOM 2639 N N . GLY A 1 357 ? 1.482 -3.355 12.787 1.00 96.06 357 GLY A N 1
ATOM 2640 C CA . GLY A 1 357 ? 1.731 -2.330 13.805 1.00 96.06 357 GLY A CA 1
ATOM 2641 C C . GLY A 1 357 ? 0.456 -1.762 14.432 1.00 96.06 357 GLY A C 1
ATOM 2642 O O . GLY A 1 357 ? 0.393 -1.563 15.648 1.00 96.06 357 GLY A O 1
ATOM 2643 N N . SER A 1 358 ? -0.602 -1.574 13.637 1.00 96.00 358 SER A N 1
ATOM 2644 C CA . SER A 1 358 ? -1.939 -1.235 14.143 1.00 96.00 358 SER A CA 1
ATOM 2645 C C . SER A 1 358 ? -2.473 -2.312 15.098 1.00 96.00 358 SER A C 1
ATOM 2647 O O . SER A 1 358 ? -2.858 -2.003 16.231 1.00 96.00 358 SER A O 1
ATOM 2649 N N . GLY A 1 359 ? -2.399 -3.588 14.700 1.00 93.38 359 GLY A N 1
ATOM 2650 C CA . GLY A 1 359 ? -2.778 -4.714 15.557 1.00 93.38 359 GLY A CA 1
ATOM 2651 C C . GLY A 1 359 ? -1.945 -4.791 16.842 1.00 93.38 359 GLY A C 1
ATOM 2652 O O . GLY A 1 359 ? -2.490 -5.016 17.925 1.00 93.38 359 GLY A O 1
ATOM 2653 N N . ALA A 1 360 ? -0.636 -4.535 16.752 1.00 94.00 360 ALA A N 1
ATOM 2654 C CA . ALA A 1 360 ? 0.268 -4.493 17.898 1.00 94.00 360 ALA A CA 1
ATOM 2655 C C . ALA A 1 360 ? -0.084 -3.366 18.883 1.00 94.00 360 ALA A C 1
ATOM 2657 O O . ALA A 1 360 ? -0.045 -3.578 20.098 1.00 94.00 360 ALA A O 1
ATOM 2658 N N . ALA A 1 361 ? -0.451 -2.182 18.380 1.00 93.62 361 ALA A N 1
ATOM 2659 C CA . ALA A 1 361 ? -0.874 -1.040 19.191 1.00 93.62 361 ALA A CA 1
ATOM 2660 C C . ALA A 1 361 ? -2.159 -1.324 19.972 1.00 93.62 361 ALA A C 1
ATOM 2662 O O . ALA A 1 361 ? -2.206 -1.109 21.186 1.00 93.62 361 ALA A O 1
ATOM 2663 N N . LEU A 1 362 ? -3.175 -1.871 19.303 1.00 92.62 362 LEU A N 1
ATOM 2664 C CA . LEU A 1 362 ? -4.444 -2.213 19.944 1.00 92.62 362 LEU A CA 1
ATOM 2665 C C . LEU A 1 362 ? -4.280 -3.359 20.954 1.00 92.62 362 LEU A C 1
ATOM 2667 O O . LEU A 1 362 ? -4.846 -3.308 22.047 1.00 92.62 362 LEU A O 1
ATOM 2671 N N . ALA A 1 363 ? -3.454 -4.360 20.644 1.00 92.31 363 ALA A N 1
ATOM 2672 C CA . ALA A 1 363 ? -3.169 -5.458 21.563 1.00 92.31 363 ALA A CA 1
ATOM 2673 C C . ALA A 1 363 ? -2.368 -5.009 22.803 1.00 92.31 363 ALA A C 1
ATOM 2675 O O . ALA A 1 363 ? -2.690 -5.439 23.913 1.00 92.31 363 ALA A O 1
ATOM 2676 N N . ASP A 1 364 ? -1.364 -4.131 22.656 1.00 92.69 364 ASP A N 1
ATOM 2677 C CA . ASP A 1 364 ? -0.582 -3.597 23.792 1.00 92.69 364 ASP A CA 1
ATOM 2678 C C . ASP A 1 364 ? -1.437 -2.705 24.708 1.00 92.69 364 ASP A C 1
ATOM 2680 O O . ASP A 1 364 ? -1.252 -2.709 25.933 1.00 92.69 364 ASP A O 1
ATOM 2684 N N . ALA A 1 365 ? -2.427 -2.003 24.138 1.00 91.75 365 ALA A N 1
ATOM 2685 C CA . ALA A 1 365 ? -3.396 -1.225 24.905 1.00 91.75 365 ALA A CA 1
ATOM 2686 C C . ALA A 1 365 ? -4.174 -2.112 25.892 1.00 91.75 365 ALA A C 1
ATOM 2688 O O . ALA A 1 365 ? -4.332 -1.726 27.053 1.00 91.75 365 ALA A O 1
ATOM 2689 N N . GLN A 1 366 ? -4.572 -3.318 25.467 1.00 93.62 366 GLN A N 1
ATOM 2690 C CA . GLN A 1 366 ? -5.267 -4.295 26.313 1.00 93.62 366 GLN A CA 1
ATOM 2691 C C . GLN A 1 366 ? -4.313 -5.033 27.260 1.00 93.62 366 GLN A C 1
ATOM 2693 O O . GLN A 1 366 ? -4.579 -5.140 28.457 1.00 93.62 366 GLN A O 1
ATOM 2698 N N . ASN A 1 367 ? -3.187 -5.544 26.750 1.00 92.25 367 ASN A N 1
ATOM 2699 C CA . ASN A 1 367 ? -2.226 -6.303 27.544 1.00 92.25 367 ASN A CA 1
ATOM 2700 C C . ASN A 1 367 ? -0.771 -5.998 27.134 1.00 92.25 367 ASN A C 1
ATOM 2702 O O . ASN A 1 367 ? -0.340 -6.374 26.042 1.00 92.25 367 ASN A O 1
ATOM 2706 N N . PRO A 1 368 ? 0.050 -5.429 28.042 1.00 91.62 368 PRO A N 1
ATOM 2707 C CA . PRO A 1 368 ? 1.411 -5.005 27.711 1.00 91.62 368 PRO A CA 1
ATOM 2708 C C . PRO A 1 368 ? 2.400 -6.127 27.387 1.00 91.62 368 PRO A C 1
ATOM 2710 O O . PRO A 1 368 ? 3.495 -5.869 26.878 1.00 91.62 368 PRO A O 1
ATOM 2713 N N . SER A 1 369 ? 2.069 -7.363 27.761 1.00 92.56 369 SER A N 1
ATOM 2714 C CA . SER A 1 369 ? 2.941 -8.520 27.548 1.00 92.56 369 SER A CA 1
ATOM 2715 C C . SER A 1 369 ? 2.903 -9.037 26.105 1.00 92.56 369 SER A C 1
ATOM 2717 O O . SER A 1 369 ? 3.765 -9.828 25.720 1.00 92.56 369 SER A O 1
ATOM 2719 N N . LEU A 1 370 ? 1.928 -8.594 25.300 1.00 90.69 370 LEU A N 1
ATOM 2720 C CA . LEU A 1 370 ? 1.724 -9.078 23.934 1.00 90.69 370 LEU A CA 1
ATOM 2721 C C . LEU A 1 370 ? 2.603 -8.366 22.900 1.00 90.69 370 LEU A C 1
ATOM 2723 O O . LEU A 1 370 ? 2.981 -8.993 21.914 1.00 90.69 370 LEU A O 1
ATOM 2727 N N . PHE A 1 371 ? 3.000 -7.114 23.142 1.00 90.12 371 PHE A N 1
ATOM 2728 C CA . PHE A 1 371 ? 3.755 -6.314 22.171 1.00 90.12 371 PHE A CA 1
ATOM 2729 C C . PHE A 1 371 ? 5.021 -7.001 21.655 1.00 90.12 371 PHE A C 1
ATOM 2731 O O . PHE A 1 371 ? 5.208 -7.114 20.453 1.00 90.12 371 PHE A O 1
ATOM 2738 N N . VAL A 1 372 ? 5.862 -7.533 22.549 1.00 91.88 372 VAL A N 1
ATOM 2739 C CA . VAL A 1 372 ? 7.134 -8.169 22.151 1.00 91.88 372 VAL A CA 1
ATOM 2740 C C . VAL A 1 372 ? 6.897 -9.406 21.278 1.00 91.88 372 VAL A C 1
ATOM 2742 O O . VAL A 1 372 ? 7.706 -9.706 20.407 1.00 91.88 372 VAL A O 1
ATOM 2745 N N . LYS A 1 373 ? 5.775 -10.111 21.477 1.00 93.12 373 LYS A N 1
ATOM 2746 C CA . LYS A 1 373 ? 5.419 -11.285 20.670 1.00 93.12 373 LYS A CA 1
ATOM 2747 C C . LYS A 1 373 ? 4.964 -10.881 19.268 1.00 93.12 373 LYS A C 1
ATOM 2749 O O . LYS A 1 373 ? 5.331 -11.545 18.306 1.00 93.12 373 LYS A O 1
ATOM 2754 N N . ILE A 1 374 ? 4.197 -9.796 19.155 1.00 92.06 374 ILE A N 1
ATOM 2755 C CA . ILE A 1 374 ? 3.693 -9.287 17.870 1.00 92.06 374 ILE A CA 1
ATOM 2756 C C . ILE A 1 374 ? 4.808 -8.582 17.083 1.00 92.06 374 ILE A C 1
ATOM 2758 O O . ILE A 1 374 ? 4.869 -8.715 15.865 1.00 92.06 374 ILE A O 1
ATOM 2762 N N . LEU A 1 375 ? 5.762 -7.948 17.771 1.00 93.31 375 LEU A N 1
ATOM 2763 C CA . LEU A 1 375 ? 6.927 -7.296 17.164 1.00 93.31 375 LEU A CA 1
ATOM 2764 C C . LEU A 1 375 ? 7.740 -8.240 16.261 1.00 93.31 375 LEU A C 1
ATOM 2766 O O . LEU A 1 375 ? 8.294 -7.818 15.252 1.00 93.31 375 LEU A O 1
ATOM 2770 N N . ILE A 1 376 ? 7.791 -9.534 16.589 1.00 95.12 376 ILE A N 1
ATOM 2771 C CA . ILE A 1 376 ? 8.471 -10.542 15.763 1.00 95.12 376 ILE A CA 1
ATOM 2772 C C . ILE A 1 376 ? 7.845 -10.612 14.359 1.00 95.12 376 ILE A C 1
ATOM 2774 O O . ILE A 1 376 ? 8.559 -10.757 13.370 1.00 95.12 376 ILE A O 1
ATOM 2778 N N . VAL A 1 377 ? 6.522 -10.462 14.259 1.00 95.12 377 VAL A N 1
ATOM 2779 C CA . VAL A 1 377 ? 5.798 -10.460 12.980 1.00 95.12 377 VAL A CA 1
ATOM 2780 C C . VAL A 1 377 ? 6.113 -9.197 12.177 1.00 95.12 377 VAL A C 1
ATOM 2782 O O . VAL A 1 377 ? 6.304 -9.284 10.967 1.00 95.12 377 VAL A O 1
ATOM 2785 N N . GLU A 1 378 ? 6.258 -8.041 12.834 1.00 94.94 378 GLU A N 1
ATOM 2786 C CA . GLU A 1 378 ? 6.688 -6.797 12.171 1.00 94.94 378 GLU A CA 1
ATOM 2787 C C . GLU A 1 378 ? 8.097 -6.926 11.571 1.00 94.94 378 GLU A C 1
ATOM 2789 O O . GLU A 1 378 ? 8.348 -6.467 10.455 1.00 94.94 378 GLU A O 1
ATOM 2794 N N . ILE A 1 379 ? 9.008 -7.617 12.265 1.00 96.00 379 ILE A N 1
ATOM 2795 C CA . ILE A 1 379 ? 10.365 -7.880 11.765 1.00 96.00 379 ILE A CA 1
ATOM 2796 C C . ILE A 1 379 ? 10.314 -8.748 10.499 1.00 96.00 379 ILE A C 1
ATOM 2798 O O . ILE A 1 379 ? 10.975 -8.432 9.512 1.00 96.00 379 ILE A O 1
ATOM 2802 N N . PHE A 1 380 ? 9.492 -9.799 10.475 1.00 95.88 380 PHE A N 1
ATOM 2803 C CA . PHE A 1 380 ? 9.314 -10.599 9.259 1.00 95.88 380 PHE A CA 1
ATOM 2804 C C . PHE A 1 380 ? 8.649 -9.814 8.122 1.00 95.88 380 PHE A C 1
ATOM 2806 O O . PHE A 1 380 ? 9.045 -9.976 6.969 1.00 95.88 380 PHE A O 1
ATOM 2813 N N . GLY A 1 381 ? 7.696 -8.931 8.433 1.00 94.31 381 GLY A N 1
ATOM 2814 C CA . GLY A 1 381 ? 7.087 -8.034 7.450 1.00 94.31 381 GLY A CA 1
ATOM 2815 C C . GLY A 1 381 ? 8.116 -7.098 6.809 1.00 94.31 381 GLY A C 1
ATOM 2816 O O . GLY A 1 381 ? 8.191 -7.006 5.586 1.00 94.31 381 GLY A O 1
ATOM 2817 N N . SER A 1 382 ? 8.968 -6.468 7.624 1.00 95.00 382 SER A N 1
ATOM 2818 C CA . SER A 1 382 ? 10.010 -5.542 7.148 1.00 95.00 382 SER A CA 1
ATOM 2819 C C . SER A 1 382 ? 11.111 -6.207 6.309 1.00 95.00 382 SER A C 1
ATOM 2821 O O . SER A 1 382 ? 11.713 -5.554 5.453 1.00 95.00 382 SER A O 1
ATOM 2823 N N . ALA A 1 383 ? 11.338 -7.516 6.471 1.00 95.88 383 ALA A N 1
ATOM 2824 C CA . ALA A 1 383 ? 12.291 -8.266 5.650 1.00 95.88 383 ALA A CA 1
ATOM 2825 C C . ALA A 1 383 ? 11.920 -8.277 4.152 1.00 95.88 383 ALA A C 1
ATOM 2827 O O . ALA A 1 383 ? 12.808 -8.373 3.304 1.00 95.88 383 ALA A O 1
ATOM 2828 N N . ILE A 1 384 ? 10.632 -8.121 3.814 1.00 95.69 384 ILE A N 1
ATOM 2829 C CA . ILE A 1 384 ? 10.146 -8.081 2.425 1.00 95.69 384 ILE A CA 1
ATOM 2830 C C . ILE A 1 384 ? 10.765 -6.898 1.665 1.00 95.69 384 ILE A C 1
ATOM 2832 O O . ILE A 1 384 ? 11.257 -7.071 0.550 1.00 95.69 384 ILE A O 1
ATOM 2836 N N . GLY A 1 385 ? 10.809 -5.708 2.274 1.00 95.38 385 GLY A N 1
ATOM 2837 C CA . GLY A 1 385 ? 11.446 -4.532 1.667 1.00 95.38 385 GLY A CA 1
ATOM 2838 C C . GLY A 1 385 ? 12.936 -4.759 1.396 1.00 95.38 385 GLY A C 1
ATOM 2839 O O . GLY A 1 385 ? 13.451 -4.420 0.330 1.00 95.38 385 GLY A O 1
ATOM 2840 N N . LEU A 1 386 ? 13.618 -5.439 2.320 1.00 95.94 386 LEU A N 1
ATOM 2841 C CA . LEU A 1 386 ? 15.044 -5.744 2.209 1.00 95.94 386 LEU A CA 1
ATOM 2842 C C . LEU A 1 386 ? 15.335 -6.740 1.072 1.00 95.94 386 LEU A C 1
ATOM 2844 O O . LEU A 1 386 ? 16.311 -6.571 0.339 1.00 95.94 386 LEU A O 1
ATOM 2848 N N . PHE A 1 387 ? 14.462 -7.727 0.849 1.00 97.62 387 PHE A N 1
ATOM 2849 C CA . PHE A 1 387 ? 14.552 -8.600 -0.326 1.00 97.62 387 PHE A CA 1
ATOM 2850 C C . PHE A 1 387 ? 14.385 -7.831 -1.640 1.00 97.62 387 PHE A C 1
ATOM 2852 O O . PHE A 1 387 ? 15.154 -8.067 -2.574 1.00 97.62 387 PHE A O 1
ATOM 2859 N N . GLY A 1 388 ? 13.459 -6.869 -1.699 1.00 97.06 388 GLY A N 1
ATOM 2860 C CA . GLY A 1 388 ? 13.298 -5.985 -2.857 1.00 97.06 388 GLY A CA 1
ATOM 2861 C C . GLY A 1 388 ? 14.578 -5.213 -3.193 1.00 97.06 388 GLY A C 1
ATOM 2862 O O . GLY A 1 388 ? 14.990 -5.169 -4.353 1.00 97.06 388 GLY A O 1
ATOM 2863 N N . VAL A 1 389 ? 15.258 -4.677 -2.175 1.00 97.62 389 VAL A N 1
ATOM 2864 C CA . VAL A 1 389 ? 16.553 -3.990 -2.330 1.00 97.62 389 VAL A CA 1
ATOM 2865 C C . VAL A 1 389 ? 17.632 -4.929 -2.872 1.00 97.62 389 VAL A C 1
ATOM 2867 O O . VAL A 1 389 ? 18.326 -4.573 -3.824 1.00 97.62 389 VAL A O 1
ATOM 2870 N N . ILE A 1 390 ? 17.768 -6.136 -2.312 1.00 97.81 390 ILE A N 1
ATOM 2871 C CA . ILE A 1 390 ? 18.771 -7.116 -2.764 1.00 97.81 390 ILE A CA 1
ATOM 2872 C C . ILE A 1 390 ? 18.567 -7.448 -4.246 1.00 97.81 390 ILE A C 1
ATOM 2874 O O . ILE A 1 390 ? 19.522 -7.423 -5.024 1.00 97.81 390 ILE A O 1
ATOM 2878 N N . VAL A 1 391 ? 17.325 -7.727 -4.653 1.00 97.94 391 VAL A N 1
ATOM 2879 C CA . VAL A 1 391 ? 17.004 -8.055 -6.048 1.00 97.94 391 VAL A CA 1
ATOM 2880 C C . VAL A 1 391 ? 17.293 -6.870 -6.972 1.00 97.94 391 VAL A C 1
ATOM 2882 O O . VAL A 1 391 ? 17.900 -7.064 -8.025 1.00 97.94 391 VAL A O 1
ATOM 2885 N N . ALA A 1 392 ? 16.936 -5.647 -6.574 1.00 97.38 392 ALA A N 1
ATOM 2886 C CA . ALA A 1 392 ? 17.199 -4.449 -7.369 1.00 97.38 392 ALA A CA 1
ATOM 2887 C C . ALA A 1 392 ? 18.706 -4.199 -7.576 1.00 97.38 392 ALA A C 1
ATOM 2889 O O . ALA A 1 392 ? 19.126 -3.892 -8.691 1.00 97.38 392 ALA A O 1
ATOM 2890 N N . ILE A 1 393 ? 19.535 -4.402 -6.543 1.00 96.88 393 ILE A N 1
ATOM 2891 C CA . ILE A 1 393 ? 21.003 -4.312 -6.653 1.00 96.88 393 ILE A CA 1
ATOM 2892 C C . ILE A 1 393 ? 21.551 -5.392 -7.593 1.00 96.88 393 ILE A C 1
ATOM 2894 O O . ILE A 1 393 ? 22.437 -5.123 -8.404 1.00 96.88 393 ILE A O 1
ATOM 2898 N N . LEU A 1 394 ? 21.037 -6.622 -7.510 1.00 97.00 394 LEU A N 1
ATOM 2899 C CA . LEU A 1 394 ? 21.479 -7.704 -8.391 1.00 97.00 394 LEU A CA 1
ATOM 2900 C C . LEU A 1 394 ? 21.157 -7.411 -9.858 1.00 97.00 394 LEU A C 1
ATOM 2902 O O . LEU A 1 394 ? 22.021 -7.629 -10.711 1.00 97.00 394 LEU A O 1
ATOM 2906 N N . GLN A 1 395 ? 19.966 -6.872 -10.141 1.00 95.75 395 GLN A N 1
ATOM 2907 C CA . GLN A 1 395 ? 19.558 -6.472 -11.490 1.00 95.75 395 GLN A CA 1
ATOM 2908 C C . GLN A 1 395 ? 20.511 -5.418 -12.074 1.00 95.75 395 GLN A C 1
ATOM 2910 O O . GLN A 1 395 ? 20.947 -5.554 -13.213 1.00 95.75 395 GLN A O 1
ATOM 2915 N N . THR A 1 396 ? 20.914 -4.415 -11.289 1.00 95.31 396 THR A N 1
ATOM 2916 C CA . THR A 1 396 ? 21.770 -3.318 -11.776 1.00 95.31 396 THR A CA 1
ATOM 2917 C C . THR A 1 396 ? 23.275 -3.564 -11.632 1.00 95.31 396 THR A C 1
ATOM 2919 O O . THR A 1 396 ? 24.074 -2.795 -12.158 1.00 95.31 396 THR A O 1
ATOM 2922 N N . SER A 1 397 ? 23.696 -4.666 -11.003 1.00 93.88 397 SER A N 1
ATOM 2923 C CA . SER A 1 397 ? 25.111 -4.964 -10.707 1.00 93.88 397 SER A CA 1
ATOM 2924 C C . SER A 1 397 ? 26.051 -5.012 -11.922 1.00 93.88 397 SER A C 1
ATOM 2926 O O . SER A 1 397 ? 27.254 -4.802 -11.781 1.00 93.88 397 SER A O 1
ATOM 2928 N N . ARG A 1 398 ? 25.523 -5.307 -13.117 1.00 90.88 398 ARG A N 1
ATOM 2929 C CA . ARG A 1 398 ? 26.287 -5.415 -14.378 1.00 90.88 398 ARG A CA 1
ATOM 2930 C C . ARG A 1 398 ? 25.870 -4.372 -15.411 1.00 90.88 398 ARG A C 1
ATOM 2932 O O . ARG A 1 398 ? 26.106 -4.552 -16.604 1.00 90.88 398 ARG A O 1
ATOM 2939 N N . VAL A 1 399 ? 25.208 -3.312 -14.963 1.00 92.50 399 VAL A N 1
ATOM 2940 C CA . VAL A 1 399 ? 24.649 -2.284 -15.832 1.00 92.50 399 VAL A CA 1
ATOM 2941 C C . VAL A 1 399 ? 25.533 -1.047 -15.807 1.00 92.50 399 VAL A C 1
ATOM 2943 O O . VAL A 1 399 ? 25.889 -0.547 -14.745 1.00 92.50 399 VAL A O 1
ATOM 2946 N N . LYS A 1 400 ? 25.856 -0.536 -16.996 1.00 86.06 400 LYS A N 1
ATOM 2947 C CA . LYS A 1 400 ? 26.465 0.779 -17.178 1.00 86.06 400 LYS A CA 1
ATOM 2948 C C . LYS A 1 400 ? 25.817 1.461 -18.380 1.00 86.06 400 LYS A C 1
ATOM 2950 O O . LYS A 1 400 ? 25.818 0.892 -19.472 1.00 86.06 400 LYS A O 1
ATOM 2955 N N . MET A 1 401 ? 25.245 2.638 -18.154 1.00 89.94 401 MET A N 1
ATOM 2956 C CA . MET A 1 401 ? 24.702 3.516 -19.190 1.00 89.94 401 MET A CA 1
ATOM 2957 C C . MET A 1 401 ? 25.755 4.572 -19.523 1.00 89.94 401 MET A C 1
ATOM 2959 O O . MET A 1 401 ? 26.427 5.021 -18.603 1.00 89.94 401 MET A O 1
ATOM 2963 N N . GLY A 1 402 ? 25.911 4.928 -20.797 1.00 87.69 402 GLY A N 1
ATOM 2964 C CA . GLY A 1 402 ? 26.919 5.890 -21.262 1.00 87.69 402 GLY A CA 1
ATOM 2965 C C . GLY A 1 402 ? 27.581 5.447 -22.566 1.00 87.69 402 GLY A C 1
ATOM 2966 O O . GLY A 1 402 ? 27.234 4.388 -23.102 1.00 87.69 402 GLY A O 1
ATOM 2967 N N . ASP A 1 403 ? 28.524 6.246 -23.069 1.00 75.81 403 ASP A N 1
ATOM 2968 C CA . ASP A 1 403 ? 29.343 5.952 -24.262 1.00 75.81 403 ASP A CA 1
ATOM 2969 C C . ASP A 1 403 ? 30.586 5.095 -23.933 1.00 75.81 403 ASP A C 1
ATOM 2971 O O . ASP A 1 403 ? 31.244 5.321 -22.892 1.00 75.81 403 ASP A O 1
#

Foldseek 3Di:
DVVPFDDPPVVVVPDDPDLQAAPDPLVCLCVFQVLVVVLVLCVVLVWQEEEEEAAPVNNNCVVVSQVVSCVSNVHHYHYDPDCDVGLADDPPVSCVVVVGQAYEREAHHPPPDDPDDRHYDYRHGADDDPVVVVVVVCCVVCVDPPDDDDDDDGPNHVVVVDDDDPPPDDPPPDPCNPPDDPPRHPPDDDDDDDDDDDDDDDDDDDDDDPPPPPPCPDVVVVVCVVVVVVVVVDPVCVLLLDALVVLQVLLLVLLQPLLVLLLVLLLVLLVVLLVVLCVQPVVLVVVLVVLNVLSVVSNVLSNVLSVVSVVQADDEDDNHSVVQDPQQSLQSNLSNVLSNLLSVLSNQLSNQSSNLSSVLSNVCSVPVVCNVVSVVVSVVSSVSSVVSSVVSCVSCVPHHHYD